Protein 4DHE (pdb70)

Structure (mmCIF, N/CA/C/O backbone):
data_4DHE
#
_entry.id   4DHE
#
_cell.length_a   48.940
_cell.length_b   76.960
_cell.length_c   134.410
_cell.angle_alpha   90.000
_cell.angle_beta   90.000
_cell.angle_gamma   90.000
#
_symmetry.space_group_name_H-M   'P 21 21 21'
#
loop_
_entity.id
_entity.type
_entity.pdbx_description
1 polymer 'Probable GTP-binding protein EngB'
2 non-polymer 'CHLORIDE ION'
3 water water
#
loop_
_atom_site.group_PDB
_atom_site.id
_atom_site.type_symbol
_atom_site.label_atom_id
_atom_site.label_alt_id
_atom_site.label_comp_id
_atom_site.label_asym_id
_atom_site.label_entity_id
_atom_site.label_seq_id
_atom_site.pdbx_PDB_ins_code
_atom_site.Cartn_x
_atom_site.Cartn_y
_atom_site.Cartn_z
_atom_site.occupancy
_atom_site.B_iso_or_equiv
_atom_site.auth_seq_id
_atom_site.auth_comp_id
_atom_site.auth_asym_id
_atom_site.auth_atom_id
_atom_site.pdbx_PDB_model_num
ATOM 1 N N . GLY A 1 3 ? 5.295 -9.892 -5.690 1.00 34.18 -1 GLY A N 1
ATOM 2 C CA . GLY A 1 3 ? 4.243 -10.275 -6.670 1.00 34.42 -1 GLY A CA 1
ATOM 3 C C . GLY A 1 3 ? 3.609 -9.181 -7.541 1.00 33.70 -1 GLY A C 1
ATOM 4 O O . GLY A 1 3 ? 4.298 -8.346 -8.154 1.00 33.74 -1 GLY A O 1
ATOM 5 N N . SER A 1 4 ? 2.276 -9.224 -7.603 1.00 33.41 0 SER A N 1
ATOM 6 C CA . SER A 1 4 ? 1.467 -8.436 -8.512 1.00 32.47 0 SER A CA 1
ATOM 7 C C . SER A 1 4 ? 1.395 -6.980 -8.085 1.00 31.84 0 SER A C 1
ATOM 8 O O . SER A 1 4 ? 1.814 -6.622 -6.979 1.00 31.26 0 SER A O 1
ATOM 11 N N . MET A 1 5 ? 0.813 -6.170 -8.954 1.00 32.03 1 MET A N 1
ATOM 12 C CA . MET A 1 5 ? 0.733 -4.692 -8.700 1.00 32.28 1 MET A CA 1
ATOM 13 C C . MET A 1 5 ? -0.290 -4.559 -7.560 1.00 34.32 1 MET A C 1
ATOM 14 O O . MET A 1 5 ? -0.080 -3.808 -6.627 1.00 33.48 1 MET A O 1
ATOM 19 N N . ALA A 1 6 ? -1.326 -5.414 -7.611 1.00 37.18 2 ALA A N 1
ATOM 20 C CA . ALA A 1 6 ? -2.355 -5.547 -6.555 1.00 38.33 2 ALA A CA 1
ATOM 21 C C . ALA A 1 6 ? -1.765 -5.725 -5.156 1.00 39.17 2 ALA A C 1
ATOM 22 O O . ALA A 1 6 ? -2.185 -5.062 -4.199 1.00 39.35 2 ALA A O 1
ATOM 24 N N . PHE A 1 7 ? -0.823 -6.665 -5.053 1.00 38.41 3 PHE A N 1
ATOM 25 C CA . PHE A 1 7 ? -0.144 -6.980 -3.792 1.00 38.35 3 PHE A CA 1
ATOM 26 C C . PHE A 1 7 ? 0.637 -5.737 -3.327 1.00 36.99 3 PHE A C 1
ATOM 27 O O . PHE A 1 7 ? 0.514 -5.296 -2.194 1.00 36.54 3 PHE A O 1
ATOM 35 N N . LEU A 1 8 ? 1.413 -5.168 -4.228 1.00 35.03 4 LEU A N 1
ATOM 36 C CA . LEU A 1 8 ? 2.242 -4.030 -3.898 1.00 33.79 4 LEU A CA 1
ATOM 37 C C . LEU A 1 8 ? 1.402 -2.850 -3.436 1.00 31.52 4 LEU A C 1
ATOM 38 O O . LEU A 1 8 ? 1.735 -2.192 -2.458 1.00 29.89 4 LEU A O 1
ATOM 43 N N . LEU A 1 9 ? 0.276 -2.653 -4.104 1.00 30.77 5 LEU A N 1
ATOM 44 C CA . LEU A 1 9 ? -0.649 -1.601 -3.743 1.00 30.62 5 LEU A CA 1
ATOM 45 C C . LEU A 1 9 ? -1.243 -1.804 -2.364 1.00 29.80 5 LEU A C 1
ATOM 46 O O . LEU A 1 9 ? -1.350 -0.860 -1.562 1.00 28.31 5 LEU A O 1
ATOM 51 N N . HIS A 1 10 ? -1.599 -3.045 -2.094 1.00 29.31 6 HIS A N 1
ATOM 52 C CA . HIS A 1 10 ? -2.182 -3.416 -0.828 1.00 29.65 6 HIS A CA 1
ATOM 53 C C . HIS A 1 10 ? -1.274 -3.262 0.363 1.00 29.38 6 HIS A C 1
ATOM 54 O O . HIS A 1 10 ? -1.769 -3.151 1.502 1.00 29.54 6 HIS A O 1
ATOM 61 N N . GLN A 1 11 ? 0.046 -3.316 0.139 1.00 29.23 7 GLN A N 1
ATOM 62 C CA . GLN A 1 11 ? 1.040 -2.994 1.196 1.00 29.31 7 GLN A CA 1
ATOM 63 C C . GLN A 1 11 ? 1.141 -1.492 1.473 1.00 28.06 7 GLN A C 1
ATOM 64 O O . GLN A 1 11 ? 1.956 -1.056 2.296 1.00 29.23 7 GLN A O 1
ATOM 70 N N . ALA A 1 12 ? 0.328 -0.689 0.820 1.00 26.85 8 ALA A N 1
ATOM 71 C CA . ALA A 1 12 ? 0.480 0.790 0.922 1.00 25.91 8 ALA A CA 1
ATOM 72 C C . ALA A 1 12 ? 0.344 1.249 2.374 1.00 25.82 8 ALA A C 1
ATOM 73 O O . ALA A 1 12 ? -0.245 0.523 3.205 1.00 25.93 8 ALA A O 1
ATOM 75 N N . ARG A 1 13 ? 0.956 2.411 2.688 1.00 25.03 9 ARG A N 1
ATOM 76 C CA . ARG A 1 13 ? 0.898 3.028 3.998 1.00 24.87 9 ARG A CA 1
ATOM 77 C C . ARG A 1 13 ? 1.062 4.554 3.743 1.00 24.34 9 ARG A C 1
ATOM 78 O O . ARG A 1 13 ? 1.670 4.940 2.765 1.00 23.71 9 ARG A O 1
ATOM 86 N N . PHE A 1 14 ? 0.552 5.373 4.643 1.00 24.05 10 PHE A N 1
ATOM 87 C CA . PHE A 1 14 ? 0.741 6.812 4.581 1.00 24.02 10 PHE A CA 1
ATOM 88 C C . PHE A 1 14 ? 2.214 7.147 4.857 1.00 24.50 10 PHE A C 1
ATOM 89 O O . PHE A 1 14 ? 2.837 6.545 5.734 1.00 25.00 10 PHE A O 1
ATOM 97 N N . PHE A 1 15 ? 2.774 8.064 4.073 1.00 24.66 11 PHE A N 1
ATOM 98 C CA . PHE A 1 15 ? 4.162 8.457 4.244 1.00 25.17 11 PHE A CA 1
ATOM 99 C C . PHE A 1 15 ? 4.283 9.834 4.882 1.00 25.09 11 PHE A C 1
ATOM 100 O O . PHE A 1 15 ? 4.792 9.948 6.008 1.00 25.45 11 PHE A O 1
ATOM 108 N N . THR A 1 16 ? 3.875 10.858 4.152 1.00 24.59 12 THR A N 1
ATOM 109 C CA . THR A 1 16 ? 3.953 12.235 4.670 1.00 25.01 12 THR A CA 1
ATOM 110 C C . THR A 1 16 ? 2.964 13.135 3.938 1.00 24.62 12 THR A C 1
ATOM 111 O O . THR A 1 16 ? 2.436 12.763 2.867 1.00 25.01 12 THR A O 1
ATOM 115 N N . THR A 1 17 ? 2.679 14.284 4.532 1.00 24.16 13 THR A N 1
ATOM 116 C CA . THR A 1 17 ? 1.923 15.296 3.879 1.00 23.76 13 THR A CA 1
ATOM 117 C C . THR A 1 17 ? 2.911 16.338 3.453 1.00 23.38 13 THR A C 1
ATOM 118 O O . THR A 1 17 ? 4.060 16.317 3.881 1.00 23.54 13 THR A O 1
ATOM 122 N N . VAL A 1 18 ? 2.460 17.242 2.592 1.00 22.90 14 VAL A N 1
ATOM 123 C CA . VAL A 1 18 ? 3.330 18.227 1.968 1.00 22.79 14 VAL A CA 1
ATOM 124 C C . VAL A 1 18 ? 2.464 19.415 1.509 1.00 22.67 14 VAL A C 1
ATOM 125 O O . VAL A 1 18 ? 1.372 19.205 0.984 1.00 22.35 14 VAL A O 1
ATOM 129 N N . ASN A 1 19 ? 2.921 20.639 1.675 1.00 22.77 15 ASN A N 1
ATOM 130 C CA . ASN A 1 19 ? 2.136 21.818 1.207 1.00 22.91 15 ASN A CA 1
ATOM 131 C C . ASN A 1 19 ? 2.918 23.020 0.609 1.00 23.07 15 ASN A C 1
ATOM 132 O O . ASN A 1 19 ? 2.377 24.189 0.427 1.00 23.04 15 ASN A O 1
ATOM 137 N N . HIS A 1 20 ? 4.215 22.805 0.375 1.00 22.91 16 HIS A N 1
ATOM 138 C CA . HIS A 1 20 ? 5.055 23.775 -0.367 1.00 23.08 16 HIS A CA 1
ATOM 139 C C . HIS A 1 20 ? 5.902 23.015 -1.310 1.00 23.19 16 HIS A C 1
ATOM 140 O O . HIS A 1 20 ? 6.289 21.854 -1.022 1.00 22.81 16 HIS A O 1
ATOM 147 N N . LEU A 1 21 ? 6.201 23.636 -2.447 1.00 23.52 17 LEU A N 1
ATOM 148 C CA . LEU A 1 21 ? 6.971 22.956 -3.518 1.00 23.93 17 LEU A CA 1
ATOM 149 C C . LEU A 1 21 ? 8.322 22.435 -3.034 1.00 24.17 17 LEU A C 1
ATOM 150 O O . LEU A 1 21 ? 8.683 21.238 -3.262 1.00 24.72 17 LEU A O 1
ATOM 155 N N . ARG A 1 22 ? 9.039 23.282 -2.301 1.00 24.54 18 ARG A N 1
ATOM 156 C CA . ARG A 1 22 ? 10.385 22.919 -1.868 1.00 25.01 18 ARG A CA 1
ATOM 157 C C . ARG A 1 22 ? 10.432 21.734 -0.864 1.00 24.26 18 ARG A C 1
ATOM 158 O O . ARG A 1 22 ? 11.518 21.241 -0.607 1.00 24.63 18 ARG A O 1
ATOM 166 N N . ASP A 1 23 ? 9.297 21.315 -0.288 1.00 23.12 19 ASP A N 1
ATOM 167 C CA . ASP A 1 23 ? 9.302 20.330 0.776 1.00 23.06 19 ASP A CA 1
ATOM 168 C C . ASP A 1 23 ? 8.860 18.937 0.271 1.00 22.57 19 ASP A C 1
ATOM 169 O O . ASP A 1 23 ? 8.618 18.056 1.058 1.00 22.23 19 ASP A O 1
ATOM 174 N N . LEU A 1 24 ? 8.731 18.754 -1.052 1.00 22.42 20 LEU A N 1
ATOM 175 C CA . LEU A 1 24 ? 8.463 17.391 -1.587 1.00 22.13 20 LEU A CA 1
ATOM 176 C C . LEU A 1 24 ? 9.548 16.375 -1.197 1.00 22.07 20 LEU A C 1
ATOM 177 O O . LEU A 1 24 ? 10.732 16.670 -1.212 1.00 22.29 20 LEU A O 1
ATOM 182 N N . PRO A 1 25 ? 9.146 15.150 -0.862 1.00 21.84 21 PRO A N 1
ATOM 183 C CA . PRO A 1 25 ? 10.217 14.283 -0.388 1.00 22.04 21 PRO A CA 1
ATOM 184 C C . PRO A 1 25 ? 11.233 13.990 -1.492 1.00 22.31 21 PRO A C 1
ATOM 185 O O . PRO A 1 25 ? 10.842 13.743 -2.633 1.00 22.29 21 PRO A O 1
ATOM 189 N N . PRO A 1 26 ? 12.542 13.960 -1.141 1.00 22.79 22 PRO A N 1
ATOM 190 C CA . PRO A 1 26 ? 13.564 13.554 -2.062 1.00 23.15 22 PRO A CA 1
ATOM 191 C C . PRO A 1 26 ? 13.559 12.029 -2.234 1.00 23.46 22 PRO A C 1
ATOM 192 O O . PRO A 1 26 ? 14.495 11.387 -1.829 1.00 23.69 22 PRO A O 1
ATOM 196 N N . THR A 1 27 ? 12.544 11.491 -2.882 1.00 23.52 23 THR A N 1
ATOM 197 C CA . THR A 1 27 ? 12.413 10.019 -3.047 1.00 24.08 23 THR A CA 1
ATOM 198 C C . THR A 1 27 ? 13.011 9.514 -4.363 1.00 24.50 23 THR A C 1
ATOM 199 O O . THR A 1 27 ? 12.990 10.167 -5.370 1.00 24.44 23 THR A O 1
ATOM 203 N N . VAL A 1 28 ? 13.547 8.310 -4.348 1.00 25.54 24 VAL A N 1
ATOM 204 C CA . VAL A 1 28 ? 14.214 7.780 -5.529 1.00 25.90 24 VAL A CA 1
ATOM 205 C C . VAL A 1 28 ? 13.170 7.232 -6.518 1.00 25.86 24 VAL A C 1
ATOM 206 O O . VAL A 1 28 ? 13.322 7.328 -7.742 1.00 26.26 24 VAL A O 1
ATOM 210 N N . GLN A 1 29 ? 12.072 6.735 -5.994 1.00 25.60 25 GLN A N 1
ATOM 211 C CA . GLN A 1 29 ? 11.212 5.851 -6.779 1.00 25.18 25 GLN A CA 1
ATOM 212 C C . GLN A 1 29 ? 10.256 6.655 -7.681 1.00 24.61 25 GLN A C 1
ATOM 213 O O . GLN A 1 29 ? 10.043 7.818 -7.454 1.00 24.61 25 GLN A O 1
ATOM 219 N N . PRO A 1 30 ? 9.716 6.027 -8.744 1.00 24.51 26 PRO A N 1
ATOM 220 C CA . PRO A 1 30 ? 8.656 6.714 -9.474 1.00 24.06 26 PRO A CA 1
ATOM 221 C C . PRO A 1 30 ? 7.354 6.886 -8.683 1.00 23.59 26 PRO A C 1
ATOM 222 O O . PRO A 1 30 ? 6.975 6.028 -7.853 1.00 23.34 26 PRO A O 1
ATOM 226 N N . GLU A 1 31 ? 6.659 7.986 -8.956 1.00 23.16 27 GLU A N 1
ATOM 227 C CA . GLU A 1 31 ? 5.386 8.209 -8.335 1.00 22.85 27 GLU A CA 1
ATOM 228 C C . GLU A 1 31 ? 4.296 8.532 -9.354 1.00 22.83 27 GLU A C 1
ATOM 229 O O . GLU A 1 31 ? 4.510 9.246 -10.359 1.00 22.66 27 GLU A O 1
ATOM 235 N N . ILE A 1 32 ? 3.093 8.046 -9.054 1.00 22.73 28 ILE A N 1
ATOM 236 C CA . ILE A 1 32 ? 1.891 8.447 -9.798 1.00 22.42 28 ILE A CA 1
ATOM 237 C C . ILE A 1 32 ? 1.062 9.501 -9.043 1.00 22.06 28 ILE A C 1
ATOM 238 O O . ILE A 1 32 ? 0.834 9.410 -7.859 1.00 22.07 28 ILE A O 1
ATOM 243 N N . ALA A 1 33 ? 0.555 10.460 -9.771 1.00 22.25 29 ALA A N 1
ATOM 244 C CA . ALA A 1 33 ? -0.251 11.535 -9.192 1.00 22.02 29 ALA A CA 1
ATOM 245 C C . ALA A 1 33 ? -1.759 11.264 -9.469 1.00 22.14 29 ALA A C 1
ATOM 246 O O . ALA A 1 33 ? -2.133 10.913 -10.587 1.00 22.16 29 ALA A O 1
ATOM 248 N N . PHE A 1 34 ? -2.589 11.400 -8.430 1.00 21.89 30 PHE A N 1
ATOM 249 C CA . PHE A 1 34 ? -4.025 11.295 -8.535 1.00 21.95 30 PHE A CA 1
ATOM 250 C C . PHE A 1 34 ? -4.511 12.723 -8.483 1.00 22.10 30 PHE A C 1
ATOM 251 O O . PHE A 1 34 ? -4.126 13.494 -7.572 1.00 21.63 30 PHE A O 1
ATOM 259 N N . ALA A 1 35 ? -5.313 13.097 -9.473 1.00 22.59 31 ALA A N 1
ATOM 260 C CA . ALA A 1 35 ? -5.812 14.494 -9.575 1.00 23.22 31 ALA A CA 1
ATOM 261 C C . ALA A 1 35 ? -7.330 14.524 -9.849 1.00 23.99 31 ALA A C 1
ATOM 262 O O . ALA A 1 35 ? -7.914 13.546 -10.377 1.00 24.13 31 ALA A O 1
ATOM 264 N N . GLY A 1 36 ? -7.988 15.602 -9.458 1.00 24.60 32 GLY A N 1
ATOM 265 C CA . GLY A 1 36 ? -9.440 15.625 -9.559 1.00 25.50 32 GLY A CA 1
ATOM 266 C C . GLY A 1 36 ? -10.100 16.705 -8.760 1.00 26.29 32 GLY A C 1
ATOM 267 O O . GLY A 1 36 ? -9.452 17.391 -7.952 1.00 26.94 32 GLY A O 1
ATOM 268 N N . ARG A 1 37 ? -11.380 16.928 -9.050 1.00 27.18 33 ARG A N 1
ATOM 269 C CA . ARG A 1 37 ? -12.169 17.988 -8.365 1.00 26.84 33 ARG A CA 1
ATOM 270 C C . ARG A 1 37 ? -12.517 17.449 -6.986 1.00 26.65 33 ARG A C 1
ATOM 271 O O . ARG A 1 37 ? -12.715 18.240 -6.068 1.00 26.27 33 ARG A O 1
ATOM 279 N N . SER A 1 38 ? -12.599 16.106 -6.840 1.00 25.89 34 SER A N 1
ATOM 280 C CA . SER A 1 38 ? -13.146 15.539 -5.615 1.00 26.17 34 SER A CA 1
ATOM 281 C C . SER A 1 38 ? -12.148 14.780 -4.738 1.00 25.72 34 SER A C 1
ATOM 282 O O . SER A 1 38 ? -11.773 13.630 -5.063 1.00 25.23 34 SER A O 1
ATOM 285 N N . ASN A 1 39 ? -11.800 15.370 -3.581 1.00 25.14 35 ASN A N 1
ATOM 286 C CA . ASN A 1 39 ? -11.058 14.623 -2.564 1.00 24.80 35 ASN A CA 1
ATOM 287 C C . ASN A 1 39 ? -11.761 13.338 -2.133 1.00 24.93 35 ASN A C 1
ATOM 288 O O . ASN A 1 39 ? -11.096 12.357 -1.827 1.00 25.11 35 ASN A O 1
ATOM 293 N N . ALA A 1 40 ? -13.101 13.375 -2.079 1.00 25.25 36 ALA A N 1
ATOM 294 C CA . ALA A 1 40 ? -13.927 12.231 -1.716 1.00 25.78 36 ALA A CA 1
ATOM 295 C C . ALA A 1 40 ? -13.657 11.072 -2.652 1.00 25.51 36 ALA A C 1
ATOM 296 O O . ALA A 1 40 ? -13.404 9.988 -2.194 1.00 25.84 36 ALA A O 1
ATOM 298 N N . GLY A 1 41 ? -13.734 11.334 -3.955 1.00 25.45 37 GLY A N 1
ATOM 299 C CA . GLY A 1 41 ? -13.544 10.324 -4.980 1.00 25.73 37 GLY A CA 1
ATOM 300 C C . GLY A 1 41 ? -12.114 9.842 -5.057 1.00 25.51 37 GLY A C 1
ATOM 301 O O . GLY A 1 41 ? -11.865 8.652 -5.256 1.00 24.68 37 GLY A O 1
ATOM 302 N N . LYS A 1 42 ? -11.168 10.766 -4.845 1.00 25.35 38 LYS A N 1
ATOM 303 C CA . LYS A 1 42 ? -9.737 10.405 -4.828 1.00 25.51 38 LYS A CA 1
ATOM 304 C C . LYS A 1 42 ? -9.447 9.422 -3.695 1.00 26.10 38 LYS A C 1
ATOM 305 O O . LYS A 1 42 ? -8.992 8.300 -3.936 1.00 26.78 38 LYS A O 1
ATOM 311 N N . SER A 1 43 ? -9.769 9.824 -2.473 1.00 26.37 39 SER A N 1
ATOM 312 C CA . SER A 1 43 ? -9.551 8.987 -1.302 1.00 26.54 39 SER A CA 1
ATOM 313 C C . SER A 1 43 ? -10.168 7.610 -1.454 1.00 27.30 39 SER A C 1
ATOM 314 O O . SER A 1 43 ? -9.582 6.615 -1.036 1.00 27.72 39 SER A O 1
ATOM 317 N N . THR A 1 44 ? -11.379 7.581 -2.003 1.00 28.10 40 THR A N 1
ATOM 318 C CA . THR A 1 44 ? -12.120 6.331 -2.180 1.00 28.70 40 THR A CA 1
ATOM 319 C C . THR A 1 44 ? -11.480 5.450 -3.221 1.00 28.40 40 THR A C 1
ATOM 320 O O . THR A 1 44 ? -11.425 4.226 -3.042 1.00 28.78 40 THR A O 1
ATOM 324 N N . ALA A 1 45 ? -10.965 6.067 -4.286 1.00 27.70 41 ALA A N 1
ATOM 325 C CA . ALA A 1 45 ? -10.248 5.347 -5.356 1.00 27.68 41 ALA A CA 1
ATOM 326 C C . ALA A 1 45 ? -8.939 4.700 -4.862 1.00 27.57 41 ALA A C 1
ATOM 327 O O . ALA A 1 45 ? -8.665 3.523 -5.135 1.00 27.41 41 ALA A O 1
ATOM 329 N N . ILE A 1 46 ? -8.169 5.456 -4.077 1.00 27.18 42 ILE A N 1
ATOM 330 C CA . ILE A 1 46 ? -6.916 4.950 -3.516 1.00 27.14 42 ILE A CA 1
ATOM 331 C C . ILE A 1 46 ? -7.126 3.723 -2.579 1.00 28.26 42 ILE A C 1
ATOM 332 O O . ILE A 1 46 ? -6.405 2.728 -2.690 1.00 28.44 42 ILE A O 1
ATOM 337 N N . ASN A 1 47 ? -8.148 3.779 -1.714 1.00 28.75 43 ASN A N 1
ATOM 338 C CA . ASN A 1 47 ? -8.442 2.701 -0.773 1.00 28.69 43 ASN A CA 1
ATOM 339 C C . ASN A 1 47 ? -8.840 1.467 -1.506 1.00 30.09 43 ASN A C 1
ATOM 340 O O . ASN A 1 47 ? -8.464 0.352 -1.110 1.00 30.15 43 ASN A O 1
ATOM 345 N N . VAL A 1 48 ? -9.612 1.629 -2.574 1.00 30.62 44 VAL A N 1
ATOM 346 C CA . VAL A 1 48 ? -10.100 0.451 -3.321 1.00 31.39 44 VAL A CA 1
ATOM 347 C C . VAL A 1 48 ? -8.983 -0.176 -4.142 1.00 31.27 44 VAL A C 1
ATOM 348 O O . VAL A 1 48 ? -8.826 -1.392 -4.176 1.00 31.20 44 VAL A O 1
ATOM 352 N N . LEU A 1 49 ? -8.168 0.659 -4.776 1.00 30.90 45 LEU A N 1
ATOM 353 C CA . LEU A 1 49 ? -6.992 0.166 -5.502 1.00 30.91 45 LEU A CA 1
ATOM 354 C C . LEU A 1 49 ? -5.973 -0.535 -4.606 1.00 31.61 45 LEU A C 1
ATOM 355 O O . LEU A 1 49 ? -5.308 -1.464 -5.052 1.00 32.76 45 LEU A O 1
ATOM 360 N N . CYS A 1 50 ? -5.878 -0.113 -3.345 1.00 31.67 46 CYS A N 1
ATOM 361 C CA . CYS A 1 50 ? -5.001 -0.771 -2.361 1.00 31.31 46 CYS A CA 1
ATOM 362 C C . CYS A 1 50 ? -5.743 -1.799 -1.477 1.00 32.18 46 CYS A C 1
ATOM 363 O O . CYS A 1 50 ? -5.157 -2.380 -0.546 1.00 32.01 46 CYS A O 1
ATOM 366 N N . ASN A 1 51 ? -7.029 -2.009 -1.758 1.00 32.24 47 ASN A N 1
ATOM 367 C CA . ASN A 1 51 ? -7.889 -2.829 -0.919 1.00 33.46 47 ASN A CA 1
ATOM 368 C C . ASN A 1 51 ? -7.704 -2.559 0.584 1.00 33.18 47 ASN A C 1
ATOM 369 O O . ASN A 1 51 ? -7.480 -3.484 1.357 1.00 33.90 47 ASN A O 1
ATOM 374 N N . GLN A 1 52 ? -7.759 -1.298 0.986 1.00 35.54 48 GLN A N 1
ATOM 375 C CA . GLN A 1 52 ? -7.718 -0.954 2.406 1.00 36.43 48 GLN A CA 1
ATOM 376 C C . GLN A 1 52 ? -8.975 -0.160 2.780 1.00 36.42 48 GLN A C 1
ATOM 377 O O . GLN A 1 52 ? -9.644 0.386 1.909 1.00 35.59 48 GLN A O 1
ATOM 383 N N . LYS A 1 53 ? -9.320 -0.144 4.065 1.00 37.60 49 LYS A N 1
ATOM 384 C CA . LYS A 1 53 ? -10.484 0.609 4.534 1.00 37.96 49 LYS A CA 1
ATOM 385 C C . LYS A 1 53 ? -10.109 2.031 5.000 1.00 38.46 49 LYS A C 1
ATOM 386 O O . LYS A 1 53 ? -10.916 2.949 4.939 1.00 37.00 49 LYS A O 1
ATOM 388 N N . ARG A 1 54 ? -8.865 2.207 5.432 1.00 40.06 50 ARG A N 1
ATOM 389 C CA . ARG A 1 54 ? -8.521 3.335 6.301 1.00 40.58 50 ARG A CA 1
ATOM 390 C C . ARG A 1 54 ? -7.105 3.848 5.974 1.00 41.01 50 ARG A C 1
ATOM 391 O O . ARG A 1 54 ? -6.279 4.082 6.881 1.00 42.56 50 ARG A O 1
ATOM 393 N N . LEU A 1 55 ? -6.837 4.004 4.674 1.00 39.07 51 LEU A N 1
ATOM 394 C CA . LEU A 1 55 ? -5.537 4.472 4.180 1.00 37.66 51 LEU A CA 1
ATOM 395 C C . LEU A 1 55 ? -5.579 5.936 3.829 1.00 36.24 51 LEU A C 1
ATOM 396 O O . LEU A 1 55 ? -4.763 6.698 4.319 1.00 35.80 51 LEU A O 1
ATOM 401 N N . ALA A 1 56 ? -6.540 6.319 2.990 1.00 35.08 52 ALA A N 1
ATOM 402 C CA . ALA A 1 56 ? -6.443 7.574 2.256 1.00 34.72 52 ALA A CA 1
ATOM 403 C C . ALA A 1 56 ? -7.168 8.757 2.867 1.00 34.94 52 ALA A C 1
ATOM 404 O O . ALA A 1 56 ? -7.400 9.722 2.160 1.00 33.65 52 ALA A O 1
ATOM 406 N N . PHE A 1 57 ? -7.481 8.698 4.167 1.00 36.63 53 PHE A N 1
ATOM 407 C CA . PHE A 1 57 ? -8.102 9.818 4.918 1.00 38.04 53 PHE A CA 1
ATOM 408 C C . PHE A 1 57 ? -9.514 10.103 4.465 1.00 38.81 53 PHE A C 1
ATOM 409 O O . PHE A 1 57 ? -9.952 11.276 4.410 1.00 38.76 53 PHE A O 1
ATOM 417 N N . ALA A 1 58 ? -10.225 9.006 4.197 1.00 39.76 54 ALA A N 1
ATOM 418 C CA . ALA A 1 58 ? -11.595 9.046 3.674 1.00 39.82 54 ALA A CA 1
ATOM 419 C C . ALA A 1 58 ? -12.591 9.837 4.556 1.00 39.63 54 ALA A C 1
ATOM 420 O O . ALA A 1 58 ? -13.505 10.468 4.012 1.00 40.23 54 ALA A O 1
ATOM 422 N N . SER A 1 59 ? -12.414 9.847 5.878 1.00 39.30 55 SER A N 1
ATOM 423 C CA . SER A 1 59 ? -13.402 10.502 6.762 1.00 39.62 55 SER A CA 1
ATOM 424 C C . SER A 1 59 ? -12.908 11.775 7.462 1.00 39.30 55 SER A C 1
ATOM 425 O O . SER A 1 59 ? -13.369 12.097 8.560 1.00 39.29 55 SER A O 1
ATOM 428 N N . LYS A 1 60 ? -11.983 12.491 6.820 1.00 39.25 56 LYS A N 1
ATOM 429 C CA . LYS A 1 60 ? -11.341 13.675 7.392 1.00 39.10 56 LYS A CA 1
ATOM 430 C C . LYS A 1 60 ? -12.046 14.949 6.896 1.00 36.68 56 LYS A C 1
ATOM 431 O O . LYS A 1 60 ? -12.248 15.120 5.707 1.00 35.70 56 LYS A O 1
ATOM 437 N N . THR A 1 61 ? -12.370 15.858 7.807 1.00 35.06 57 THR A N 1
ATOM 438 C CA . THR A 1 61 ? -13.167 17.030 7.484 1.00 33.36 57 THR A CA 1
ATOM 439 C C . THR A 1 61 ? -12.272 18.172 7.018 1.00 32.04 57 THR A C 1
ATOM 440 O O . THR A 1 61 ? -11.516 18.702 7.805 1.00 32.09 57 THR A O 1
ATOM 444 N N . PRO A 1 62 ? -12.376 18.570 5.733 1.00 30.60 58 PRO A N 1
ATOM 445 C CA . PRO A 1 62 ? -11.638 19.740 5.262 1.00 29.80 58 PRO A CA 1
ATOM 446 C C . PRO A 1 62 ? -11.639 20.922 6.250 1.00 28.86 58 PRO A C 1
ATOM 447 O O . PRO A 1 62 ? -12.684 21.288 6.747 1.00 28.23 58 PRO A O 1
ATOM 451 N N . GLY A 1 63 ? -10.458 21.454 6.529 1.00 28.36 59 GLY A N 1
ATOM 452 C CA . GLY A 1 63 ? -10.306 22.685 7.289 1.00 29.12 59 GLY A CA 1
ATOM 453 C C . GLY A 1 63 ? -10.002 23.860 6.376 1.00 28.75 59 GLY A C 1
ATOM 454 O O . GLY A 1 63 ? -10.468 23.910 5.248 1.00 27.46 59 GLY A O 1
ATOM 455 N N . ARG A 1 64 ? -9.216 24.804 6.892 1.00 29.82 60 ARG A N 1
ATOM 456 C CA . ARG A 1 64 ? -8.791 25.999 6.164 1.00 30.12 60 ARG A CA 1
ATOM 457 C C . ARG A 1 64 ? -7.625 25.772 5.191 1.00 30.32 60 ARG A C 1
ATOM 458 O O . ARG A 1 64 ? -7.277 26.686 4.422 1.00 30.83 60 ARG A O 1
ATOM 466 N N . THR A 1 65 ? -6.983 24.608 5.228 1.00 29.79 61 THR A N 1
ATOM 467 C CA . THR A 1 65 ? -5.811 24.416 4.379 1.00 30.16 61 THR A CA 1
ATOM 468 C C . THR A 1 65 ? -5.867 23.076 3.648 1.00 29.93 61 THR A C 1
ATOM 469 O O . THR A 1 65 ? -6.592 22.166 4.047 1.00 30.75 61 THR A O 1
ATOM 473 N N . GLN A 1 66 ? -5.136 22.953 2.550 1.00 29.79 62 GLN A N 1
ATOM 474 C CA . GLN A 1 66 ? -5.078 21.657 1.845 1.00 29.24 62 GLN A CA 1
ATOM 475 C C . GLN A 1 66 ? -3.650 21.125 1.764 1.00 28.54 62 GLN A C 1
ATOM 476 O O . GLN A 1 66 ? -2.704 21.800 2.140 1.00 28.26 62 GLN A O 1
ATOM 482 N N . HIS A 1 67 ? -3.531 19.859 1.403 1.00 27.56 63 HIS A N 1
ATOM 483 C CA . HIS A 1 67 ? -2.272 19.168 1.481 1.00 27.53 63 HIS A CA 1
ATOM 484 C C . HIS A 1 67 ? -2.199 18.095 0.431 1.00 26.64 63 HIS A C 1
ATOM 485 O O . HIS A 1 67 ? -3.225 17.531 0.048 1.00 26.17 63 HIS A O 1
ATOM 492 N N . ILE A 1 68 ? -0.969 17.824 -0.023 1.00 26.13 64 ILE A N 1
ATOM 493 C CA . ILE A 1 68 ? -0.642 16.695 -0.879 1.00 25.55 64 ILE A CA 1
ATOM 494 C C . ILE A 1 68 ? -0.376 15.603 0.128 1.00 25.90 64 ILE A C 1
ATOM 495 O O . ILE A 1 68 ? 0.083 15.903 1.224 1.00 26.15 64 ILE A O 1
ATOM 500 N N . ASN A 1 69 ? -0.703 14.353 -0.207 1.00 25.83 65 ASN A N 1
ATOM 501 C CA . ASN A 1 69 ? -0.327 13.214 0.607 1.00 26.31 65 ASN A CA 1
ATOM 502 C C . ASN A 1 69 ? 0.388 12.088 -0.181 1.00 26.32 65 ASN A C 1
ATOM 503 O O . ASN A 1 69 ? -0.076 11.663 -1.280 1.00 25.76 65 ASN A O 1
ATOM 508 N N . TYR A 1 70 ? 1.500 11.618 0.395 1.00 20.78 66 TYR A N 1
ATOM 509 C CA . TYR A 1 70 ? 2.328 10.607 -0.193 1.00 20.91 66 TYR A CA 1
ATOM 510 C C . TYR A 1 70 ? 2.048 9.280 0.486 1.00 21.32 66 TYR A C 1
ATOM 511 O O . TYR A 1 70 ? 1.923 9.238 1.698 1.00 21.23 66 TYR A O 1
ATOM 520 N N . PHE A 1 71 ? 2.013 8.207 -0.315 1.00 21.71 67 PHE A N 1
ATOM 521 C CA . PHE A 1 71 ? 1.772 6.832 0.177 1.00 22.40 67 PHE A CA 1
ATOM 522 C C . PHE A 1 71 ? 2.802 5.853 -0.417 1.00 22.68 67 PHE A C 1
ATOM 523 O O . PHE A 1 71 ? 2.875 5.696 -1.609 1.00 22.94 67 PHE A O 1
ATOM 531 N N . SER A 1 72 ? 3.605 5.214 0.395 1.00 23.02 68 SER A N 1
ATOM 532 C CA . SER A 1 72 ? 4.467 4.155 -0.106 1.00 23.55 68 SER A CA 1
ATOM 533 C C . SER A 1 72 ? 3.632 3.121 -0.868 1.00 23.79 68 SER A C 1
ATOM 534 O O . SER A 1 72 ? 2.484 2.923 -0.553 1.00 23.50 68 SER A O 1
ATOM 537 N N . VAL A 1 73 ? 4.204 2.559 -1.925 1.00 24.52 69 VAL A N 1
ATOM 538 C CA . VAL A 1 73 ? 3.700 1.318 -2.595 1.00 25.51 69 VAL A CA 1
ATOM 539 C C . VAL A 1 73 ? 4.765 0.275 -2.374 1.00 26.75 69 VAL A C 1
ATOM 540 O O . VAL A 1 73 ? 5.928 0.618 -2.274 1.00 27.25 69 VAL A O 1
ATOM 544 N N . GLY A 1 74 ? 4.412 -1.002 -2.293 1.00 28.30 70 GLY A N 1
ATOM 545 C CA . GLY A 1 74 ? 5.342 -1.965 -1.740 1.00 29.23 70 GLY A CA 1
ATOM 546 C C . GLY A 1 74 ? 5.556 -1.773 -0.242 1.00 29.78 70 GLY A C 1
ATOM 547 O O . GLY A 1 74 ? 4.826 -1.035 0.402 1.00 29.64 70 GLY A O 1
ATOM 548 N N . PRO A 1 75 ? 6.573 -2.444 0.346 1.00 31.16 71 PRO A N 1
ATOM 549 C CA . PRO A 1 75 ? 6.828 -2.323 1.788 1.00 31.15 71 PRO A CA 1
ATOM 550 C C . PRO A 1 75 ? 7.260 -0.929 2.135 1.00 30.26 71 PRO A C 1
ATOM 551 O O . PRO A 1 75 ? 7.993 -0.333 1.341 1.00 29.68 71 PRO A O 1
ATOM 555 N N . ALA A 1 76 ? 6.808 -0.394 3.278 1.00 30.06 72 ALA A N 1
ATOM 556 C CA . ALA A 1 76 ? 7.140 1.030 3.658 1.00 29.12 72 ALA A CA 1
ATOM 557 C C . ALA A 1 76 ? 8.634 1.208 3.906 1.00 29.96 72 ALA A C 1
ATOM 558 O O . ALA A 1 76 ? 9.201 2.271 3.658 1.00 29.23 72 ALA A O 1
ATOM 560 N N . ALA A 1 77 ? 9.276 0.155 4.422 1.00 31.48 73 ALA A N 1
ATOM 561 C CA . ALA A 1 77 ? 10.720 0.171 4.656 1.00 32.47 73 ALA A CA 1
ATOM 562 C C . ALA A 1 77 ? 11.520 0.249 3.332 1.00 32.92 73 ALA A C 1
ATOM 563 O O . ALA A 1 77 ? 12.659 0.707 3.317 1.00 34.22 73 ALA A O 1
ATOM 565 N N . GLU A 1 78 ? 10.933 -0.240 2.240 1.00 33.10 74 GLU A N 1
ATOM 566 C CA . GLU A 1 78 ? 11.651 -0.501 0.990 1.00 33.10 74 GLU A CA 1
ATOM 567 C C . GLU A 1 78 ? 10.721 -0.239 -0.209 1.00 31.48 74 GLU A C 1
ATOM 568 O O . GLU A 1 78 ? 10.461 -1.117 -1.043 1.00 31.51 74 GLU A O 1
ATOM 574 N N . PRO A 1 79 ? 10.192 0.978 -0.285 1.00 29.46 75 PRO A N 1
ATOM 575 C CA . PRO A 1 79 ? 9.117 1.185 -1.264 1.00 28.50 75 PRO A CA 1
ATOM 576 C C . PRO A 1 79 ? 9.563 1.020 -2.708 1.00 27.85 75 PRO A C 1
ATOM 577 O O . PRO A 1 79 ? 10.724 1.275 -3.014 1.00 27.66 75 PRO A O 1
ATOM 581 N N . VAL A 1 80 ? 8.629 0.591 -3.569 1.00 27.17 76 VAL A N 1
ATOM 582 C CA . VAL A 1 80 ? 8.873 0.480 -4.993 1.00 26.77 76 VAL A CA 1
ATOM 583 C C . VAL A 1 80 ? 8.265 1.630 -5.814 1.00 25.62 76 VAL A C 1
ATOM 584 O O . VAL A 1 80 ? 8.626 1.802 -6.989 1.00 25.26 76 VAL A O 1
ATOM 588 N N . ALA A 1 81 ? 7.348 2.390 -5.212 1.00 25.02 77 ALA A N 1
ATOM 589 C CA . ALA A 1 81 ? 6.824 3.655 -5.805 1.00 24.09 77 ALA A CA 1
ATOM 590 C C . ALA A 1 81 ? 6.161 4.529 -4.736 1.00 23.59 77 ALA A C 1
ATOM 591 O O . ALA A 1 81 ? 6.072 4.096 -3.596 1.00 23.96 77 ALA A O 1
ATOM 593 N N . HIS A 1 82 ? 5.706 5.737 -5.102 1.00 22.84 78 HIS A N 1
ATOM 594 C CA . HIS A 1 82 ? 4.699 6.417 -4.302 1.00 22.64 78 HIS A CA 1
ATOM 595 C C . HIS A 1 82 ? 3.416 6.759 -5.050 1.00 22.06 78 HIS A C 1
ATOM 596 O O . HIS A 1 82 ? 3.397 6.749 -6.278 1.00 22.22 78 HIS A O 1
ATOM 603 N N . LEU A 1 83 ? 2.331 6.981 -4.292 1.00 21.47 79 LEU A N 1
ATOM 604 C CA . LEU A 1 83 ? 1.049 7.494 -4.821 1.00 20.99 79 LEU A CA 1
ATOM 605 C C . LEU A 1 83 ? 0.918 8.914 -4.255 1.00 20.53 79 LEU A C 1
ATOM 606 O O . LEU A 1 83 ? 1.048 9.110 -3.058 1.00 20.32 79 LEU A O 1
ATOM 611 N N . VAL A 1 84 ? 0.655 9.871 -5.120 1.00 20.55 80 VAL A N 1
ATOM 612 C CA . VAL A 1 84 ? 0.645 11.260 -4.717 1.00 20.54 80 VAL A CA 1
ATOM 613 C C . VAL A 1 84 ? -0.787 11.750 -4.876 1.00 20.98 80 VAL A C 1
ATOM 614 O O . VAL A 1 84 ? -1.278 11.842 -6.008 1.00 21.51 80 VAL A O 1
ATOM 618 N N . ASP A 1 85 ? -1.486 11.978 -3.758 1.00 21.29 81 ASP A N 1
ATOM 619 C CA . ASP A 1 85 ? -2.863 12.482 -3.804 1.00 21.61 81 ASP A CA 1
ATOM 620 C C . ASP A 1 85 ? -2.789 13.959 -3.843 1.00 21.35 81 ASP A C 1
ATOM 621 O O . ASP A 1 85 ? -2.544 14.571 -2.819 1.00 21.67 81 ASP A O 1
ATOM 626 N N . LEU A 1 86 ? -2.974 14.539 -5.016 1.00 21.62 82 LEU A N 1
ATOM 627 C CA . LEU A 1 86 ? -3.082 16.018 -5.148 1.00 21.57 82 LEU A CA 1
ATOM 628 C C . LEU A 1 86 ? -4.467 16.492 -4.710 1.00 22.03 82 LEU A C 1
ATOM 629 O O . LEU A 1 86 ? -5.467 15.795 -4.946 1.00 22.73 82 LEU A O 1
ATOM 634 N N . PRO A 1 87 ? -4.548 17.642 -4.029 1.00 21.95 83 PRO A N 1
ATOM 635 C CA . PRO A 1 87 ? -5.803 18.216 -3.518 1.00 22.31 83 PRO A CA 1
ATOM 636 C C . PRO A 1 87 ? -6.898 18.596 -4.525 1.00 22.58 83 PRO A C 1
ATOM 637 O O . PRO A 1 87 ? -6.632 19.253 -5.562 1.00 23.14 83 PRO A O 1
ATOM 641 N N . GLY A 1 88 ? -8.134 18.269 -4.132 1.00 22.74 84 GLY A N 1
ATOM 642 C CA . GLY A 1 88 ? -9.308 18.439 -4.963 1.00 23.14 84 GLY A CA 1
ATOM 643 C C . GLY A 1 88 ? -9.465 19.909 -5.182 1.00 23.91 84 GLY A C 1
ATOM 644 O O . GLY A 1 88 ? -9.445 20.678 -4.204 1.00 23.53 84 GLY A O 1
ATOM 645 N N . TYR A 1 89 ? -9.603 20.304 -6.440 1.00 24.32 85 TYR A N 1
ATOM 646 C CA . TYR A 1 89 ? -9.837 21.712 -6.751 1.00 25.47 85 TYR A CA 1
ATOM 647 C C . TYR A 1 89 ? -11.334 21.976 -6.713 1.00 26.37 85 TYR A C 1
ATOM 648 O O . TYR A 1 89 ? -11.760 23.130 -6.866 1.00 26.89 85 TYR A O 1
ATOM 657 N N . GLY A 1 90 ? -12.133 20.922 -6.509 1.00 26.59 86 GLY A N 1
ATOM 658 C CA . GLY A 1 90 ? -13.594 21.079 -6.510 1.00 27.72 86 GLY A CA 1
ATOM 659 C C . GLY A 1 90 ? -14.114 21.626 -7.843 1.00 28.94 86 GLY A C 1
ATOM 660 O O . GLY A 1 90 ? -13.542 21.316 -8.891 1.00 29.48 86 GLY A O 1
ATOM 661 N N . TYR A 1 91 ? -15.180 22.441 -7.787 1.00 29.76 87 TYR A N 1
ATOM 662 C CA . TYR A 1 91 ? -15.858 22.990 -8.951 1.00 30.77 87 TYR A CA 1
ATOM 663 C C . TYR A 1 91 ? -15.692 24.504 -9.096 1.00 31.43 87 TYR A C 1
ATOM 664 O O . TYR A 1 91 ? -15.990 25.035 -10.134 1.00 32.31 87 TYR A O 1
ATOM 673 N N . ALA A 1 92 ? -15.315 25.209 -8.051 1.00 31.94 88 ALA A N 1
ATOM 674 C CA . ALA A 1 92 ? -15.026 26.650 -8.190 1.00 33.72 88 ALA A CA 1
ATOM 675 C C . ALA A 1 92 ? -13.751 26.904 -7.441 1.00 34.01 88 ALA A C 1
ATOM 676 O O . ALA A 1 92 ? -13.398 26.162 -6.540 1.00 32.95 88 ALA A O 1
ATOM 678 N N . GLU A 1 93 ? -13.034 27.937 -7.820 1.00 35.93 89 GLU A N 1
ATOM 679 C CA . GLU A 1 93 ? -11.791 28.174 -7.139 1.00 37.33 89 GLU A CA 1
ATOM 680 C C . GLU A 1 93 ? -12.022 29.176 -6.024 1.00 37.17 89 GLU A C 1
ATOM 681 O O . GLU A 1 93 ? -12.765 30.140 -6.166 1.00 38.15 89 GLU A O 1
ATOM 687 N N . VAL A 1 94 ? -11.377 28.910 -4.902 1.00 36.27 90 VAL A N 1
ATOM 688 C CA . VAL A 1 94 ? -11.568 29.694 -3.712 1.00 35.94 90 VAL A CA 1
ATOM 689 C C . VAL A 1 94 ? -10.724 30.959 -3.838 1.00 35.63 90 VAL A C 1
ATOM 690 O O . VAL A 1 94 ? -9.508 30.886 -3.869 1.00 35.31 90 VAL A O 1
ATOM 694 N N . PRO A 1 95 ? -11.367 32.123 -3.941 1.00 36.30 91 PRO A N 1
ATOM 695 C CA . PRO A 1 95 ? -10.559 33.357 -3.951 1.00 37.13 91 PRO A CA 1
ATOM 696 C C . PRO A 1 95 ? -9.707 33.493 -2.683 1.00 36.68 91 PRO A C 1
ATOM 697 O O . PRO A 1 95 ? -10.051 32.931 -1.655 1.00 35.93 91 PRO A O 1
ATOM 701 N N . GLY A 1 96 ? -8.606 34.228 -2.761 1.00 37.00 92 GLY A N 1
ATOM 702 C CA . GLY A 1 96 ? -7.685 34.326 -1.623 1.00 36.77 92 GLY A CA 1
ATOM 703 C C . GLY A 1 96 ? -6.252 33.896 -1.896 1.00 36.36 92 GLY A C 1
ATOM 704 O O . GLY A 1 96 ? -5.973 33.109 -2.825 1.00 35.53 92 GLY A O 1
ATOM 705 N N . ALA A 1 97 ? -5.348 34.388 -1.047 1.00 35.98 93 ALA A N 1
ATOM 706 C CA . ALA A 1 97 ? -3.905 34.232 -1.252 1.00 35.73 93 ALA A CA 1
ATOM 707 C C . ALA A 1 97 ? -3.463 32.785 -1.570 1.00 34.66 93 ALA A C 1
ATOM 708 O O . ALA A 1 97 ? -2.476 32.604 -2.272 1.00 35.14 93 ALA A O 1
ATOM 710 N N . ALA A 1 98 ? -4.207 31.775 -1.118 1.00 33.77 94 ALA A N 1
ATOM 711 C CA . ALA A 1 98 ? -3.864 30.363 -1.400 1.00 32.36 94 ALA A CA 1
ATOM 712 C C . ALA A 1 98 ? -4.138 29.875 -2.843 1.00 32.07 94 ALA A C 1
ATOM 713 O O . ALA A 1 98 ? -3.703 28.782 -3.251 1.00 31.11 94 ALA A O 1
ATOM 715 N N . LYS A 1 99 ? -4.869 30.666 -3.617 1.00 32.90 95 LYS A N 1
ATOM 716 C CA . LYS A 1 99 ? -5.186 30.335 -4.996 1.00 32.69 95 LYS A CA 1
ATOM 717 C C . LYS A 1 99 ? -3.908 30.379 -5.820 1.00 31.47 95 LYS A C 1
ATOM 718 O O . LYS A 1 99 ? -3.561 29.405 -6.503 1.00 30.24 95 LYS A O 1
ATOM 724 N N . ALA A 1 100 ? -3.211 31.514 -5.760 1.00 30.46 96 ALA A N 1
ATOM 725 C CA . ALA A 1 100 ? -1.893 31.625 -6.430 1.00 29.67 96 ALA A CA 1
ATOM 726 C C . ALA A 1 100 ? -0.926 30.514 -5.993 1.00 27.99 96 ALA A C 1
ATOM 727 O O . ALA A 1 100 ? -0.209 29.968 -6.830 1.00 26.68 96 ALA A O 1
ATOM 729 N N . HIS A 1 101 ? -0.860 30.274 -4.679 1.00 26.91 97 HIS A N 1
ATOM 730 C CA . HIS A 1 101 ? 0.101 29.351 -4.132 1.00 26.19 97 HIS A CA 1
ATOM 731 C C . HIS A 1 101 ? -0.129 28.052 -4.804 1.00 25.57 97 HIS A C 1
ATOM 732 O O . HIS A 1 101 ? 0.822 27.415 -5.258 1.00 25.77 97 HIS A O 1
ATOM 739 N N . TRP A 1 102 ? -1.378 27.626 -4.880 1.00 25.51 98 TRP A N 1
ATOM 740 C CA . TRP A 1 102 ? -1.611 26.254 -5.365 1.00 25.44 98 TRP A CA 1
ATOM 741 C C . TRP A 1 102 ? -1.452 26.119 -6.857 1.00 25.38 98 TRP A C 1
ATOM 742 O O . TRP A 1 102 ? -1.003 25.064 -7.311 1.00 23.83 98 TRP A O 1
ATOM 753 N N . GLU A 1 103 ? -1.770 27.202 -7.598 1.00 25.36 99 GLU A N 1
ATOM 754 C CA . GLU A 1 103 ? -1.489 27.320 -9.033 1.00 25.98 99 GLU A CA 1
ATOM 755 C C . GLU A 1 103 ? -0.002 27.119 -9.338 1.00 25.47 99 GLU A C 1
ATOM 756 O O . GLU A 1 103 ? 0.396 26.124 -10.029 1.00 25.21 99 GLU A O 1
ATOM 762 N N . GLN A 1 104 ? 0.837 27.981 -8.772 1.00 24.94 100 GLN A N 1
ATOM 763 C CA . GLN A 1 104 ? 2.302 27.807 -8.908 1.00 24.47 100 GLN A CA 1
ATOM 764 C C . GLN A 1 104 ? 2.766 26.374 -8.500 1.00 23.39 100 GLN A C 1
ATOM 765 O O . GLN A 1 104 ? 3.507 25.715 -9.252 1.00 23.24 100 GLN A O 1
ATOM 767 N N . LEU A 1 105 ? 2.303 25.876 -7.356 1.00 22.50 101 LEU A N 1
ATOM 768 C CA . LEU A 1 105 ? 2.840 24.620 -6.847 1.00 21.78 101 LEU A CA 1
ATOM 769 C C . LEU A 1 105 ? 2.575 23.524 -7.829 1.00 21.55 101 LEU A C 1
ATOM 770 O O . LEU A 1 105 ? 3.501 22.921 -8.295 1.00 21.71 101 LEU A O 1
ATOM 775 N N . LEU A 1 106 ? 1.304 23.301 -8.139 1.00 21.63 102 LEU A N 1
ATOM 776 C CA . LEU A 1 106 ? 0.811 22.186 -8.958 1.00 21.62 102 LEU A CA 1
ATOM 777 C C . LEU A 1 106 ? 1.383 22.192 -10.388 1.00 21.86 102 LEU A C 1
ATOM 778 O O . LEU A 1 106 ? 1.787 21.123 -10.878 1.00 21.38 102 LEU A O 1
ATOM 783 N N . SER A 1 107 ? 1.452 23.370 -11.027 1.00 21.76 103 SER A N 1
ATOM 784 C CA . SER A 1 107 ? 2.037 23.490 -12.365 1.00 22.32 103 SER A CA 1
ATOM 785 C C . SER A 1 107 ? 3.532 23.174 -12.373 1.00 22.30 103 SER A C 1
ATOM 786 O O . SER A 1 107 ? 3.991 22.335 -13.206 1.00 22.75 103 SER A O 1
ATOM 789 N N . SER A 1 108 ? 4.276 23.742 -11.418 1.00 22.02 104 SER A N 1
ATOM 790 C CA . SER A 1 108 ? 5.686 23.390 -11.259 1.00 22.05 104 SER A CA 1
ATOM 791 C C . SER A 1 108 ? 5.841 21.858 -10.908 1.00 21.84 104 SER A C 1
ATOM 792 O O . SER A 1 108 ? 6.781 21.241 -11.396 1.00 21.94 104 SER A O 1
ATOM 795 N N . TYR A 1 109 ? 4.978 21.309 -10.055 1.00 21.52 105 TYR A N 1
ATOM 796 C CA . TYR A 1 109 ? 5.096 19.894 -9.676 1.00 21.83 105 TYR A CA 1
ATOM 797 C C . TYR A 1 109 ? 4.891 19.085 -10.948 1.00 22.32 105 TYR A C 1
ATOM 798 O O . TYR A 1 109 ? 5.822 18.492 -11.415 1.00 22.61 105 TYR A O 1
ATOM 807 N N . LEU A 1 110 ? 3.709 19.212 -11.562 1.00 22.96 106 LEU A N 1
ATOM 808 C CA . LEU A 1 110 ? 3.350 18.535 -12.807 1.00 23.62 106 LEU A CA 1
ATOM 809 C C . LEU A 1 110 ? 4.418 18.606 -13.908 1.00 24.46 106 LEU A C 1
ATOM 810 O O . LEU A 1 110 ? 4.780 17.576 -14.510 1.00 24.58 106 LEU A O 1
ATOM 815 N N . GLN A 1 111 ? 4.947 19.802 -14.127 1.00 24.80 107 GLN A N 1
ATOM 816 C CA . GLN A 1 111 ? 5.885 20.010 -15.206 1.00 25.46 107 GLN A CA 1
ATOM 817 C C . GLN A 1 111 ? 7.300 19.522 -14.906 1.00 25.34 107 GLN A C 1
ATOM 818 O O . GLN A 1 111 ? 7.988 19.103 -15.834 1.00 26.09 107 GLN A O 1
ATOM 824 N N . THR A 1 112 ? 7.748 19.537 -13.652 1.00 24.61 108 THR A N 1
ATOM 825 C CA . THR A 1 112 ? 9.204 19.315 -13.400 1.00 24.51 108 THR A CA 1
ATOM 826 C C . THR A 1 112 ? 9.570 18.305 -12.306 1.00 23.85 108 THR A C 1
ATOM 827 O O . THR A 1 112 ? 10.733 18.010 -12.116 1.00 24.05 108 THR A O 1
ATOM 831 N N . ARG A 1 113 ? 8.618 17.841 -11.528 1.00 23.70 109 ARG A N 1
ATOM 832 C CA . ARG A 1 113 ? 8.928 16.790 -10.559 1.00 23.74 109 ARG A CA 1
ATOM 833 C C . ARG A 1 113 ? 9.560 15.673 -11.379 1.00 24.11 109 ARG A C 1
ATOM 834 O O . ARG A 1 113 ? 8.875 15.066 -12.172 1.00 24.41 109 ARG A O 1
ATOM 842 N N . PRO A 1 114 ? 10.867 15.421 -11.205 1.00 24.82 110 PRO A N 1
ATOM 843 C CA . PRO A 1 114 ? 11.515 14.323 -11.941 1.00 25.87 110 PRO A CA 1
ATOM 844 C C . PRO A 1 114 ? 10.863 12.975 -11.775 1.00 26.04 110 PRO A C 1
ATOM 845 O O . PRO A 1 114 ? 10.727 12.246 -12.759 1.00 28.11 110 PRO A O 1
ATOM 849 N N . GLN A 1 115 ? 10.473 12.608 -10.562 1.00 25.79 111 GLN A N 1
ATOM 850 C CA . GLN A 1 115 ? 10.028 11.191 -10.289 1.00 25.60 111 GLN A CA 1
ATOM 851 C C . GLN A 1 115 ? 8.628 10.815 -10.825 1.00 25.93 111 GLN A C 1
ATOM 852 O O . GLN A 1 115 ? 8.258 9.621 -10.951 1.00 25.62 111 GLN A O 1
ATOM 858 N N . LEU A 1 116 ? 7.827 11.840 -11.063 1.00 26.15 112 LEU A N 1
ATOM 859 C CA . LEU A 1 116 ? 6.461 11.698 -11.552 1.00 26.47 112 LEU A CA 1
ATOM 860 C C . LEU A 1 116 ? 6.401 11.073 -12.925 1.00 27.68 112 LEU A C 1
ATOM 861 O O . LEU A 1 116 ? 6.848 11.686 -13.895 1.00 28.24 112 LEU A O 1
ATOM 866 N N . CYS A 1 117 ? 5.860 9.856 -13.029 1.00 28.29 113 CYS A N 1
ATOM 867 C CA . CYS A 1 117 ? 5.743 9.200 -14.320 1.00 29.78 113 CYS A CA 1
ATOM 868 C C . CYS A 1 117 ? 4.355 9.297 -14.979 1.00 30.21 113 CYS A C 1
ATOM 869 O O . CYS A 1 117 ? 4.168 8.809 -16.091 1.00 31.45 113 CYS A O 1
ATOM 872 N N . GLY A 1 118 ? 3.374 9.889 -14.316 1.00 29.47 114 GLY A N 1
ATOM 873 C CA . GLY A 1 118 ? 2.062 9.994 -14.931 1.00 29.50 114 GLY A CA 1
ATOM 874 C C . GLY A 1 118 ? 0.961 10.428 -14.001 1.00 28.78 114 GLY A C 1
ATOM 875 O O . GLY A 1 118 ? 1.131 10.422 -12.789 1.00 29.22 114 GLY A O 1
ATOM 876 N N . MET A 1 119 ? -0.182 10.768 -14.587 1.00 28.09 115 MET A N 1
ATOM 877 C CA . MET A 1 119 ? -1.279 11.313 -13.839 1.00 27.47 115 MET A CA 1
ATOM 878 C C . MET A 1 119 ? -2.576 10.556 -14.119 1.00 27.65 115 MET A C 1
ATOM 879 O O . MET A 1 119 ? -2.945 10.337 -15.287 1.00 27.92 115 MET A O 1
ATOM 884 N N . ILE A 1 120 ? -3.245 10.169 -13.030 1.00 26.59 116 ILE A N 1
ATOM 885 C CA . ILE A 1 120 ? -4.561 9.603 -13.083 1.00 26.39 116 ILE A CA 1
ATOM 886 C C . ILE A 1 120 ? -5.547 10.698 -12.738 1.00 25.95 116 ILE A C 1
ATOM 887 O O . ILE A 1 120 ? -5.491 11.248 -11.628 1.00 25.46 116 ILE A O 1
ATOM 892 N N . LEU A 1 121 ? -6.444 11.005 -13.676 1.00 25.93 117 LEU A N 1
ATOM 893 C CA . LEU A 1 121 ? -7.349 12.152 -13.556 1.00 26.00 117 LEU A CA 1
ATOM 894 C C . LEU A 1 121 ? -8.750 11.590 -13.344 1.00 26.22 117 LEU A C 1
ATOM 895 O O . LEU A 1 121 ? -9.286 10.900 -14.212 1.00 26.58 117 LEU A O 1
ATOM 900 N N . MET A 1 122 ? -9.334 11.917 -12.195 1.00 26.20 118 MET A N 1
ATOM 901 C CA . MET A 1 122 ? -10.630 11.389 -11.795 1.00 26.41 118 MET A CA 1
ATOM 902 C C . MET A 1 122 ? -11.757 12.360 -12.054 1.00 26.12 118 MET A C 1
ATOM 903 O O . MET A 1 122 ? -11.756 13.497 -11.528 1.00 26.14 118 MET A O 1
ATOM 908 N N . MET A 1 123 ? -12.672 11.949 -12.923 1.00 25.91 119 MET A N 1
ATOM 909 C CA . MET A 1 123 ? -13.790 12.815 -13.311 1.00 26.28 119 MET A CA 1
ATOM 910 C C . MET A 1 123 ? -15.089 12.003 -13.313 1.00 26.41 119 MET A C 1
ATOM 911 O O . MET A 1 123 ? -15.202 10.985 -14.028 1.00 26.56 119 MET A O 1
ATOM 916 N N . ASP A 1 124 ? -16.057 12.496 -12.544 1.00 26.18 120 ASP A N 1
ATOM 917 C CA . ASP A 1 124 ? -17.478 12.090 -12.615 1.00 26.88 120 ASP A CA 1
ATOM 918 C C . ASP A 1 124 ? -17.968 11.853 -14.060 1.00 27.40 120 ASP A C 1
ATOM 919 O O . ASP A 1 124 ? -18.004 12.779 -14.883 1.00 27.34 120 ASP A O 1
ATOM 924 N N . ALA A 1 125 ? -18.355 10.613 -14.353 1.00 27.86 121 ALA A N 1
ATOM 925 C CA . ALA A 1 125 ? -18.853 10.243 -15.692 1.00 28.85 121 ALA A CA 1
ATOM 926 C C . ALA A 1 125 ? -20.033 11.115 -16.179 1.00 29.77 121 ALA A C 1
ATOM 927 O O . ALA A 1 125 ? -20.148 11.371 -17.368 1.00 30.20 121 ALA A O 1
ATOM 929 N N . ARG A 1 126 ? -20.876 11.567 -15.246 1.00 30.11 122 ARG A N 1
ATOM 930 C CA . ARG A 1 126 ? -22.019 12.424 -15.549 1.00 31.27 122 ARG A CA 1
ATOM 931 C C . ARG A 1 126 ? -21.582 13.818 -16.003 1.00 31.29 122 ARG A C 1
ATOM 932 O O . ARG A 1 126 ? -22.356 14.548 -16.630 1.00 32.85 122 ARG A O 1
ATOM 940 N N . ARG A 1 127 ? -20.353 14.191 -15.695 1.00 30.42 123 ARG A N 1
ATOM 941 C CA . ARG A 1 127 ? -19.920 15.563 -15.921 1.00 30.52 123 ARG A CA 1
ATOM 942 C C . ARG A 1 127 ? -18.406 15.612 -16.168 1.00 30.29 123 ARG A C 1
ATOM 943 O O . ARG A 1 127 ? -17.662 16.171 -15.389 1.00 30.23 123 ARG A O 1
ATOM 951 N N . PRO A 1 128 ? -17.946 15.010 -17.261 1.00 31.08 124 PRO A N 1
ATOM 952 C CA . PRO A 1 128 ? -16.513 14.992 -17.492 1.00 30.85 124 PRO A CA 1
ATOM 953 C C . PRO A 1 128 ? -15.915 16.344 -17.881 1.00 31.25 124 PRO A C 1
ATOM 954 O O . PRO A 1 128 ? -16.590 17.173 -18.460 1.00 31.40 124 PRO A O 1
ATOM 958 N N . LEU A 1 129 ? -14.628 16.505 -17.575 1.00 30.84 125 LEU A N 1
ATOM 959 C CA . LEU A 1 129 ? -13.771 17.503 -18.172 1.00 31.51 125 LEU A CA 1
ATOM 960 C C . LEU A 1 129 ? -14.177 18.933 -17.890 1.00 32.22 125 LEU A C 1
ATOM 961 O O . LEU A 1 129 ? -14.460 19.678 -18.809 1.00 32.60 125 LEU A O 1
ATOM 966 N N . THR A 1 130 ? -14.150 19.324 -16.626 1.00 32.15 126 THR A N 1
ATOM 967 C CA . THR A 1 130 ? -14.471 20.711 -16.311 1.00 33.58 126 THR A CA 1
ATOM 968 C C . THR A 1 130 ? -13.325 21.620 -16.746 1.00 34.21 126 THR A C 1
ATOM 969 O O . THR A 1 130 ? -12.286 21.169 -17.238 1.00 34.95 126 THR A O 1
ATOM 973 N N . GLU A 1 131 ? -13.511 22.903 -16.537 1.00 35.47 127 GLU A N 1
ATOM 974 C CA . GLU A 1 131 ? -12.483 23.858 -16.854 1.00 35.82 127 GLU A CA 1
ATOM 975 C C . GLU A 1 131 ? -11.224 23.604 -16.026 1.00 34.19 127 GLU A C 1
ATOM 976 O O . GLU A 1 131 ? -10.121 23.709 -16.525 1.00 34.34 127 GLU A O 1
ATOM 982 N N . LEU A 1 132 ? -11.388 23.210 -14.777 1.00 33.33 128 LEU A N 1
ATOM 983 C CA . LEU A 1 132 ? -10.237 22.913 -13.917 1.00 32.11 128 LEU A CA 1
ATOM 984 C C . LEU A 1 132 ? -9.583 21.577 -14.275 1.00 31.70 128 LEU A C 1
ATOM 985 O O . LEU A 1 132 ? -8.362 21.474 -14.246 1.00 31.73 128 LEU A O 1
ATOM 990 N N . ASP A 1 133 ? -10.360 20.574 -14.674 1.00 31.81 129 ASP A N 1
ATOM 991 C CA . ASP A 1 133 ? -9.763 19.374 -15.286 1.00 32.14 129 ASP A CA 1
ATOM 992 C C . ASP A 1 133 ? -8.865 19.771 -16.465 1.00 32.37 129 ASP A C 1
ATOM 993 O O . ASP A 1 133 ? -7.697 19.402 -16.522 1.00 31.44 129 ASP A O 1
ATOM 998 N N . ARG A 1 134 ? -9.417 20.564 -17.378 1.00 33.71 130 ARG A N 1
ATOM 999 C CA . ARG A 1 134 ? -8.675 21.017 -18.550 1.00 34.65 130 ARG A CA 1
ATOM 1000 C C . ARG A 1 134 ? -7.348 21.672 -18.221 1.00 33.74 130 ARG A C 1
ATOM 1001 O O . ARG A 1 134 ? -6.358 21.438 -18.908 1.00 33.62 130 ARG A O 1
ATOM 1009 N N . ARG A 1 135 ? -7.316 22.446 -17.149 1.00 33.12 131 ARG A N 1
ATOM 1010 C CA . ARG A 1 135 ? -6.101 23.118 -16.738 1.00 33.02 131 ARG A CA 1
ATOM 1011 C C . ARG A 1 135 ? -4.999 22.142 -16.292 1.00 31.96 131 ARG A C 1
ATOM 1012 O O . ARG A 1 135 ? -3.840 22.367 -16.569 1.00 31.65 131 ARG A O 1
ATOM 1020 N N . MET A 1 136 ? -5.364 21.057 -15.611 1.00 31.21 132 MET A N 1
ATOM 1021 C CA . MET A 1 136 ? -4.397 20.060 -15.226 1.00 30.17 132 MET A CA 1
ATOM 1022 C C . MET A 1 136 ? -3.810 19.395 -16.467 1.00 30.85 132 MET A C 1
ATOM 1023 O O . MET A 1 136 ? -2.603 19.122 -16.513 1.00 30.71 132 MET A O 1
ATOM 1028 N N . ILE A 1 137 ? -4.655 19.148 -17.473 1.00 31.21 133 ILE A N 1
ATOM 1029 C CA . ILE A 1 137 ? -4.202 18.587 -18.757 1.00 31.96 133 ILE A CA 1
ATOM 1030 C C . ILE A 1 137 ? -3.175 19.501 -19.440 1.00 32.72 133 ILE A C 1
ATOM 1031 O O . ILE A 1 137 ? -2.089 19.057 -19.846 1.00 32.06 133 ILE A O 1
ATOM 1036 N N . GLU A 1 138 ? -3.510 20.789 -19.517 1.00 33.35 134 GLU A N 1
ATOM 1037 C CA . GLU A 1 138 ? -2.653 21.740 -20.202 1.00 34.72 134 GLU A CA 1
ATOM 1038 C C . GLU A 1 138 ? -1.337 21.968 -19.433 1.00 33.54 134 GLU A C 1
ATOM 1039 O O . GLU A 1 138 ? -0.283 22.189 -20.027 1.00 34.08 134 GLU A O 1
ATOM 1045 N N . TRP A 1 139 ? -1.406 21.936 -18.111 1.00 32.20 135 TRP A N 1
ATOM 1046 C CA . TRP A 1 139 ? -0.209 22.111 -17.301 1.00 31.57 135 TRP A CA 1
ATOM 1047 C C . TRP A 1 139 ? 0.735 20.954 -17.546 1.00 31.44 135 TRP A C 1
ATOM 1048 O O . TRP A 1 139 ? 1.942 21.151 -17.540 1.00 31.80 135 TRP A O 1
ATOM 1059 N N . PHE A 1 140 ? 0.206 19.761 -17.795 1.00 30.82 136 PHE A N 1
ATOM 1060 C CA . PHE A 1 140 ? 1.056 18.581 -17.987 1.00 31.06 136 PHE A CA 1
ATOM 1061 C C . PHE A 1 140 ? 1.657 18.539 -19.401 1.00 31.91 136 PHE A C 1
ATOM 1062 O O . PHE A 1 140 ? 2.663 17.859 -19.622 1.00 32.12 136 PHE A O 1
ATOM 1070 N N . ALA A 1 141 ? 1.078 19.325 -20.323 1.00 32.54 137 ALA A N 1
ATOM 1071 C CA . ALA A 1 141 ? 1.381 19.279 -21.764 1.00 33.29 137 ALA A CA 1
ATOM 1072 C C . ALA A 1 141 ? 2.851 19.190 -22.167 1.00 33.37 137 ALA A C 1
ATOM 1073 O O . ALA A 1 141 ? 3.244 18.321 -22.950 1.00 33.31 137 ALA A O 1
ATOM 1075 N N . PRO A 1 142 ? 3.668 20.095 -21.642 1.00 33.36 138 PRO A N 1
ATOM 1076 C CA . PRO A 1 142 ? 5.060 20.079 -22.068 1.00 33.47 138 PRO A CA 1
ATOM 1077 C C . PRO A 1 142 ? 5.865 18.842 -21.709 1.00 32.89 138 PRO A C 1
ATOM 1078 O O . PRO A 1 142 ? 6.940 18.671 -22.261 1.00 33.80 138 PRO A O 1
ATOM 1082 N N . THR A 1 143 ? 5.382 18.006 -20.789 1.00 32.00 139 THR A N 1
ATOM 1083 C CA . THR A 1 143 ? 6.185 16.907 -20.260 1.00 31.51 139 THR A CA 1
ATOM 1084 C C . THR A 1 143 ? 6.244 15.697 -21.180 1.00 31.78 139 THR A C 1
ATOM 1085 O O . THR A 1 143 ? 7.154 14.866 -21.072 1.00 32.30 139 THR A O 1
ATOM 1089 N N . GLY A 1 144 ? 5.243 15.534 -22.031 1.00 32.14 140 GLY A N 1
ATOM 1090 C CA . GLY A 1 144 ? 5.136 14.305 -22.813 1.00 32.33 140 GLY A CA 1
ATOM 1091 C C . GLY A 1 144 ? 4.776 13.084 -21.986 1.00 31.79 140 GLY A C 1
ATOM 1092 O O . GLY A 1 144 ? 4.867 11.945 -22.471 1.00 32.48 140 GLY A O 1
ATOM 1093 N N . LYS A 1 145 ? 4.336 13.296 -20.751 1.00 30.71 141 LYS A N 1
ATOM 1094 C CA . LYS A 1 145 ? 3.976 12.184 -19.858 1.00 30.31 141 LYS A CA 1
ATOM 1095 C C . LYS A 1 145 ? 2.488 11.894 -19.998 1.00 30.17 141 LYS A C 1
ATOM 1096 O O . LYS A 1 145 ? 1.701 12.800 -20.357 1.00 30.08 141 LYS A O 1
ATOM 1102 N N . PRO A 1 146 ? 2.086 10.646 -19.702 1.00 29.63 142 PRO A N 1
ATOM 1103 C CA . PRO A 1 146 ? 0.714 10.219 -19.920 1.00 29.69 142 PRO A CA 1
ATOM 1104 C C . PRO A 1 146 ? -0.324 10.683 -18.890 1.00 29.27 142 PRO A C 1
ATOM 1105 O O . PRO A 1 146 ? -0.013 10.869 -17.717 1.00 28.45 142 PRO A O 1
ATOM 1109 N N . ILE A 1 147 ? -1.572 10.801 -19.350 1.00 29.78 143 ILE A N 1
ATOM 1110 C CA . ILE A 1 147 ? -2.717 10.976 -18.476 1.00 29.52 143 ILE A CA 1
ATOM 1111 C C . ILE A 1 147 ? -3.766 9.922 -18.781 1.00 29.87 143 ILE A C 1
ATOM 1112 O O . ILE A 1 147 ? -4.248 9.846 -19.902 1.00 30.36 143 ILE A O 1
ATOM 1117 N N . HIS A 1 148 ? -4.121 9.143 -17.759 1.00 29.68 144 HIS A N 1
ATOM 1118 C CA . HIS A 1 148 ? -5.206 8.170 -17.833 1.00 29.49 144 HIS A CA 1
ATOM 1119 C C . HIS A 1 148 ? -6.377 8.777 -17.104 1.00 29.25 144 HIS A C 1
ATOM 1120 O O . HIS A 1 148 ? -6.276 9.117 -15.916 1.00 28.30 144 HIS A O 1
ATOM 1127 N N . SER A 1 149 ? -7.492 8.944 -17.812 1.00 29.14 145 SER A N 1
ATOM 1128 C CA . SER A 1 149 ? -8.724 9.456 -17.223 1.00 28.50 145 SER A CA 1
ATOM 1129 C C . SER A 1 149 ? -9.629 8.327 -16.729 1.00 28.26 145 SER A C 1
ATOM 1130 O O . SER A 1 149 ? -9.923 7.384 -17.462 1.00 28.35 145 SER A O 1
ATOM 1133 N N . LEU A 1 150 ? -10.025 8.404 -15.456 1.00 27.51 146 LEU A N 1
ATOM 1134 C CA . LEU A 1 150 ? -11.083 7.540 -14.907 1.00 27.19 146 LEU A CA 1
ATOM 1135 C C . LEU A 1 150 ? -12.391 8.327 -14.887 1.00 27.12 146 LEU A C 1
ATOM 1136 O O . LEU A 1 150 ? -12.481 9.374 -14.222 1.00 25.97 146 LEU A O 1
ATOM 1141 N N . LEU A 1 151 ? -13.376 7.847 -15.643 1.00 27.59 147 LEU A N 1
ATOM 1142 C CA . LEU A 1 151 ? -14.765 8.350 -15.526 1.00 27.83 147 LEU A CA 1
ATOM 1143 C C . LEU A 1 151 ? -15.469 7.617 -14.369 1.00 28.00 147 LEU A C 1
ATOM 1144 O O . LEU A 1 151 ? -15.883 6.447 -14.494 1.00 27.79 147 LEU A O 1
ATOM 1149 N N . THR A 1 152 ? -15.536 8.318 -13.231 1.00 27.86 148 THR A N 1
ATOM 1150 C CA . THR A 1 152 ? -15.924 7.735 -11.944 1.00 28.12 148 THR A CA 1
ATOM 1151 C C . THR A 1 152 ? -17.456 7.641 -11.753 1.00 29.14 148 THR A C 1
ATOM 1152 O O . THR A 1 152 ? -18.215 8.372 -12.399 1.00 29.59 148 THR A O 1
ATOM 1156 N N . LYS A 1 153 ? -17.877 6.803 -10.797 1.00 29.80 149 LYS A N 1
ATOM 1157 C CA . LYS A 1 153 ? -19.269 6.670 -10.385 1.00 30.39 149 LYS A CA 1
ATOM 1158 C C . LYS A 1 153 ? -20.088 6.180 -11.559 1.00 31.38 149 LYS A C 1
ATOM 1159 O O . LYS A 1 153 ? -21.224 6.606 -11.769 1.00 31.81 149 LYS A O 1
ATOM 1165 N N . CYS A 1 154 ? -19.491 5.291 -12.336 1.00 31.60 150 CYS A N 1
ATOM 1166 C CA . CYS A 1 154 ? -20.038 4.953 -13.603 1.00 32.50 150 CYS A CA 1
ATOM 1167 C C . CYS A 1 154 ? -21.292 4.085 -13.421 1.00 34.06 150 CYS A C 1
ATOM 1168 O O . CYS A 1 154 ? -22.052 3.883 -14.359 1.00 34.65 150 CYS A O 1
ATOM 1171 N N . ASP A 1 155 ? -21.498 3.589 -12.202 1.00 35.01 151 ASP A N 1
ATOM 1172 C CA . ASP A 1 155 ? -22.674 2.781 -11.878 1.00 36.54 151 ASP A CA 1
ATOM 1173 C C . ASP A 1 155 ? -23.958 3.628 -11.898 1.00 37.26 151 ASP A C 1
ATOM 1174 O O . ASP A 1 155 ? -25.054 3.081 -11.977 1.00 37.70 151 ASP A O 1
ATOM 1179 N N . LYS A 1 156 ? -23.813 4.954 -11.826 1.00 36.97 152 LYS A N 1
ATOM 1180 C CA . LYS A 1 156 ? -24.946 5.865 -11.872 1.00 37.92 152 LYS A CA 1
ATOM 1181 C C . LYS A 1 156 ? -25.477 6.085 -13.292 1.00 38.24 152 LYS A C 1
ATOM 1182 O O . LYS A 1 156 ? -26.500 6.736 -13.464 1.00 38.84 152 LYS A O 1
ATOM 1188 N N . LEU A 1 157 ? -24.793 5.557 -14.300 1.00 38.17 153 LEU A N 1
ATOM 1189 C CA . LEU A 1 157 ? -25.215 5.734 -15.684 1.00 38.75 153 LEU A CA 1
ATOM 1190 C C . LEU A 1 157 ? -25.744 4.425 -16.226 1.00 38.71 153 LEU A C 1
ATOM 1191 O O . LEU A 1 157 ? -25.361 3.360 -15.753 1.00 38.18 153 LEU A O 1
ATOM 1196 N N . THR A 1 158 ? -26.627 4.514 -17.217 1.00 39.07 154 THR A N 1
ATOM 1197 C CA . THR A 1 158 ? -27.008 3.330 -18.000 1.00 39.86 154 THR A CA 1
ATOM 1198 C C . THR A 1 158 ? -25.861 2.898 -18.898 1.00 39.50 154 THR A C 1
ATOM 1199 O O . THR A 1 158 ? -24.911 3.656 -19.114 1.00 38.64 154 THR A O 1
ATOM 1203 N N . ARG A 1 159 ? -25.969 1.694 -19.452 1.00 40.13 155 ARG A N 1
ATOM 1204 C CA . ARG A 1 159 ? -24.941 1.153 -20.338 1.00 40.14 155 ARG A CA 1
ATOM 1205 C C . ARG A 1 159 ? -24.693 2.100 -21.489 1.00 40.45 155 ARG A C 1
ATOM 1206 O O . ARG A 1 159 ? -23.553 2.455 -21.764 1.00 40.00 155 ARG A O 1
ATOM 1208 N N . GLN A 1 160 ? -25.765 2.530 -22.143 1.00 41.51 156 GLN A N 1
ATOM 1209 C CA . GLN A 1 160 ? -25.653 3.438 -23.278 1.00 42.29 156 GLN A CA 1
ATOM 1210 C C . GLN A 1 160 ? -25.038 4.768 -22.897 1.00 41.17 156 GLN A C 1
ATOM 1211 O O . GLN A 1 160 ? -24.195 5.293 -23.622 1.00 40.78 156 GLN A O 1
ATOM 1217 N N . GLU A 1 161 ? -25.474 5.320 -21.769 1.00 40.91 157 GLU A N 1
ATOM 1218 C CA . GLU A 1 161 ? -24.955 6.604 -21.280 1.00 39.83 157 GLU A CA 1
ATOM 1219 C C . GLU A 1 161 ? -23.450 6.529 -21.000 1.00 38.80 157 GLU A C 1
ATOM 1220 O O . GLU A 1 161 ? -22.697 7.432 -21.348 1.00 37.57 157 GLU A O 1
ATOM 1226 N N . SER A 1 162 ? -23.014 5.421 -20.410 1.00 38.13 158 SER A N 1
ATOM 1227 C CA . SER A 1 162 ? -21.609 5.243 -20.112 1.00 37.32 158 SER A CA 1
ATOM 1228 C C . SER A 1 162 ? -20.787 5.201 -21.420 1.00 37.51 158 SER A C 1
ATOM 1229 O O . SER A 1 162 ? -19.781 5.900 -21.538 1.00 36.98 158 SER A O 1
ATOM 1232 N N . ILE A 1 163 ? -21.246 4.422 -22.412 1.00 38.20 159 ILE A N 1
ATOM 1233 C CA . ILE A 1 163 ? -20.636 4.406 -23.739 1.00 38.08 159 ILE A CA 1
ATOM 1234 C C . ILE A 1 163 ? -20.586 5.814 -24.325 1.00 37.98 159 ILE A C 1
ATOM 1235 O O . ILE A 1 163 ? -19.539 6.275 -24.791 1.00 37.48 159 ILE A O 1
ATOM 1240 N N . ASN A 1 164 ? -21.711 6.507 -24.282 1.00 38.19 160 ASN A N 1
ATOM 1241 C CA . ASN A 1 164 ? -21.757 7.871 -24.788 1.00 38.47 160 ASN A CA 1
ATOM 1242 C C . ASN A 1 164 ? -20.725 8.773 -24.112 1.00 37.55 160 ASN A C 1
ATOM 1243 O O . ASN A 1 164 ? -20.156 9.649 -24.744 1.00 37.70 160 ASN A O 1
ATOM 1248 N N . ALA A 1 165 ? -20.500 8.559 -22.825 1.00 37.00 161 ALA A N 1
ATOM 1249 C CA . ALA A 1 165 ? -19.551 9.360 -22.057 1.00 36.42 161 ALA A CA 1
ATOM 1250 C C . ALA A 1 165 ? -18.107 9.012 -22.440 1.00 36.61 161 ALA A C 1
ATOM 1251 O O . ALA A 1 165 ? -17.267 9.903 -22.581 1.00 36.38 161 ALA A O 1
ATOM 1253 N N . LEU A 1 166 ? -17.829 7.721 -22.615 1.00 36.83 162 LEU A N 1
ATOM 1254 C CA . LEU A 1 166 ? -16.532 7.294 -23.128 1.00 36.87 162 LEU A CA 1
ATOM 1255 C C . LEU A 1 166 ? -16.217 7.989 -24.450 1.00 37.78 162 LEU A C 1
ATOM 1256 O O . LEU A 1 166 ? -15.166 8.613 -24.600 1.00 37.91 162 LEU A O 1
ATOM 1261 N N . ARG A 1 167 ? -17.145 7.909 -25.392 1.00 38.72 163 ARG A N 1
ATOM 1262 C CA . ARG A 1 167 ? -16.944 8.496 -26.713 1.00 39.39 163 ARG A CA 1
ATOM 1263 C C . ARG A 1 167 ? -16.835 10.005 -26.687 1.00 38.95 163 ARG A C 1
ATOM 1264 O O . ARG A 1 167 ? -16.015 10.566 -27.396 1.00 39.69 163 ARG A O 1
ATOM 1272 N N . ALA A 1 168 ? -17.636 10.662 -25.866 1.00 38.57 164 ALA A N 1
ATOM 1273 C CA . ALA A 1 168 ? -17.538 12.126 -25.718 1.00 38.71 164 ALA A CA 1
ATOM 1274 C C . ALA A 1 168 ? -16.166 12.589 -25.183 1.00 38.35 164 ALA A C 1
ATOM 1275 O O . ALA A 1 168 ? -15.590 13.563 -25.682 1.00 37.84 164 ALA A O 1
ATOM 1277 N N . THR A 1 169 ? -15.647 11.867 -24.186 1.00 38.62 165 THR A N 1
ATOM 1278 C CA . THR A 1 169 ? -14.349 12.183 -23.571 1.00 38.52 165 THR A CA 1
ATOM 1279 C C . THR A 1 169 ? -13.217 11.867 -24.548 1.00 39.53 165 THR A C 1
ATOM 1280 O O . THR A 1 169 ? -12.312 12.677 -24.741 1.00 38.95 165 THR A O 1
ATOM 1284 N N . GLN A 1 170 ? -13.307 10.702 -25.191 1.00 40.77 166 GLN A N 1
ATOM 1285 C CA . GLN A 1 170 ? -12.410 10.345 -26.279 1.00 41.50 166 GLN A CA 1
ATOM 1286 C C . GLN A 1 170 ? -12.279 11.465 -27.282 1.00 41.50 166 GLN A C 1
ATOM 1287 O O . GLN A 1 170 ? -11.179 11.872 -27.638 1.00 41.13 166 GLN A O 1
ATOM 1293 N N . LYS A 1 171 ? -13.410 11.958 -27.750 1.00 41.80 167 LYS A N 1
ATOM 1294 C CA . LYS A 1 171 ? -13.401 13.001 -28.754 1.00 42.66 167 LYS A CA 1
ATOM 1295 C C . LYS A 1 171 ? -12.722 14.239 -28.215 1.00 41.37 167 LYS A C 1
ATOM 1296 O O . LYS A 1 171 ? -11.983 14.889 -28.929 1.00 41.92 167 LYS A O 1
ATOM 1302 N N . SER A 1 172 ? -12.974 14.579 -26.955 1.00 40.38 168 SER A N 1
ATOM 1303 C CA . SER A 1 172 ? -12.332 15.766 -26.351 1.00 39.79 168 SER A CA 1
ATOM 1304 C C . SER A 1 172 ? -10.828 15.589 -26.181 1.00 38.97 168 SER A C 1
ATOM 1305 O O . SER A 1 172 ? -10.071 16.530 -26.358 1.00 39.04 168 SER A O 1
ATOM 1308 N N . LEU A 1 173 ? -10.412 14.379 -25.824 1.00 38.97 169 LEU A N 1
ATOM 1309 C CA . LEU A 1 173 ? -8.990 14.038 -25.709 1.00 38.89 169 LEU A CA 1
ATOM 1310 C C . LEU A 1 173 ? -8.254 14.073 -27.049 1.00 39.81 169 LEU A C 1
ATOM 1311 O O . LEU A 1 173 ? -7.097 14.496 -27.113 1.00 39.82 169 LEU A O 1
ATOM 1316 N N . ASP A 1 174 ? -8.913 13.621 -28.117 1.00 41.41 170 ASP A N 1
ATOM 1317 C CA . ASP A 1 174 ? -8.328 13.695 -29.464 1.00 42.41 170 ASP A CA 1
ATOM 1318 C C . ASP A 1 174 ? -8.016 15.128 -29.876 1.00 42.47 170 ASP A C 1
ATOM 1319 O O . ASP A 1 174 ? -6.997 15.364 -30.493 1.00 42.90 170 ASP A O 1
ATOM 1324 N N . ALA A 1 175 ? -8.896 16.069 -29.555 1.00 42.53 171 ALA A N 1
ATOM 1325 C CA . ALA A 1 175 ? -8.641 17.483 -29.844 1.00 43.49 171 ALA A CA 1
ATOM 1326 C C . ALA A 1 175 ? -7.285 17.919 -29.313 1.00 43.28 171 ALA A C 1
ATOM 1327 O O . ALA A 1 175 ? -6.577 18.666 -29.970 1.00 44.34 171 ALA A O 1
ATOM 1329 N N . TYR A 1 176 ? -6.923 17.430 -28.129 1.00 43.01 172 TYR A N 1
ATOM 1330 C CA . TYR A 1 176 ? -5.625 17.736 -27.532 1.00 42.62 172 TYR A CA 1
ATOM 1331 C C . TYR A 1 176 ? -4.477 17.158 -28.362 1.00 43.48 172 TYR A C 1
ATOM 1332 O O . TYR A 1 176 ? -3.519 17.879 -28.667 1.00 44.23 172 TYR A O 1
ATOM 1341 N N . ARG A 1 177 ? -4.588 15.879 -28.733 1.00 43.74 173 ARG A N 1
ATOM 1342 C CA . ARG A 1 177 ? -3.613 15.224 -29.620 1.00 44.77 173 ARG A CA 1
ATOM 1343 C C . ARG A 1 177 ? -3.502 15.982 -30.933 1.00 46.69 173 ARG A C 1
ATOM 1344 O O . ARG A 1 177 ? -2.403 16.277 -31.404 1.00 47.87 173 ARG A O 1
ATOM 1346 N N . ASP A 1 178 ? -4.643 16.317 -31.518 1.00 48.25 174 ASP A N 1
ATOM 1347 C CA . ASP A 1 178 ? -4.662 17.075 -32.764 1.00 50.14 174 ASP A CA 1
ATOM 1348 C C . ASP A 1 178 ? -3.997 18.433 -32.596 1.00 51.08 174 ASP A C 1
ATOM 1349 O O . ASP A 1 178 ? -3.402 18.931 -33.536 1.00 54.20 174 ASP A O 1
ATOM 1354 N N . ALA A 1 179 ? -4.099 19.043 -31.421 1.00 50.44 175 ALA A N 1
ATOM 1355 C CA . ALA A 1 179 ? -3.392 20.308 -31.183 1.00 51.46 175 ALA A CA 1
ATOM 1356 C C . ALA A 1 179 ? -1.861 20.150 -31.027 1.00 51.92 175 ALA A C 1
ATOM 1357 O O . ALA A 1 179 ? -1.135 21.155 -31.046 1.00 52.40 175 ALA A O 1
ATOM 1359 N N . GLY A 1 180 ? -1.385 18.905 -30.885 1.00 50.44 176 GLY A N 1
ATOM 1360 C CA . GLY A 1 180 ? 0.038 18.606 -30.650 1.00 48.81 176 GLY A CA 1
ATOM 1361 C C . GLY A 1 180 ? 0.413 18.019 -29.293 1.00 46.86 176 GLY A C 1
ATOM 1362 O O . GLY A 1 180 ? 1.594 17.852 -29.009 1.00 47.02 176 GLY A O 1
ATOM 1363 N N . TYR A 1 181 ? -0.563 17.705 -28.444 1.00 44.48 177 TYR A N 1
ATOM 1364 C CA . TYR A 1 181 ? -0.273 17.141 -27.108 1.00 41.75 177 TYR A CA 1
ATOM 1365 C C . TYR A 1 181 ? 0.590 15.887 -27.222 1.00 40.74 177 TYR A C 1
ATOM 1366 O O . TYR A 1 181 ? 0.206 14.910 -27.868 1.00 40.96 177 TYR A O 1
ATOM 1375 N N . ALA A 1 182 ? 1.759 15.936 -26.594 1.00 38.89 178 ALA A N 1
ATOM 1376 C CA . ALA A 1 182 ? 2.766 14.917 -26.749 1.00 38.38 178 ALA A CA 1
ATOM 1377 C C . ALA A 1 182 ? 2.440 13.636 -25.998 1.00 37.24 178 ALA A C 1
ATOM 1378 O O . ALA A 1 182 ? 2.619 12.543 -26.537 1.00 38.28 178 ALA A O 1
ATOM 1380 N N . GLY A 1 183 ? 1.959 13.755 -24.767 1.00 35.77 179 GLY A N 1
ATOM 1381 C CA . GLY A 1 183 ? 1.767 12.588 -23.907 1.00 34.98 179 GLY A CA 1
ATOM 1382 C C . GLY A 1 183 ? 0.562 11.721 -24.248 1.00 34.94 179 GLY A C 1
ATOM 1383 O O . GLY A 1 183 ? -0.415 12.186 -24.806 1.00 34.69 179 GLY A O 1
ATOM 1384 N N . LYS A 1 184 ? 0.631 10.452 -23.861 1.00 34.74 180 LYS A N 1
ATOM 1385 C CA . LYS A 1 184 ? -0.457 9.510 -24.125 1.00 34.85 180 LYS A CA 1
ATOM 1386 C C . LYS A 1 184 ? -1.734 9.750 -23.279 1.00 33.79 180 LYS A C 1
ATOM 1387 O O . LYS A 1 184 ? -1.698 9.655 -22.052 1.00 32.93 180 LYS A O 1
ATOM 1393 N N . LEU A 1 185 ? -2.854 10.015 -23.958 1.00 33.49 181 LEU A N 1
ATOM 1394 C CA . LEU A 1 185 ? -4.156 10.223 -23.322 1.00 32.66 181 LEU A CA 1
ATOM 1395 C C . LEU A 1 185 ? -5.100 9.036 -23.499 1.00 33.27 181 LEU A C 1
ATOM 1396 O O . LEU A 1 185 ? -5.531 8.732 -24.619 1.00 34.22 181 LEU A O 1
ATOM 1401 N N . THR A 1 186 ? -5.422 8.384 -22.382 1.00 32.67 182 THR A N 1
ATOM 1402 C CA . THR A 1 186 ? -6.307 7.224 -22.364 1.00 33.02 182 THR A CA 1
ATOM 1403 C C . THR A 1 186 ? -7.528 7.472 -21.447 1.00 32.25 182 THR A C 1
ATOM 1404 O O . THR A 1 186 ? -7.573 8.486 -20.739 1.00 31.75 182 THR A O 1
ATOM 1408 N N . VAL A 1 187 ? -8.484 6.540 -21.438 1.00 31.75 183 VAL A N 1
ATOM 1409 C CA . VAL A 1 187 ? -9.695 6.687 -20.619 1.00 31.11 183 VAL A CA 1
ATOM 1410 C C . VAL A 1 187 ? -10.403 5.364 -20.365 1.00 31.18 183 VAL A C 1
ATOM 1411 O O . VAL A 1 187 ? -10.356 4.464 -21.214 1.00 32.25 183 VAL A O 1
ATOM 1415 N N . GLN A 1 188 ? -11.060 5.242 -19.215 1.00 30.28 184 GLN A N 1
ATOM 1416 C CA . GLN A 1 188 ? -11.873 4.052 -18.900 1.00 30.63 184 GLN A CA 1
ATOM 1417 C C . GLN A 1 188 ? -13.031 4.410 -17.975 1.00 30.47 184 GLN A C 1
ATOM 1418 O O . GLN A 1 188 ? -13.005 5.449 -17.279 1.00 29.29 184 GLN A O 1
ATOM 1424 N N . LEU A 1 189 ? -14.028 3.537 -17.910 1.00 30.91 185 LEU A N 1
ATOM 1425 C CA . LEU A 1 189 ? -15.064 3.698 -16.878 1.00 31.16 185 LEU A CA 1
ATOM 1426 C C . LEU A 1 189 ? -14.544 3.145 -15.546 1.00 31.10 185 LEU A C 1
ATOM 1427 O O . LEU A 1 189 ? -13.752 2.186 -15.522 1.00 31.29 185 LEU A O 1
ATOM 1432 N N . PHE A 1 190 ? -14.969 3.767 -14.440 1.00 31.24 186 PHE A N 1
ATOM 1433 C CA . PHE A 1 190 ? -14.562 3.345 -13.101 1.00 31.10 186 PHE A CA 1
ATOM 1434 C C . PHE A 1 190 ? -15.676 3.529 -12.038 1.00 31.82 186 PHE A C 1
ATOM 1435 O O . PHE A 1 190 ? -16.335 4.589 -11.958 1.00 30.98 186 PHE A O 1
ATOM 1443 N N . SER A 1 191 ? -15.850 2.493 -11.207 1.00 32.78 187 SER A N 1
ATOM 1444 C CA . SER A 1 191 ? -16.787 2.509 -10.093 1.00 33.70 187 SER A CA 1
ATOM 1445 C C . SER A 1 191 ? -16.177 1.923 -8.825 1.00 34.27 187 SER A C 1
ATOM 1446 O O . SER A 1 191 ? -16.033 0.692 -8.717 1.00 34.34 187 SER A O 1
ATOM 1449 N N . ALA A 1 192 ? -15.855 2.808 -7.865 1.00 34.30 188 ALA A N 1
ATOM 1450 C CA . ALA A 1 192 ? -15.400 2.411 -6.530 1.00 35.22 188 ALA A CA 1
ATOM 1451 C C . ALA A 1 192 ? -16.415 1.466 -5.867 1.00 37.45 188 ALA A C 1
ATOM 1452 O O . ALA A 1 192 ? -16.077 0.332 -5.532 1.00 36.62 188 ALA A O 1
ATOM 1454 N N . LEU A 1 193 ? -17.664 1.931 -5.730 1.00 39.18 189 LEU A N 1
ATOM 1455 C CA . LEU A 1 193 ? -18.775 1.131 -5.166 1.00 39.84 189 LEU A CA 1
ATOM 1456 C C . LEU A 1 193 ? -18.953 -0.263 -5.775 1.00 41.67 189 LEU A C 1
ATOM 1457 O O . LEU A 1 193 ? -19.049 -1.253 -5.040 1.00 42.87 189 LEU A O 1
ATOM 1462 N N . LYS A 1 194 ? -19.039 -0.354 -7.098 1.00 42.73 190 LYS A N 1
ATOM 1463 C CA . LYS A 1 194 ? -19.252 -1.656 -7.769 1.00 44.00 190 LYS A CA 1
ATOM 1464 C C . LYS A 1 194 ? -17.951 -2.365 -8.151 1.00 44.01 190 LYS A C 1
ATOM 1465 O O . LYS A 1 194 ? -17.992 -3.415 -8.796 1.00 44.79 190 LYS A O 1
ATOM 1471 N N . ARG A 1 195 ? -16.808 -1.777 -7.793 1.00 43.50 191 ARG A N 1
ATOM 1472 C CA . ARG A 1 195 ? -15.494 -2.337 -8.127 1.00 44.51 191 ARG A CA 1
ATOM 1473 C C . ARG A 1 195 ? -15.362 -2.636 -9.642 1.00 45.33 191 ARG A C 1
ATOM 1474 O O . ARG A 1 195 ? -14.922 -3.721 -10.056 1.00 46.31 191 ARG A O 1
ATOM 1476 N N . THR A 1 196 ? -15.764 -1.660 -10.458 1.00 44.51 192 THR A N 1
ATOM 1477 C CA . THR A 1 196 ? -15.724 -1.772 -11.919 1.00 43.51 192 THR A CA 1
ATOM 1478 C C . THR A 1 196 ? -14.518 -1.024 -12.439 1.00 42.32 192 THR A C 1
ATOM 1479 O O . THR A 1 196 ? -14.263 0.106 -12.014 1.00 40.55 192 THR A O 1
ATOM 1483 N N . GLY A 1 197 ? -13.788 -1.635 -13.374 1.00 41.28 193 GLY A N 1
ATOM 1484 C CA . GLY A 1 197 ? -12.637 -0.981 -14.012 1.00 40.36 193 GLY A CA 1
ATOM 1485 C C . GLY A 1 197 ? -11.372 -1.128 -13.194 1.00 39.95 193 GLY A C 1
ATOM 1486 O O . GLY A 1 197 ? -10.359 -0.483 -13.474 1.00 37.67 193 GLY A O 1
ATOM 1487 N N . LEU A 1 198 ? -11.418 -2.027 -12.212 1.00 40.33 194 LEU A N 1
ATOM 1488 C CA . LEU A 1 198 ? -10.360 -2.134 -11.212 1.00 40.11 194 LEU A CA 1
ATOM 1489 C C . LEU A 1 198 ? -9.142 -2.847 -11.778 1.00 40.21 194 LEU A C 1
ATOM 1490 O O . LEU A 1 198 ? -8.007 -2.349 -11.609 1.00 38.59 194 LEU A O 1
ATOM 1495 N N . ASP A 1 199 ? -9.384 -3.986 -12.467 1.00 40.85 195 ASP A N 1
ATOM 1496 C CA . ASP A 1 199 ? -8.324 -4.767 -13.118 1.00 40.93 195 ASP A CA 1
ATOM 1497 C C . ASP A 1 199 ? -7.630 -3.919 -14.195 1.00 40.25 195 ASP A C 1
ATOM 1498 O O . ASP A 1 199 ? -6.402 -3.910 -14.303 1.00 40.29 195 ASP A O 1
ATOM 1503 N N . ASP A 1 200 ? -8.415 -3.220 -15.005 1.00 39.34 196 ASP A N 1
ATOM 1504 C CA . ASP A 1 200 ? -7.849 -2.281 -15.956 1.00 38.88 196 ASP A CA 1
ATOM 1505 C C . ASP A 1 200 ? -7.024 -1.204 -15.235 1.00 36.58 196 ASP A C 1
ATOM 1506 O O . ASP A 1 200 ? -5.941 -0.851 -15.683 1.00 35.85 196 ASP A O 1
ATOM 1511 N N . ALA A 1 201 ? -7.519 -0.693 -14.117 1.00 35.41 197 ALA A N 1
ATOM 1512 C CA . ALA A 1 201 ? -6.785 0.362 -13.371 1.00 34.24 197 ALA A CA 1
ATOM 1513 C C . ALA A 1 201 ? -5.435 -0.190 -12.852 1.00 34.07 197 ALA A C 1
ATOM 1514 O O . ALA A 1 201 ? -4.400 0.465 -12.990 1.00 32.70 197 ALA A O 1
ATOM 1516 N N . HIS A 1 202 ? -5.459 -1.409 -12.304 1.00 34.15 198 HIS A N 1
ATOM 1517 C CA . HIS A 1 202 ? -4.223 -2.065 -11.856 1.00 34.53 198 HIS A CA 1
ATOM 1518 C C . HIS A 1 202 ? -3.251 -2.293 -12.986 1.00 35.14 198 HIS A C 1
ATOM 1519 O O . HIS A 1 202 ? -2.051 -2.045 -12.834 1.00 35.11 198 HIS A O 1
ATOM 1526 N N . ALA A 1 203 ? -3.747 -2.776 -14.125 1.00 35.97 199 ALA A N 1
ATOM 1527 C CA . ALA A 1 203 ? -2.878 -3.079 -15.268 1.00 36.93 199 ALA A CA 1
ATOM 1528 C C . ALA A 1 203 ? -2.220 -1.803 -15.784 1.00 36.59 199 ALA A C 1
ATOM 1529 O O . ALA A 1 203 ? -1.012 -1.788 -16.079 1.00 36.72 199 ALA A O 1
ATOM 1531 N N . LEU A 1 204 ? -2.972 -0.706 -15.837 1.00 35.94 200 LEU A N 1
ATOM 1532 C CA . LEU A 1 204 ? -2.374 0.516 -16.316 1.00 35.70 200 LEU A CA 1
ATOM 1533 C C . LEU A 1 204 ? -1.268 0.933 -15.360 1.00 36.03 200 LEU A C 1
ATOM 1534 O O . LEU A 1 204 ? -0.205 1.356 -15.792 1.00 36.76 200 LEU A O 1
ATOM 1539 N N . ILE A 1 205 ? -1.536 0.871 -14.058 1.00 36.74 201 ILE A N 1
ATOM 1540 C CA . ILE A 1 205 ? -0.556 1.314 -13.071 1.00 36.13 201 ILE A CA 1
ATOM 1541 C C . ILE A 1 205 ? 0.716 0.473 -13.193 1.00 36.18 201 ILE A C 1
ATOM 1542 O O . ILE A 1 205 ? 1.818 1.019 -13.203 1.00 35.94 201 ILE A O 1
ATOM 1547 N N . GLU A 1 206 ? 0.549 -0.843 -13.303 1.00 36.79 202 GLU A N 1
ATOM 1548 C CA . GLU A 1 206 ? 1.670 -1.736 -13.512 1.00 37.59 202 GLU A CA 1
ATOM 1549 C C . GLU A 1 206 ? 2.474 -1.319 -14.752 1.00 37.51 202 GLU A C 1
ATOM 1550 O O . GLU A 1 206 ? 3.710 -1.301 -14.713 1.00 38.32 202 GLU A O 1
ATOM 1556 N N . SER A 1 207 ? 1.786 -0.984 -15.841 1.00 36.77 203 SER A N 1
ATOM 1557 C CA . SER A 1 207 ? 2.461 -0.587 -17.080 1.00 36.82 203 SER A CA 1
ATOM 1558 C C . SER A 1 207 ? 3.340 0.645 -16.873 1.00 36.44 203 SER A C 1
ATOM 1559 O O . SER A 1 207 ? 4.452 0.703 -17.397 1.00 36.82 203 SER A O 1
ATOM 1562 N N . TRP A 1 208 ? 2.855 1.614 -16.097 1.00 35.29 204 TRP A N 1
ATOM 1563 C CA . TRP A 1 208 ? 3.628 2.817 -15.805 1.00 34.90 204 TRP A CA 1
ATOM 1564 C C . TRP A 1 208 ? 4.790 2.598 -14.879 1.00 35.23 204 TRP A C 1
ATOM 1565 O O . TRP A 1 208 ? 5.852 3.156 -15.084 1.00 34.42 204 TRP A O 1
ATOM 1576 N N . LEU A 1 209 ? 4.597 1.810 -13.827 1.00 37.09 205 LEU A N 1
ATOM 1577 C CA . LEU A 1 209 ? 5.611 1.711 -12.776 1.00 37.91 205 LEU A CA 1
ATOM 1578 C C . LEU A 1 209 ? 6.669 0.636 -13.061 1.00 41.32 205 LEU A C 1
ATOM 1579 O O . LEU A 1 209 ? 7.743 0.659 -12.460 1.00 44.13 205 LEU A O 1
ATOM 1584 N N . ARG A 1 210 ? 6.371 -0.290 -13.967 1.00 43.23 206 ARG A N 1
ATOM 1585 C CA . ARG A 1 210 ? 7.204 -1.480 -14.183 1.00 45.16 206 ARG A CA 1
ATOM 1586 C C . ARG A 1 210 ? 7.047 -1.979 -15.618 1.00 45.19 206 ARG A C 1
ATOM 1587 O O . ARG A 1 210 ? 7.304 -1.230 -16.562 1.00 44.57 206 ARG A O 1
ATOM 1595 N N . GLY B 1 3 ? 0.553 43.799 -23.369 1.00 58.46 -1 GLY B N 1
ATOM 1596 C CA . GLY B 1 3 ? -0.362 42.630 -23.225 1.00 58.71 -1 GLY B CA 1
ATOM 1597 C C . GLY B 1 3 ? 0.412 41.363 -22.888 1.00 57.32 -1 GLY B C 1
ATOM 1598 O O . GLY B 1 3 ? 1.204 41.330 -21.934 1.00 56.07 -1 GLY B O 1
ATOM 1599 N N . SER B 1 4 ? 0.194 40.334 -23.704 1.00 56.33 0 SER B N 1
ATOM 1600 C CA . SER B 1 4 ? 0.786 39.021 -23.500 1.00 55.85 0 SER B CA 1
ATOM 1601 C C . SER B 1 4 ? 2.265 39.057 -23.837 1.00 54.24 0 SER B C 1
ATOM 1602 O O . SER B 1 4 ? 2.770 40.019 -24.437 1.00 52.66 0 SER B O 1
ATOM 1605 N N . MET B 1 5 ? 2.944 37.981 -23.484 1.00 53.49 1 MET B N 1
ATOM 1606 C CA . MET B 1 5 ? 4.372 37.883 -23.740 1.00 53.95 1 MET B CA 1
ATOM 1607 C C . MET B 1 5 ? 4.539 37.780 -25.259 1.00 52.95 1 MET B C 1
ATOM 1608 O O . MET B 1 5 ? 5.434 38.415 -25.826 1.00 52.73 1 MET B O 1
ATOM 1613 N N . ALA B 1 6 ? 3.634 37.028 -25.897 1.00 52.13 2 ALA B N 1
ATOM 1614 C CA . ALA B 1 6 ? 3.567 36.886 -27.360 1.00 52.59 2 ALA B CA 1
ATOM 1615 C C . ALA B 1 6 ? 3.574 38.235 -28.086 1.00 52.17 2 ALA B C 1
ATOM 1616 O O . ALA B 1 6 ? 4.314 38.438 -29.052 1.00 53.26 2 ALA B O 1
ATOM 1618 N N . PHE B 1 7 ? 2.750 39.153 -27.600 1.00 53.65 3 PHE B N 1
ATOM 1619 C CA . PHE B 1 7 ? 2.642 40.497 -28.155 1.00 52.77 3 PHE B CA 1
ATOM 1620 C C . PHE B 1 7 ? 3.968 41.245 -27.981 1.00 51.27 3 PHE B C 1
ATOM 1621 O O . PHE B 1 7 ? 4.516 41.825 -28.915 1.00 50.56 3 PHE B O 1
ATOM 1629 N N . LEU B 1 8 ? 4.497 41.210 -26.767 1.00 50.64 4 LEU B N 1
ATOM 1630 C CA . LEU B 1 8 ? 5.735 41.909 -26.457 1.00 48.89 4 LEU B CA 1
ATOM 1631 C C . LEU B 1 8 ? 6.900 41.382 -27.307 1.00 47.36 4 LEU B C 1
ATOM 1632 O O . LEU B 1 8 ? 7.714 42.155 -27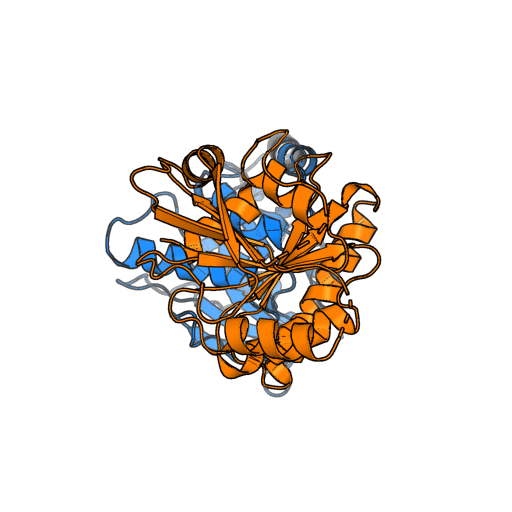.814 1.00 45.76 4 LEU B O 1
ATOM 1637 N N . LEU B 1 9 ? 6.946 40.068 -27.491 1.00 46.20 5 LEU B N 1
ATOM 1638 C CA . LEU B 1 9 ? 7.982 39.446 -28.309 1.00 44.83 5 LEU B CA 1
ATOM 1639 C C . LEU B 1 9 ? 7.863 39.891 -29.749 1.00 46.03 5 LEU B C 1
ATOM 1640 O O . LEU B 1 9 ? 8.870 40.163 -30.411 1.00 47.40 5 LEU B O 1
ATOM 1645 N N . HIS B 1 10 ? 6.623 39.980 -30.224 1.00 46.94 6 HIS B N 1
ATOM 1646 C CA . HIS B 1 10 ? 6.340 40.361 -31.591 1.00 46.72 6 HIS B CA 1
ATOM 1647 C C . HIS B 1 10 ? 6.710 41.778 -31.929 1.00 47.08 6 HIS B C 1
ATOM 1648 O O . HIS B 1 10 ? 6.909 42.087 -33.108 1.00 46.19 6 HIS B O 1
ATOM 1655 N N . GLN B 1 11 ? 6.793 42.651 -30.924 1.00 47.07 7 GLN B N 1
ATOM 1656 C CA . GLN B 1 11 ? 7.318 44.013 -31.119 1.00 47.52 7 GLN B CA 1
ATOM 1657 C C . GLN B 1 11 ? 8.856 44.072 -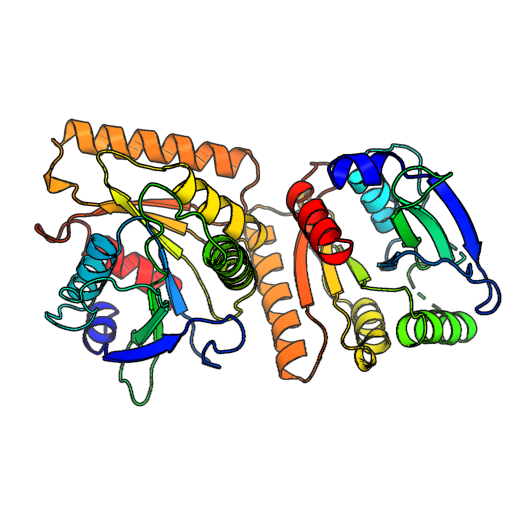31.234 1.00 47.29 7 GLN B C 1
ATOM 1658 O O . GLN B 1 11 ? 9.425 45.157 -31.326 1.00 48.36 7 GLN B O 1
ATOM 1664 N N . ALA B 1 12 ? 9.532 42.924 -31.200 1.00 46.60 8 ALA B N 1
ATOM 1665 C CA . ALA B 1 12 ? 11.008 42.908 -31.132 1.00 46.36 8 ALA B CA 1
ATOM 1666 C C . ALA B 1 12 ? 11.649 43.625 -32.315 1.00 45.66 8 ALA B C 1
ATOM 1667 O O . ALA B 1 12 ? 11.067 43.677 -33.388 1.00 45.79 8 ALA B O 1
ATOM 1669 N N . ARG B 1 13 ? 12.851 44.162 -32.094 1.00 45.45 9 ARG B N 1
ATOM 1670 C CA . ARG B 1 13 ? 13.637 44.847 -33.118 1.00 45.12 9 ARG B CA 1
ATOM 1671 C C . ARG B 1 13 ? 15.095 44.641 -32.781 1.00 45.27 9 ARG B C 1
ATOM 1672 O O . ARG B 1 13 ? 15.421 44.424 -31.617 1.00 46.44 9 ARG B O 1
ATOM 1680 N N . PHE B 1 14 ? 15.977 44.719 -33.780 1.00 45.42 10 PHE B N 1
ATOM 1681 C CA . PHE B 1 14 ? 17.416 44.635 -33.537 1.00 45.33 10 PHE B CA 1
ATOM 1682 C C . PHE B 1 14 ? 17.850 45.901 -32.790 1.00 45.77 10 PHE B C 1
ATOM 1683 O O . PHE B 1 14 ? 17.411 46.997 -33.118 1.00 46.69 10 PHE B O 1
ATOM 1691 N N . PHE B 1 15 ? 18.697 45.748 -31.777 1.00 46.49 11 PHE B N 1
ATOM 1692 C CA . PHE B 1 15 ? 19.190 46.896 -31.026 1.00 46.98 11 PHE B CA 1
ATOM 1693 C C . PHE B 1 15 ? 20.645 47.228 -31.384 1.00 47.42 11 PHE B C 1
ATOM 1694 O O . PHE B 1 15 ? 20.925 48.290 -31.935 1.00 46.96 11 PHE B O 1
ATOM 1702 N N . THR B 1 16 ? 21.564 46.331 -31.047 1.00 47.78 12 THR B N 1
ATOM 1703 C CA . THR B 1 16 ? 22.989 46.559 -31.291 1.00 48.46 12 THR B CA 1
ATOM 1704 C C . THR B 1 16 ? 23.754 45.245 -31.317 1.00 49.35 12 THR B C 1
ATOM 1705 O O . THR B 1 16 ? 23.271 44.215 -30.820 1.00 48.43 12 THR B O 1
ATOM 1709 N N . THR B 1 17 ? 24.949 45.289 -31.891 1.00 50.07 13 THR B N 1
ATOM 1710 C CA . THR B 1 17 ? 25.868 44.183 -31.782 1.00 51.22 13 THR B CA 1
ATOM 1711 C C . THR B 1 17 ? 26.914 44.591 -30.773 1.00 52.10 13 THR B C 1
ATOM 1712 O O . THR B 1 17 ? 27.059 45.775 -30.462 1.00 52.03 13 THR B O 1
ATOM 1716 N N . VAL B 1 18 ? 27.618 43.589 -30.256 1.00 53.02 14 VAL B N 1
ATOM 1717 C CA . VAL B 1 18 ? 28.573 43.737 -29.162 1.00 53.61 14 VAL B CA 1
ATOM 1718 C C . VAL B 1 18 ? 29.671 42.737 -29.439 1.00 54.46 14 VAL B C 1
ATOM 1719 O O . VAL B 1 18 ? 29.386 41.537 -29.476 1.00 54.86 14 VAL B O 1
ATOM 1723 N N . ASN B 1 19 ? 30.902 43.217 -29.633 1.00 56.73 15 ASN B N 1
ATOM 1724 C CA . ASN B 1 19 ? 32.061 42.355 -29.919 1.00 58.25 15 ASN B CA 1
ATOM 1725 C C . ASN B 1 19 ? 33.060 42.317 -28.769 1.00 58.90 15 ASN B C 1
ATOM 1726 O O . ASN B 1 19 ? 34.027 41.533 -28.793 1.00 59.45 15 ASN B O 1
ATOM 1731 N N . HIS B 1 20 ? 32.843 43.188 -27.784 1.00 58.27 16 HIS B N 1
ATOM 1732 C CA . HIS B 1 20 ? 33.717 43.294 -26.628 1.00 58.98 16 HIS B CA 1
ATOM 1733 C C . HIS B 1 20 ? 32.886 43.385 -25.385 1.00 59.06 16 HIS B C 1
ATOM 1734 O O . HIS B 1 20 ? 31.802 43.969 -25.385 1.00 60.65 16 HIS B O 1
ATOM 1741 N N . LEU B 1 21 ? 33.410 42.823 -24.308 1.00 59.19 17 LEU B N 1
ATOM 1742 C CA . LEU B 1 21 ? 32.730 42.808 -23.014 1.00 58.70 17 LEU B CA 1
ATOM 1743 C C . LEU B 1 21 ? 32.401 44.243 -22.543 1.00 58.32 17 LEU B C 1
ATOM 1744 O O . LEU B 1 21 ? 31.292 44.530 -22.119 1.00 57.38 17 LEU B O 1
ATOM 1749 N N . ARG B 1 22 ? 33.356 45.152 -22.670 1.00 58.92 18 ARG B N 1
ATOM 1750 C CA . ARG B 1 22 ? 33.164 46.543 -22.260 1.00 59.51 18 ARG B CA 1
ATOM 1751 C C . ARG B 1 22 ? 32.043 47.305 -22.988 1.00 58.14 18 ARG B C 1
ATOM 1752 O O . ARG B 1 22 ? 31.657 48.373 -22.533 1.00 59.44 18 ARG B O 1
ATOM 1760 N N . ASP B 1 23 ? 31.537 46.795 -24.110 1.00 56.50 19 ASP B N 1
ATOM 1761 C CA . ASP B 1 23 ? 30.507 47.511 -24.882 1.00 55.60 19 ASP B CA 1
ATOM 1762 C C . ASP B 1 23 ? 29.102 46.963 -24.674 1.00 53.79 19 ASP B C 1
ATOM 1763 O O . ASP B 1 23 ? 28.195 47.338 -25.409 1.00 53.59 19 ASP B O 1
ATOM 1768 N N . LEU B 1 24 ? 28.908 46.075 -23.706 1.00 53.51 20 LEU B N 1
ATOM 1769 C CA . LEU B 1 24 ? 27.565 45.590 -23.398 1.00 52.99 20 LEU B CA 1
ATOM 1770 C C . LEU B 1 24 ? 26.681 46.766 -22.968 1.00 54.28 20 LEU B C 1
ATOM 1771 O O . LEU B 1 24 ? 27.112 47.632 -22.209 1.00 56.35 20 LEU B O 1
ATOM 1776 N N . PRO B 1 25 ? 25.439 46.818 -23.463 1.00 54.28 21 PRO B N 1
ATOM 1777 C CA . PRO B 1 25 ? 24.672 48.013 -23.114 1.00 55.32 21 PRO B CA 1
ATOM 1778 C C . PRO B 1 25 ? 24.379 48.078 -21.609 1.00 57.47 21 PRO B C 1
ATOM 1779 O O . PRO B 1 25 ? 24.074 47.043 -21.005 1.00 55.14 21 PRO B O 1
ATOM 1783 N N . PRO B 1 26 ? 24.511 49.275 -21.000 1.00 59.29 22 PRO B N 1
ATOM 1784 C CA . PRO B 1 26 ? 24.191 49.457 -19.590 1.00 60.08 22 PRO B CA 1
ATOM 1785 C C . PRO B 1 26 ? 22.679 49.533 -19.403 1.00 61.00 22 PRO B C 1
ATOM 1786 O O . PRO B 1 26 ? 22.157 50.577 -19.037 1.00 63.34 22 PRO B O 1
ATOM 1790 N N . THR B 1 27 ? 21.987 48.438 -19.683 1.00 60.46 23 THR B N 1
ATOM 1791 C CA . THR B 1 27 ? 20.529 48.428 -19.721 1.00 59.83 23 THR B CA 1
ATOM 1792 C C . THR B 1 27 ? 19.941 48.005 -18.371 1.00 59.47 23 THR B C 1
ATOM 1793 O O . THR B 1 27 ? 20.509 47.198 -17.661 1.00 59.36 23 THR B O 1
ATOM 1797 N N . VAL B 1 28 ? 18.791 48.554 -18.015 1.00 58.77 24 VAL B N 1
ATOM 1798 C CA . VAL B 1 28 ? 18.200 48.246 -16.723 1.00 57.78 24 VAL B CA 1
ATOM 1799 C C . VAL B 1 28 ? 17.476 46.901 -16.777 1.00 55.73 24 VAL B C 1
ATOM 1800 O O . VAL B 1 28 ? 17.430 46.171 -15.792 1.00 55.02 24 VAL B O 1
ATOM 1804 N N . GLN B 1 29 ? 16.953 46.550 -17.947 1.00 54.16 25 GLN B N 1
ATOM 1805 C CA . GLN B 1 29 ? 15.939 45.504 -18.034 1.00 51.83 25 GLN B CA 1
ATOM 1806 C C . GLN B 1 29 ? 16.557 44.108 -17.992 1.00 50.28 25 GLN B C 1
ATOM 1807 O O . GLN B 1 29 ? 17.747 43.952 -18.225 1.00 50.77 25 GLN B O 1
ATOM 1813 N N . PRO B 1 30 ? 15.757 43.084 -17.668 1.00 48.34 26 PRO B N 1
ATOM 1814 C CA . PRO B 1 30 ? 16.310 41.729 -17.715 1.00 46.30 26 PRO B CA 1
ATOM 1815 C C . PRO B 1 30 ? 16.466 41.231 -19.150 1.00 44.37 26 PRO B C 1
ATOM 1816 O O . PRO B 1 30 ? 15.695 41.609 -20.035 1.00 44.95 26 PRO B O 1
ATOM 1820 N N . GLU B 1 31 ? 17.469 40.398 -19.374 1.00 42.50 27 GLU B N 1
ATOM 1821 C CA . GLU B 1 31 ? 17.682 39.818 -20.675 1.00 41.15 27 GLU B CA 1
ATOM 1822 C C . GLU B 1 31 ? 17.865 38.312 -20.632 1.00 39.71 27 GLU B C 1
ATOM 1823 O O . GLU B 1 31 ? 18.384 37.769 -19.667 1.00 40.08 27 GLU B O 1
ATOM 1829 N N . ILE B 1 32 ? 17.393 37.647 -21.680 1.00 39.29 28 ILE B N 1
ATOM 1830 C CA . ILE B 1 32 ? 17.587 36.213 -21.867 1.00 38.37 28 ILE B CA 1
ATOM 1831 C C . ILE B 1 32 ? 18.621 35.917 -22.969 1.00 38.78 28 ILE B C 1
ATOM 1832 O O . ILE B 1 32 ? 18.651 36.562 -24.011 1.00 39.23 28 ILE B O 1
ATOM 1837 N N . ALA B 1 33 ? 19.494 34.958 -22.721 1.00 38.84 29 ALA B N 1
ATOM 1838 C CA . ALA B 1 33 ? 20.525 34.560 -23.685 1.00 38.75 29 ALA B CA 1
ATOM 1839 C C . ALA B 1 33 ? 20.044 33.351 -24.479 1.00 38.70 29 ALA B C 1
ATOM 1840 O O . ALA B 1 33 ? 19.405 32.475 -23.932 1.00 38.66 29 ALA B O 1
ATOM 1842 N N . PHE B 1 34 ? 20.333 33.335 -25.775 1.00 39.90 30 PHE B N 1
ATOM 1843 C CA . PHE B 1 34 ? 20.070 32.189 -26.671 1.00 40.59 30 PHE B CA 1
ATOM 1844 C C . PHE B 1 34 ? 21.366 31.582 -27.176 1.00 41.91 30 PHE B C 1
ATOM 1845 O O . PHE B 1 34 ? 22.250 32.302 -27.646 1.00 43.10 30 PHE B O 1
ATOM 1853 N N . ALA B 1 35 ? 21.486 30.263 -27.050 1.00 43.35 31 ALA B N 1
ATOM 1854 C CA . ALA B 1 35 ? 22.696 29.533 -27.433 1.00 44.28 31 ALA B CA 1
ATOM 1855 C C . ALA B 1 35 ? 22.370 28.281 -28.263 1.00 45.91 31 ALA B C 1
ATOM 1856 O O . ALA B 1 35 ? 21.257 27.770 -28.224 1.00 46.45 31 ALA B O 1
ATOM 1858 N N . GLY B 1 36 ? 23.356 27.772 -28.996 1.00 49.06 32 GLY B N 1
ATOM 1859 C CA . GLY B 1 36 ? 23.172 26.542 -29.784 1.00 50.32 32 GLY B CA 1
ATOM 1860 C C . GLY B 1 36 ? 24.260 26.279 -30.810 1.00 51.38 32 GLY B C 1
ATOM 1861 O O . GLY B 1 36 ? 25.089 27.146 -31.063 1.00 52.79 32 GLY B O 1
ATOM 1862 N N . ARG B 1 37 ? 24.246 25.082 -31.397 1.00 52.63 33 ARG B N 1
ATOM 1863 C CA . ARG B 1 37 ? 25.231 24.682 -32.414 1.00 55.14 33 ARG B CA 1
ATOM 1864 C C . ARG B 1 37 ? 24.955 25.397 -33.727 1.00 58.91 33 ARG B C 1
ATOM 1865 O O . ARG B 1 37 ? 25.877 25.768 -34.457 1.00 61.75 33 ARG B O 1
ATOM 1867 N N . SER B 1 38 ? 23.679 25.614 -34.025 1.00 60.65 34 SER B N 1
ATOM 1868 C CA . SER B 1 38 ? 23.292 26.064 -35.359 1.00 63.58 34 SER B CA 1
ATOM 1869 C C . SER B 1 38 ? 22.750 27.474 -35.317 1.00 64.64 34 SER B C 1
ATOM 1870 O O . SER B 1 38 ? 21.670 27.709 -34.763 1.00 65.43 34 SER B O 1
ATOM 1873 N N . ASN B 1 39 ? 23.481 28.412 -35.919 1.00 66.68 35 ASN B N 1
ATOM 1874 C CA . ASN B 1 39 ? 22.942 29.761 -36.126 1.00 66.42 35 ASN B CA 1
ATOM 1875 C C . ASN B 1 39 ? 21.624 29.729 -36.897 1.00 63.99 35 ASN B C 1
ATOM 1876 O O . ASN B 1 39 ? 20.744 30.533 -36.627 1.00 62.58 35 ASN B O 1
ATOM 1881 N N . ALA B 1 40 ? 21.505 28.797 -37.842 1.00 63.23 36 ALA B N 1
ATOM 1882 C CA . ALA B 1 40 ? 20.290 28.634 -38.638 1.00 62.83 36 ALA B CA 1
ATOM 1883 C C . ALA B 1 40 ? 19.101 28.336 -37.752 1.00 60.05 36 ALA B C 1
ATOM 1884 O O . ALA B 1 40 ? 18.071 28.976 -37.887 1.00 58.16 36 ALA B O 1
ATOM 1886 N N . GLY B 1 41 ? 19.256 27.375 -36.841 1.00 63.36 37 GLY B N 1
ATOM 1887 C CA . GLY B 1 41 ? 18.183 26.976 -35.912 1.00 60.11 37 GLY B CA 1
ATOM 1888 C C . GLY B 1 41 ? 17.864 28.032 -34.863 1.00 57.90 37 GLY B C 1
ATOM 1889 O O . GLY B 1 41 ? 16.706 28.242 -34.527 1.00 56.49 37 GLY B O 1
ATOM 1890 N N . LYS B 1 42 ? 18.896 28.702 -34.351 1.00 56.79 38 LYS B N 1
ATOM 1891 C CA . LYS B 1 42 ? 18.716 29.814 -33.405 1.00 53.95 38 LYS B CA 1
ATOM 1892 C C . LYS B 1 42 ? 17.870 30.911 -34.048 1.00 52.47 38 LYS B C 1
ATOM 1893 O O . LYS B 1 42 ? 16.814 31.270 -33.533 1.00 49.42 38 LYS B O 1
ATOM 1899 N N . SER B 1 43 ? 18.356 31.429 -35.178 1.00 51.98 39 SER B N 1
ATOM 1900 C CA . SER B 1 43 ? 17.723 32.529 -35.889 1.00 51.15 39 SER B CA 1
ATOM 1901 C C . SER B 1 43 ? 16.273 32.194 -36.219 1.00 50.27 39 SER B C 1
ATOM 1902 O O . SER B 1 43 ? 15.402 33.032 -36.084 1.00 48.30 39 SER B O 1
ATOM 1905 N N . THR B 1 44 ? 16.018 30.950 -36.612 1.00 50.98 40 THR B N 1
ATOM 1906 C CA . THR B 1 44 ? 14.665 30.491 -36.915 1.00 51.12 40 THR B CA 1
ATOM 1907 C C . THR B 1 44 ? 13.773 30.438 -35.679 1.00 49.69 40 THR B C 1
ATOM 1908 O O . THR B 1 44 ? 12.594 30.748 -35.759 1.00 50.08 40 THR B O 1
ATOM 1912 N N . ALA B 1 45 ? 14.334 30.017 -34.553 1.00 49.08 41 ALA B N 1
ATOM 1913 C CA . ALA B 1 45 ? 13.579 29.942 -33.293 1.00 47.78 41 ALA B CA 1
ATOM 1914 C C . ALA B 1 45 ? 13.188 31.338 -32.805 1.00 47.36 41 ALA B C 1
ATOM 1915 O O . ALA B 1 45 ? 12.060 31.559 -32.371 1.00 47.43 41 ALA B O 1
ATOM 1917 N N . ILE B 1 46 ? 14.117 32.281 -32.889 1.00 47.13 42 ILE B N 1
ATOM 1918 C CA . ILE B 1 46 ? 13.855 33.661 -32.487 1.00 46.95 42 ILE B CA 1
ATOM 1919 C C . ILE B 1 46 ? 12.717 34.289 -33.310 1.00 47.29 42 ILE B C 1
ATOM 1920 O O . ILE B 1 46 ? 11.818 34.958 -32.756 1.00 47.96 42 ILE B O 1
ATOM 1925 N N . ASN B 1 47 ? 12.753 34.076 -34.622 1.00 47.64 43 ASN B N 1
ATOM 1926 C CA . ASN B 1 47 ? 11.755 34.646 -35.531 1.00 48.44 43 ASN B CA 1
ATOM 1927 C C . ASN B 1 47 ? 10.363 34.082 -35.234 1.00 48.03 43 ASN B C 1
ATOM 1928 O O . ASN B 1 47 ? 9.376 34.808 -35.275 1.00 47.97 43 ASN B O 1
ATOM 1933 N N . VAL B 1 48 ? 10.292 32.796 -34.924 1.00 47.78 44 VAL B N 1
ATOM 1934 C CA . VAL B 1 48 ? 9.002 32.174 -34.615 1.00 48.31 44 VAL B CA 1
ATOM 1935 C C . VAL B 1 48 ? 8.477 32.625 -33.261 1.00 46.78 44 VAL B C 1
ATOM 1936 O O . VAL B 1 48 ? 7.301 32.920 -33.117 1.00 47.79 44 VAL B O 1
ATOM 1940 N N . LEU B 1 49 ? 9.350 32.688 -32.277 1.00 44.73 45 LEU B N 1
ATOM 1941 C CA . LEU B 1 49 ? 8.962 33.172 -30.956 1.00 43.91 45 LEU B CA 1
ATOM 1942 C C . LEU B 1 49 ? 8.472 34.627 -30.983 1.00 43.82 45 LEU B C 1
ATOM 1943 O O . LEU B 1 49 ? 7.633 34.999 -30.169 1.00 43.43 45 LEU B O 1
ATOM 1948 N N . CYS B 1 50 ? 8.992 35.434 -31.914 1.00 43.96 46 CYS B N 1
ATOM 1949 C CA . CYS B 1 50 ? 8.535 36.825 -32.122 1.00 44.33 46 CYS B CA 1
ATOM 1950 C C . CYS B 1 50 ? 7.535 36.979 -33.286 1.00 46.46 46 CYS B C 1
ATOM 1951 O O . CYS B 1 50 ? 7.128 38.099 -33.651 1.00 46.93 46 CYS B O 1
ATOM 1954 N N . ASN B 1 51 ? 7.139 35.855 -33.873 1.00 46.90 47 ASN B N 1
ATOM 1955 C CA . ASN B 1 51 ? 6.316 35.852 -35.067 1.00 48.02 47 ASN B CA 1
ATOM 1956 C C . ASN B 1 51 ? 6.751 36.886 -36.108 1.00 48.49 47 ASN B C 1
ATOM 1957 O O . ASN B 1 51 ? 5.936 37.666 -36.601 1.00 49.56 47 ASN B O 1
ATOM 1962 N N . GLN B 1 52 ? 8.035 36.895 -36.445 1.00 47.93 48 GLN B N 1
ATOM 1963 C CA . GLN B 1 52 ? 8.529 37.745 -37.532 1.00 47.99 48 GLN B CA 1
ATOM 1964 C C . GLN B 1 52 ? 9.187 36.882 -38.605 1.00 47.94 48 GLN B C 1
ATOM 1965 O O . GLN B 1 52 ? 9.546 35.741 -38.344 1.00 47.78 48 GLN B O 1
ATOM 1971 N N . LYS B 1 53 ? 9.312 37.407 -39.820 1.00 48.16 49 LYS B N 1
ATOM 1972 C CA . LYS B 1 53 ? 9.999 36.681 -40.897 1.00 48.45 49 LYS B CA 1
ATOM 1973 C C . LYS B 1 53 ? 11.515 37.013 -40.951 1.00 47.94 49 LYS B C 1
ATOM 1974 O O . LYS B 1 53 ? 12.319 36.208 -41.411 1.00 47.96 49 LYS B O 1
ATOM 1976 N N . ARG B 1 54 ? 11.896 38.180 -40.440 1.00 47.56 50 ARG B N 1
ATOM 1977 C CA . ARG B 1 54 ? 13.098 38.850 -40.893 1.00 47.91 50 ARG B CA 1
ATOM 1978 C C . ARG B 1 54 ? 13.788 39.642 -39.777 1.00 46.87 50 ARG B C 1
ATOM 1979 O O . ARG B 1 54 ? 14.288 40.761 -39.993 1.00 47.40 50 ARG B O 1
ATOM 1987 N N . LEU B 1 55 ? 13.804 39.055 -38.586 1.00 45.19 51 LEU B N 1
ATOM 1988 C CA . LEU B 1 55 ? 14.348 39.707 -37.396 1.00 44.36 51 LEU B CA 1
ATOM 1989 C C . LEU B 1 55 ? 15.780 39.276 -37.128 1.00 43.37 51 LEU B C 1
ATOM 1990 O O . LEU B 1 55 ? 16.634 40.105 -36.858 1.00 42.21 51 LEU B O 1
ATOM 1995 N N . ALA B 1 56 ? 16.009 37.968 -37.155 1.00 43.09 52 ALA B N 1
ATOM 1996 C CA . ALA B 1 56 ? 17.314 37.394 -36.889 1.00 43.28 52 ALA B CA 1
ATOM 1997 C C . ALA B 1 56 ? 17.758 36.666 -38.140 1.00 44.12 52 ALA B C 1
ATOM 1998 O O . ALA B 1 56 ? 16.925 36.196 -38.910 1.00 44.00 52 ALA B O 1
ATOM 2000 N N . PHE B 1 57 ? 19.071 36.577 -38.329 1.00 45.34 53 PHE B N 1
ATOM 2001 C CA . PHE B 1 57 ? 19.664 35.891 -39.481 1.00 46.86 53 PHE B CA 1
ATOM 2002 C C . PHE B 1 57 ? 20.846 35.071 -39.010 1.00 48.14 53 PHE B C 1
ATOM 2003 O O . PHE B 1 57 ? 21.554 35.490 -38.080 1.00 46.85 53 PHE B O 1
ATOM 2011 N N . ALA B 1 58 ? 21.076 33.944 -39.691 1.00 50.04 54 ALA B N 1
ATOM 2012 C CA . ALA B 1 58 ? 22.013 32.904 -39.241 1.00 51.98 54 ALA B CA 1
ATOM 2013 C C . ALA B 1 58 ? 23.469 33.378 -39.251 1.00 53.78 54 ALA B C 1
ATOM 2014 O O . ALA B 1 58 ? 23.962 33.840 -40.291 1.00 56.73 54 ALA B O 1
ATOM 2016 N N . HIS B 1 67 ? 30.281 38.757 -32.687 1.00 57.78 63 HIS B N 1
ATOM 2017 C CA . HIS B 1 67 ? 28.979 39.369 -32.505 1.00 55.46 63 HIS B CA 1
ATOM 2018 C C . HIS B 1 67 ? 28.164 38.620 -31.471 1.00 53.74 63 HIS B C 1
ATOM 2019 O O . HIS B 1 67 ? 27.921 37.420 -31.609 1.00 53.60 63 HIS B O 1
ATOM 2021 N N . ILE B 1 68 ? 27.808 39.315 -30.391 1.00 51.81 64 ILE B N 1
ATOM 2022 C CA . ILE B 1 68 ? 26.602 39.030 -29.621 1.00 49.87 64 ILE B CA 1
ATOM 2023 C C . ILE B 1 68 ? 25.588 40.078 -30.017 1.00 48.37 64 ILE B C 1
ATOM 2024 O O . ILE B 1 68 ? 25.914 41.260 -29.988 1.00 49.17 64 ILE B O 1
ATOM 2029 N N . ASN B 1 69 ? 24.366 39.668 -30.367 1.00 47.47 65 ASN B N 1
ATOM 2030 C CA . ASN B 1 69 ? 23.334 40.608 -30.846 1.00 47.16 65 ASN B CA 1
ATOM 2031 C C . ASN B 1 69 ? 22.194 40.776 -29.841 1.00 46.16 65 ASN B C 1
ATOM 2032 O O . ASN B 1 69 ? 21.640 39.782 -29.329 1.00 44.96 65 ASN B O 1
ATOM 2037 N N . TYR B 1 70 ? 21.839 42.046 -29.604 1.00 47.02 66 TYR B N 1
ATOM 2038 C CA . TYR B 1 70 ? 20.776 42.449 -28.679 1.00 46.46 66 TYR B CA 1
ATOM 2039 C C . TYR B 1 70 ? 19.504 42.814 -29.442 1.00 46.06 66 TYR B C 1
ATOM 2040 O O . TYR B 1 70 ? 19.583 43.504 -30.462 1.00 46.47 66 TYR B O 1
ATOM 2049 N N . PHE B 1 71 ? 18.352 42.379 -28.918 1.00 44.69 67 PHE B N 1
ATOM 2050 C CA . PHE B 1 71 ? 17.027 42.673 -29.490 1.00 44.83 67 PHE B CA 1
ATOM 2051 C C . PHE B 1 71 ? 16.079 43.197 -28.409 1.00 45.68 67 PHE B C 1
ATOM 2052 O O . PHE B 1 71 ? 15.799 42.510 -27.454 1.00 46.30 67 PHE B O 1
ATOM 2060 N N . SER B 1 72 ? 15.560 44.408 -28.550 1.00 47.67 68 SER B N 1
ATOM 2061 C CA . SER B 1 72 ? 14.504 44.878 -27.647 1.00 47.68 68 SER B CA 1
ATOM 2062 C C . SER B 1 72 ? 13.327 43.894 -27.646 1.00 47.07 68 SER B C 1
ATOM 2063 O O . SER B 1 72 ? 13.075 43.241 -28.645 1.00 46.78 68 SER B O 1
ATOM 2066 N N . VAL B 1 73 ? 12.684 43.736 -26.485 1.00 47.49 69 VAL B N 1
ATOM 2067 C CA . VAL B 1 73 ? 11.374 43.069 -26.333 1.00 46.62 69 VAL B CA 1
ATOM 2068 C C . VAL B 1 73 ? 10.433 44.155 -25.825 1.00 47.95 69 VAL B C 1
ATOM 2069 O O . VAL B 1 73 ? 10.875 45.053 -25.121 1.00 48.99 69 VAL B O 1
ATOM 2073 N N . GLY B 1 74 ? 9.153 44.114 -26.174 1.00 48.60 70 GLY B N 1
ATOM 2074 C CA . GLY B 1 74 ? 8.324 45.303 -26.006 1.00 50.41 70 GLY B CA 1
ATOM 2075 C C . GLY B 1 74 ? 8.711 46.393 -27.003 1.00 51.14 70 GLY B C 1
ATOM 2076 O O . GLY B 1 74 ? 9.455 46.138 -27.942 1.00 50.86 70 GLY B O 1
ATOM 2077 N N . PRO B 1 75 ? 8.186 47.620 -26.826 1.00 53.75 71 PRO B N 1
ATOM 2078 C CA . PRO B 1 75 ? 8.490 48.714 -27.740 1.00 54.31 71 PRO B CA 1
ATOM 2079 C C . PRO B 1 75 ? 9.962 49.078 -27.654 1.00 53.91 71 PRO B C 1
ATOM 2080 O O . PRO B 1 75 ? 10.506 49.068 -26.567 1.00 52.77 71 PRO B O 1
ATOM 2084 N N . ALA B 1 76 ? 10.582 49.407 -28.786 1.00 54.49 72 ALA B N 1
ATOM 2085 C CA . ALA B 1 76 ? 12.006 49.755 -28.834 1.00 54.66 72 ALA B CA 1
ATOM 2086 C C . ALA B 1 76 ? 12.326 51.012 -28.016 1.00 55.97 72 ALA B C 1
ATOM 2087 O O . ALA B 1 76 ? 13.408 51.136 -27.439 1.00 55.07 72 ALA B O 1
ATOM 2089 N N . ALA B 1 77 ? 11.387 51.952 -28.000 1.00 57.97 73 ALA B N 1
ATOM 2090 C CA . ALA B 1 77 ? 11.540 53.194 -27.247 1.00 59.90 73 ALA B CA 1
ATOM 2091 C C . ALA B 1 77 ? 11.491 52.952 -25.740 1.00 59.75 73 ALA B C 1
ATOM 2092 O O . ALA B 1 77 ? 12.073 53.714 -24.967 1.00 62.01 73 ALA B O 1
ATOM 2094 N N . GLU B 1 78 ? 10.849 51.861 -25.326 1.00 58.78 74 GLU B N 1
ATOM 2095 C CA . GLU B 1 78 ? 10.570 51.596 -23.913 1.00 58.59 74 GLU B CA 1
ATOM 2096 C C . GLU B 1 78 ? 10.635 50.087 -23.611 1.00 56.27 74 GLU B C 1
ATOM 2097 O O . GLU B 1 78 ? 9.654 49.466 -23.175 1.00 56.16 74 GLU B O 1
ATOM 2103 N N . PRO B 1 79 ? 11.799 49.483 -23.841 1.00 53.91 75 PRO B N 1
ATOM 2104 C CA . PRO B 1 79 ? 11.812 48.018 -23.815 1.00 51.81 75 PRO B CA 1
ATOM 2105 C C . PRO B 1 79 ? 11.543 47.432 -22.434 1.00 50.63 75 PRO B C 1
ATOM 2106 O O . PRO B 1 79 ? 11.823 48.079 -21.434 1.00 52.28 75 PRO B O 1
ATOM 2110 N N . VAL B 1 80 ? 10.979 46.231 -22.400 1.00 48.52 76 VAL B N 1
ATOM 2111 C CA . VAL B 1 80 ? 10.703 45.526 -21.160 1.00 47.69 76 VAL B CA 1
ATOM 2112 C C . VAL B 1 80 ? 11.701 44.401 -20.886 1.00 46.00 76 VAL B C 1
ATOM 2113 O O . VAL B 1 80 ? 11.779 43.902 -19.770 1.00 45.18 76 VAL B O 1
ATOM 2117 N N . ALA B 1 81 ? 12.440 43.994 -21.913 1.00 44.81 77 ALA B N 1
ATOM 2118 C CA . ALA B 1 81 ? 13.549 43.069 -21.755 1.00 43.01 77 ALA B CA 1
ATOM 2119 C C . ALA B 1 81 ? 14.440 43.117 -23.016 1.00 42.07 77 ALA B C 1
ATOM 2120 O O . ALA B 1 81 ? 14.167 43.875 -23.953 1.00 42.86 77 ALA B O 1
ATOM 2122 N N . HIS B 1 82 ? 15.542 42.372 -23.011 1.00 40.74 78 HIS B N 1
ATOM 2123 C CA . HIS B 1 82 ? 16.255 42.067 -24.251 1.00 40.51 78 HIS B CA 1
ATOM 2124 C C . HIS B 1 82 ? 16.413 40.596 -24.498 1.00 39.46 78 HIS B C 1
ATOM 2125 O O . HIS B 1 82 ? 16.299 39.795 -23.579 1.00 38.48 78 HIS B O 1
ATOM 2132 N N . LEU B 1 83 ? 16.648 40.247 -25.765 1.00 39.65 79 LEU B N 1
ATOM 2133 C CA . LEU B 1 83 ? 17.053 38.890 -26.165 1.00 39.09 79 LEU B CA 1
ATOM 2134 C C . LEU B 1 83 ? 18.505 38.977 -26.626 1.00 39.29 79 LEU B C 1
ATOM 2135 O O . LEU B 1 83 ? 18.855 39.838 -27.436 1.00 38.62 79 LEU B O 1
ATOM 2140 N N . VAL B 1 84 ? 19.353 38.088 -26.120 1.00 39.18 80 VAL B N 1
ATOM 2141 C CA . VAL B 1 84 ? 20.769 38.140 -26.445 1.00 39.90 80 VAL B CA 1
ATOM 2142 C C . VAL B 1 84 ? 21.161 36.894 -27.221 1.00 40.71 80 VAL B C 1
ATOM 2143 O O . VAL B 1 84 ? 21.122 35.793 -26.702 1.00 39.86 80 VAL B O 1
ATOM 2147 N N . ASP B 1 85 ? 21.498 37.085 -28.495 1.00 43.20 81 ASP B N 1
ATOM 2148 C CA . ASP B 1 85 ? 21.871 35.970 -29.353 1.00 44.67 81 ASP B CA 1
ATOM 2149 C C . ASP B 1 85 ? 23.365 35.758 -29.265 1.00 46.18 81 ASP B C 1
ATOM 2150 O O . ASP B 1 85 ? 24.127 36.563 -29.759 1.00 46.11 81 ASP B O 1
ATOM 2155 N N . LEU B 1 86 ? 23.766 34.680 -28.615 1.00 46.97 82 LEU B N 1
ATOM 2156 C CA . LEU B 1 86 ? 25.170 34.321 -28.558 1.00 49.52 82 LEU B CA 1
ATOM 2157 C C . LEU B 1 86 ? 25.588 33.609 -29.846 1.00 53.19 82 LEU B C 1
ATOM 2158 O O . LEU B 1 86 ? 24.812 32.820 -30.382 1.00 54.52 82 LEU B O 1
ATOM 2163 N N . PRO B 1 87 ? 26.814 33.889 -30.339 1.00 56.52 83 PRO B N 1
ATOM 2164 C CA . PRO B 1 87 ? 27.370 33.276 -31.558 1.00 59.62 83 PRO B CA 1
ATOM 2165 C C . PRO B 1 87 ? 27.533 31.738 -31.510 1.00 61.81 83 PRO B C 1
ATOM 2166 O O . PRO B 1 87 ? 28.061 31.199 -30.531 1.00 64.24 83 PRO B O 1
ATOM 2170 N N . GLY B 1 88 ? 27.117 31.053 -32.579 1.00 64.07 84 GLY B N 1
ATOM 2171 C CA . GLY B 1 88 ? 27.019 29.588 -32.578 1.00 66.58 84 GLY B CA 1
ATOM 2172 C C . GLY B 1 88 ? 28.348 28.871 -32.572 1.00 70.81 84 GLY B C 1
ATOM 2173 O O . GLY B 1 88 ? 29.411 29.490 -32.505 1.00 73.43 84 GLY B O 1
ATOM 2174 N N . TYR B 1 89 ? 28.271 27.548 -32.635 1.00 73.02 85 TYR B N 1
ATOM 2175 C CA . TYR B 1 89 ? 29.456 26.695 -32.544 1.00 75.80 85 TYR B CA 1
ATOM 2176 C C . TYR B 1 89 ? 29.253 25.387 -33.299 1.00 78.09 85 TYR B C 1
ATOM 2177 O O . TYR B 1 89 ? 29.566 25.297 -34.488 1.00 82.16 85 TYR B O 1
ATOM 2186 N N . LYS B 1 99 ? 39.343 30.717 -31.112 1.00 73.64 95 LYS B N 1
ATOM 2187 C CA . LYS B 1 99 ? 38.543 30.032 -30.100 1.00 71.38 95 LYS B CA 1
ATOM 2188 C C . LYS B 1 99 ? 38.734 30.648 -28.716 1.00 71.18 95 LYS B C 1
ATOM 2189 O O . LYS B 1 99 ? 37.763 30.841 -28.011 1.00 72.60 95 LYS B O 1
ATOM 2191 N N . ALA B 1 100 ? 39.969 30.958 -28.321 1.00 71.81 96 ALA B N 1
ATOM 2192 C CA . ALA B 1 100 ? 40.235 31.498 -26.969 1.00 70.58 96 ALA B CA 1
ATOM 2193 C C . ALA B 1 100 ? 39.473 32.800 -26.672 1.00 69.24 96 ALA B C 1
ATOM 2194 O O . ALA B 1 100 ? 38.889 32.953 -25.598 1.00 68.02 96 ALA B O 1
ATOM 2196 N N . HIS B 1 101 ? 39.470 33.730 -27.626 1.00 69.39 97 HIS B N 1
ATOM 2197 C CA . HIS B 1 101 ? 38.772 34.999 -27.445 1.00 67.09 97 HIS B CA 1
ATOM 2198 C C . HIS B 1 101 ? 37.312 34.751 -27.172 1.00 64.22 97 HIS B C 1
ATOM 2199 O O . HIS B 1 101 ? 36.765 35.332 -26.253 1.00 64.21 97 HIS B O 1
ATOM 2206 N N . TRP B 1 102 ? 36.709 33.868 -27.970 1.00 62.08 98 TRP B N 1
ATOM 2207 C CA . TRP B 1 102 ? 35.294 33.478 -27.923 1.00 60.64 98 TRP B CA 1
ATOM 2208 C C . TRP B 1 102 ? 34.915 32.869 -26.602 1.00 58.64 98 TRP B C 1
ATOM 2209 O O . TRP B 1 102 ? 33.861 33.187 -26.016 1.00 58.09 98 TRP B O 1
ATOM 2220 N N . GLU B 1 103 ? 35.778 31.962 -26.156 1.00 57.26 99 GLU B N 1
ATOM 2221 C CA . GLU B 1 103 ? 35.646 31.291 -24.877 1.00 55.58 99 GLU B CA 1
ATOM 2222 C C . GLU B 1 103 ? 35.622 32.302 -23.734 1.00 52.96 99 GLU B C 1
ATOM 2223 O O . GLU B 1 103 ? 34.654 32.371 -22.977 1.00 50.39 99 GLU B O 1
ATOM 2229 N N . GLN B 1 104 ? 36.684 33.086 -23.611 1.00 52.35 100 GLN B N 1
ATOM 2230 C CA . GLN B 1 104 ? 36.740 34.139 -22.590 1.00 51.53 100 GLN B CA 1
ATOM 2231 C C . GLN B 1 104 ? 35.495 35.041 -22.625 1.00 49.73 100 GLN B C 1
ATOM 2232 O O . GLN B 1 104 ? 34.883 35.288 -21.591 1.00 48.06 100 GLN B O 1
ATOM 2234 N N . LEU B 1 105 ? 35.092 35.497 -23.813 1.00 49.58 101 LEU B N 1
ATOM 2235 C CA . LEU B 1 105 ? 34.012 36.489 -23.929 1.00 48.69 101 LEU B CA 1
ATOM 2236 C C . LEU B 1 105 ? 32.692 35.944 -23.398 1.00 48.11 101 LEU B C 1
ATOM 2237 O O . LEU B 1 105 ? 32.110 36.519 -22.482 1.00 48.96 101 LEU B O 1
ATOM 2242 N N . LEU B 1 106 ? 32.267 34.813 -23.951 1.00 47.49 102 LEU B N 1
ATOM 2243 C CA . LEU B 1 106 ? 31.003 34.169 -23.597 1.00 47.49 102 LEU B CA 1
ATOM 2244 C C . LEU B 1 106 ? 30.905 33.714 -22.132 1.00 45.63 102 LEU B C 1
ATOM 2245 O O . LEU B 1 106 ? 29.861 33.901 -21.492 1.00 43.92 102 LEU B O 1
ATOM 2250 N N . SER B 1 107 ? 31.984 33.130 -21.612 1.00 44.48 103 SER B N 1
ATOM 2251 C CA . SER B 1 107 ? 32.010 32.671 -20.234 1.00 43.38 103 SER B CA 1
ATOM 2252 C C . SER B 1 107 ? 31.895 33.871 -19.282 1.00 42.78 103 SER B C 1
ATOM 2253 O O . SER B 1 107 ? 31.114 33.830 -18.326 1.00 41.61 103 SER B O 1
ATOM 2256 N N . SER B 1 108 ? 32.645 34.946 -19.553 1.00 42.00 104 SER B N 1
ATOM 2257 C CA . SER B 1 108 ? 32.549 36.179 -18.741 1.00 41.09 104 SER B CA 1
ATOM 2258 C C . SER B 1 108 ? 31.167 36.801 -18.825 1.00 39.71 104 SER B C 1
ATOM 2259 O O . SER B 1 108 ? 30.650 37.285 -17.826 1.00 39.09 104 SER B O 1
ATOM 2262 N N . TYR B 1 109 ? 30.564 36.787 -20.012 1.00 39.21 105 TYR B N 1
ATOM 2263 C CA . TYR B 1 109 ? 29.221 37.333 -20.159 1.00 38.20 105 TYR B CA 1
ATOM 2264 C C . TYR B 1 109 ? 28.296 36.485 -19.300 1.00 37.17 105 TYR B C 1
ATOM 2265 O O . TYR B 1 109 ? 27.708 36.976 -18.352 1.00 36.66 105 TYR B O 1
ATOM 2274 N N . LEU B 1 110 ? 28.191 35.207 -19.640 1.00 36.94 106 LEU B N 1
ATOM 2275 C CA . LEU B 1 110 ? 27.346 34.256 -18.910 1.00 36.89 106 LEU B CA 1
ATOM 2276 C C . LEU B 1 110 ? 27.498 34.341 -17.382 1.00 36.63 106 LEU B C 1
ATOM 2277 O O . LEU B 1 110 ? 26.506 34.311 -16.651 1.00 36.19 106 LEU B O 1
ATOM 2282 N N . GLN B 1 111 ? 28.736 34.460 -16.909 1.00 37.75 107 GLN B N 1
ATOM 2283 C CA . GLN B 1 111 ? 29.029 34.427 -15.468 1.00 37.64 107 GLN B CA 1
ATOM 2284 C C . GLN B 1 111 ? 29.007 35.765 -14.739 1.00 38.16 107 GLN B C 1
ATOM 2285 O O . GLN B 1 111 ? 28.989 35.769 -13.522 1.00 37.64 107 GLN B O 1
ATOM 2291 N N . THR B 1 112 ? 29.025 36.892 -15.446 1.00 39.42 108 THR B N 1
ATOM 2292 C CA . THR B 1 112 ? 29.112 38.198 -14.748 1.00 40.39 108 THR B CA 1
ATOM 2293 C C . THR B 1 112 ? 28.024 39.212 -15.058 1.00 40.26 108 THR B C 1
ATOM 2294 O O . THR B 1 112 ? 27.953 40.239 -14.393 1.00 40.57 108 THR B O 1
ATOM 2298 N N . ARG B 1 113 ? 27.220 38.964 -16.088 1.00 39.57 109 ARG B N 1
ATOM 2299 C CA . ARG B 1 113 ? 26.205 39.928 -16.517 1.00 38.79 109 ARG B CA 1
ATOM 2300 C C . ARG B 1 113 ? 25.060 39.989 -15.524 1.00 37.71 109 ARG B C 1
ATOM 2301 O O . ARG B 1 113 ? 24.326 39.027 -15.407 1.00 37.34 109 ARG B O 1
ATOM 2309 N N . PRO B 1 114 ? 24.928 41.101 -14.773 1.00 37.73 110 PRO B N 1
ATOM 2310 C CA . PRO B 1 114 ? 23.859 41.196 -13.779 1.00 37.87 110 PRO B CA 1
ATOM 2311 C C . PRO B 1 114 ? 22.442 41.020 -14.338 1.00 37.41 110 PRO B C 1
ATOM 2312 O O . PRO B 1 114 ? 21.622 40.353 -13.704 1.00 36.88 110 PRO B O 1
ATOM 2316 N N . GLN B 1 115 ? 22.163 41.599 -15.506 1.00 37.62 111 GLN B N 1
ATOM 2317 C CA . GLN B 1 115 ? 20.786 41.655 -16.042 1.00 37.62 111 GLN B CA 1
ATOM 2318 C C . GLN B 1 115 ? 20.270 40.322 -16.591 1.00 36.05 111 GLN B C 1
ATOM 2319 O O . GLN B 1 115 ? 19.058 40.123 -16.751 1.00 35.95 111 GLN B O 1
ATOM 2325 N N . LEU B 1 116 ? 21.202 39.449 -16.945 1.00 34.98 112 LEU B N 1
ATOM 2326 C CA . LEU B 1 116 ? 20.882 38.150 -17.502 1.00 33.99 112 LEU B CA 1
ATOM 2327 C C . LEU B 1 116 ? 20.140 37.286 -16.479 1.00 33.90 112 LEU B C 1
ATOM 2328 O O . LEU B 1 116 ? 20.716 36.890 -15.474 1.00 33.59 112 LEU B O 1
ATOM 2333 N N . CYS B 1 117 ? 18.876 36.968 -16.762 1.00 34.53 113 CYS B N 1
ATOM 2334 C CA . CYS B 1 117 ? 18.083 36.116 -15.893 1.00 34.02 113 CYS B CA 1
ATOM 2335 C C . CYS B 1 117 ? 18.000 34.664 -16.337 1.00 33.13 113 CYS B C 1
ATOM 2336 O O . CYS B 1 117 ? 17.441 33.851 -15.622 1.00 33.22 113 CYS B O 1
ATOM 2339 N N . GLY B 1 118 ? 18.545 34.307 -17.490 1.00 33.00 114 GLY B N 1
ATOM 2340 C CA . GLY B 1 118 ? 18.470 32.911 -17.916 1.00 32.29 114 GLY B CA 1
ATOM 2341 C C . GLY B 1 118 ? 18.899 32.623 -19.325 1.00 32.09 114 GLY B C 1
ATOM 2342 O O . GLY B 1 118 ? 19.063 33.527 -20.122 1.00 32.45 114 GLY B O 1
ATOM 2343 N N . MET B 1 119 ? 19.043 31.345 -19.649 1.00 32.05 115 MET B N 1
ATOM 2344 C CA . MET B 1 119 ? 19.522 30.937 -20.959 1.00 32.71 115 MET B CA 1
ATOM 2345 C C . MET B 1 119 ? 18.588 29.945 -21.620 1.00 33.02 115 MET B C 1
ATOM 2346 O O . MET B 1 119 ? 18.192 28.935 -21.016 1.00 32.24 115 MET B O 1
ATOM 2351 N N . ILE B 1 120 ? 18.254 30.236 -22.874 1.00 33.91 116 ILE B N 1
ATOM 2352 C CA . ILE B 1 120 ? 17.517 29.314 -23.736 1.00 34.64 116 ILE B CA 1
ATOM 2353 C C . ILE B 1 120 ? 18.489 28.653 -24.699 1.00 35.11 116 ILE B C 1
ATOM 2354 O O . ILE B 1 120 ? 19.174 29.320 -25.476 1.00 35.66 116 ILE B O 1
ATOM 2359 N N . LEU B 1 121 ? 18.517 27.334 -24.642 1.00 35.25 117 LEU B N 1
ATOM 2360 C CA . LEU B 1 121 ? 19.503 26.532 -25.342 1.00 36.25 117 LEU B CA 1
ATOM 2361 C C . LEU B 1 121 ? 18.803 25.711 -26.427 1.00 37.65 117 LEU B C 1
ATOM 2362 O O . LEU B 1 121 ? 17.865 24.961 -26.144 1.00 37.62 117 LEU B O 1
ATOM 2367 N N . MET B 1 122 ? 19.233 25.880 -27.672 1.00 40.36 118 MET B N 1
ATOM 2368 C CA . MET B 1 122 ? 18.607 25.216 -28.825 1.00 43.24 118 MET B CA 1
ATOM 2369 C C . MET B 1 122 ? 19.360 23.960 -29.189 1.00 43.85 118 MET B C 1
ATOM 2370 O O . MET B 1 122 ? 20.527 24.035 -29.556 1.00 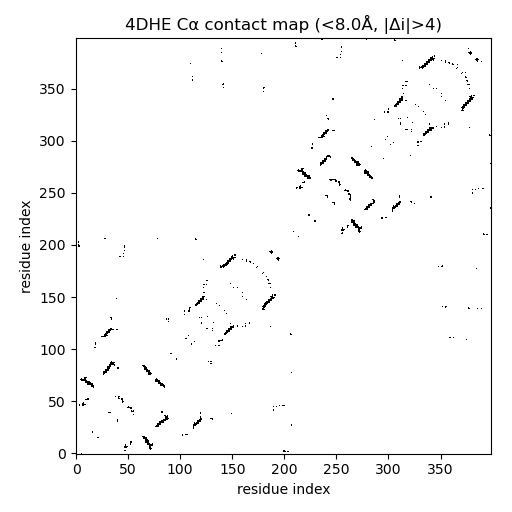44.59 118 MET B O 1
ATOM 2375 N N . MET B 1 123 ? 18.687 22.824 -29.143 1.00 44.24 119 MET B N 1
ATOM 2376 C CA . MET B 1 123 ? 19.319 21.558 -29.479 1.00 45.88 119 MET B CA 1
ATOM 2377 C C . MET B 1 123 ? 18.412 20.692 -30.339 1.00 46.40 119 MET B C 1
ATOM 2378 O O . MET B 1 123 ? 17.266 20.430 -29.975 1.00 46.57 119 MET B O 1
ATOM 2383 N N . ASP B 1 124 ? 18.930 20.273 -31.486 1.00 48.75 120 ASP B N 1
ATOM 2384 C CA . ASP B 1 124 ? 18.298 19.265 -32.353 1.00 50.44 120 ASP B CA 1
ATOM 2385 C C . ASP B 1 124 ? 17.789 18.054 -31.564 1.00 50.02 120 ASP B C 1
ATOM 2386 O O . ASP B 1 124 ? 18.559 17.363 -30.912 1.00 49.19 120 ASP B O 1
ATOM 2391 N N . ALA B 1 125 ? 16.490 17.795 -31.650 1.00 50.28 121 ALA B N 1
ATOM 2392 C CA . ALA B 1 125 ? 15.891 16.660 -30.950 1.00 50.55 121 ALA B CA 1
ATOM 2393 C C . ALA B 1 125 ? 16.548 15.312 -31.268 1.00 52.60 121 ALA B C 1
ATOM 2394 O O . ALA B 1 125 ? 16.593 14.430 -30.413 1.00 51.64 121 ALA B O 1
ATOM 2396 N N . ARG B 1 126 ? 17.040 15.149 -32.498 1.00 55.78 122 ARG B N 1
ATOM 2397 C CA . ARG B 1 126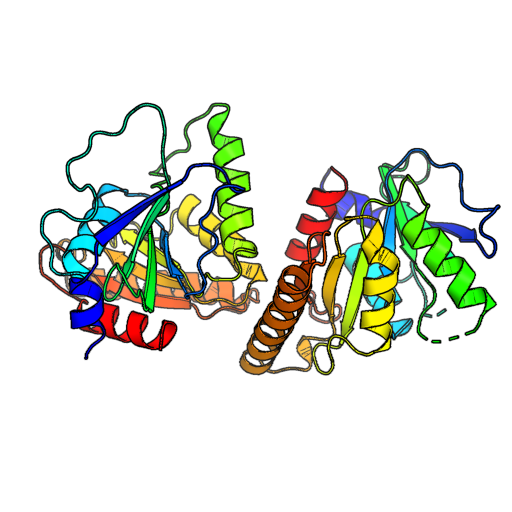 ? 17.728 13.913 -32.920 1.00 57.70 122 ARG B CA 1
ATOM 2398 C C . ARG B 1 126 ? 19.088 13.742 -32.275 1.00 57.92 122 ARG B C 1
ATOM 2399 O O . ARG B 1 126 ? 19.607 12.639 -32.235 1.00 59.61 122 ARG B O 1
ATOM 2407 N N . ARG B 1 127 ? 19.656 14.828 -31.750 1.00 57.34 123 ARG B N 1
ATOM 2408 C CA . ARG B 1 127 ? 21.007 14.802 -31.175 1.00 56.05 123 ARG B CA 1
ATOM 2409 C C . ARG B 1 127 ? 21.125 15.799 -30.015 1.00 54.82 123 ARG B C 1
ATOM 2410 O O . ARG B 1 127 ? 21.839 16.790 -30.122 1.00 55.53 123 ARG B O 1
ATOM 2412 N N . PRO B 1 128 ? 20.425 15.544 -28.898 1.00 52.58 124 PRO B N 1
ATOM 2413 C CA . PRO B 1 128 ? 20.451 16.519 -27.809 1.00 50.89 124 PRO B CA 1
ATOM 2414 C C . PRO B 1 128 ? 21.739 16.513 -27.022 1.00 49.41 124 PRO B C 1
ATOM 2415 O O . PRO B 1 128 ? 22.420 15.493 -26.955 1.00 49.96 124 PRO B O 1
ATOM 2419 N N . LEU B 1 129 ? 22.049 17.660 -26.433 1.00 47.60 125 LEU B N 1
ATOM 2420 C CA . LEU B 1 129 ? 23.076 17.786 -25.411 1.00 47.52 125 LEU B CA 1
ATOM 2421 C C . LEU B 1 129 ? 24.443 17.322 -25.875 1.00 49.40 125 LEU B C 1
ATOM 2422 O O . LEU B 1 129 ? 25.019 16.410 -25.295 1.00 49.15 125 LEU B O 1
ATOM 2427 N N . THR B 1 130 ? 24.974 17.959 -26.908 1.00 50.65 126 THR B N 1
ATOM 2428 C CA . THR B 1 130 ? 26.305 17.602 -27.389 1.00 52.50 126 THR B CA 1
ATOM 2429 C C . THR B 1 130 ? 27.365 18.109 -26.418 1.00 53.00 126 THR B C 1
ATOM 2430 O O . THR B 1 130 ? 27.045 18.744 -25.402 1.00 53.97 126 THR B O 1
ATOM 2434 N N . GLU B 1 131 ? 28.627 17.821 -26.728 1.00 51.84 127 GLU B N 1
ATOM 2435 C CA . GLU B 1 131 ? 29.725 18.271 -25.911 1.00 50.24 127 GLU B CA 1
ATOM 2436 C C . GLU B 1 131 ? 29.730 19.788 -25.809 1.00 48.33 127 GLU B C 1
ATOM 2437 O O . GLU B 1 131 ? 29.991 20.334 -24.746 1.00 47.12 127 GLU B O 1
ATOM 2439 N N . LEU B 1 132 ? 29.442 20.476 -26.904 1.00 47.30 128 LEU B N 1
ATOM 2440 C CA . LEU B 1 132 ? 29.453 21.932 -26.863 1.00 46.24 128 LEU B CA 1
ATOM 2441 C C . LEU B 1 132 ? 28.204 22.498 -26.152 1.00 44.94 128 LEU B C 1
ATOM 2442 O O . LEU B 1 132 ? 28.279 23.524 -25.482 1.00 43.24 128 LEU B O 1
ATOM 2444 N N . ASP B 1 133 ? 27.065 21.827 -26.262 1.00 44.34 129 ASP B N 1
ATOM 2445 C CA . ASP B 1 133 ? 25.918 22.180 -25.412 1.00 43.60 129 ASP B CA 1
ATOM 2446 C C . ASP B 1 133 ? 26.314 22.118 -23.936 1.00 42.66 129 ASP B C 1
ATOM 2447 O O . ASP B 1 133 ? 26.150 23.081 -23.190 1.00 40.51 129 ASP B O 1
ATOM 2452 N N . ARG B 1 134 ? 26.901 20.995 -23.546 1.00 43.12 130 ARG B N 1
ATOM 2453 C CA . ARG B 1 134 ? 27.397 20.804 -22.177 1.00 42.91 130 ARG B CA 1
ATOM 2454 C C . ARG B 1 134 ? 28.342 21.918 -21.698 1.00 42.54 130 ARG B C 1
ATOM 2455 O O . ARG B 1 134 ? 28.287 22.318 -20.542 1.00 40.11 130 ARG B O 1
ATOM 2463 N N . ARG B 1 135 ? 29.169 22.440 -22.592 1.00 41.79 131 ARG B N 1
ATOM 2464 C CA . ARG B 1 135 ? 30.076 23.516 -22.230 1.00 42.61 131 ARG B CA 1
ATOM 2465 C C . ARG B 1 135 ? 29.365 24.830 -21.892 1.00 41.03 131 ARG B C 1
ATOM 2466 O O . ARG B 1 135 ? 29.787 25.567 -20.997 1.00 41.23 131 ARG B O 1
ATOM 2474 N N . MET B 1 136 ? 28.281 25.124 -22.594 1.00 40.06 132 MET B N 1
ATOM 2475 C CA . MET B 1 136 ? 27.472 26.303 -22.270 1.00 39.27 132 MET B CA 1
ATOM 2476 C C . MET B 1 136 ? 26.828 26.143 -20.894 1.00 36.95 132 MET B C 1
ATOM 2477 O O . MET B 1 136 ? 26.762 27.092 -20.112 1.00 36.43 132 MET B O 1
ATOM 2482 N N . ILE B 1 137 ? 26.391 24.926 -20.600 1.00 35.35 133 ILE B N 1
ATOM 2483 C CA . ILE B 1 137 ? 25.847 24.589 -19.285 1.00 34.05 133 ILE B CA 1
ATOM 2484 C C . ILE B 1 137 ? 26.880 24.826 -18.186 1.00 33.43 133 ILE B C 1
ATOM 2485 O O . ILE B 1 137 ? 26.583 25.469 -17.161 1.00 32.33 133 ILE B O 1
ATOM 2490 N N . GLU B 1 138 ? 28.096 24.326 -18.398 1.00 33.34 134 GLU B N 1
ATOM 2491 C CA . GLU B 1 138 ? 29.133 24.419 -17.372 1.00 33.22 134 GLU B CA 1
ATOM 2492 C C . GLU B 1 138 ? 29.578 25.853 -17.178 1.00 33.20 134 GLU B C 1
ATOM 2493 O O . GLU B 1 138 ? 29.918 26.241 -16.064 1.00 32.53 134 GLU B O 1
ATOM 2499 N N . TRP B 1 139 ? 29.579 26.639 -18.253 1.00 33.22 135 TRP B N 1
ATOM 2500 C CA . TRP B 1 139 ? 29.934 28.034 -18.129 1.00 33.84 135 TRP B CA 1
ATOM 2501 C C . TRP B 1 139 ? 28.959 28.769 -17.284 1.00 32.75 135 TRP B C 1
ATOM 2502 O O . TRP B 1 139 ? 29.333 29.660 -16.535 1.00 32.42 135 TRP B O 1
ATOM 2513 N N . PHE B 1 140 ? 27.693 28.374 -17.354 1.00 32.74 136 PHE B N 1
ATOM 2514 C CA . PHE B 1 140 ? 26.638 29.074 -16.631 1.00 32.14 136 PHE B CA 1
ATOM 2515 C C . PHE B 1 140 ? 26.549 28.606 -15.190 1.00 31.72 136 PHE B C 1
ATOM 2516 O O . PHE B 1 140 ? 25.997 29.315 -14.332 1.00 31.47 136 PHE B O 1
ATOM 2524 N N . ALA B 1 141 ? 27.151 27.444 -14.915 1.00 31.49 137 ALA B N 1
ATOM 2525 C CA . ALA B 1 141 ? 27.015 26.716 -13.637 1.00 30.77 137 ALA B CA 1
ATOM 2526 C C . ALA B 1 141 ? 27.158 27.564 -12.358 1.00 30.80 137 ALA B C 1
ATOM 2527 O O . ALA B 1 141 ? 26.346 27.457 -11.467 1.00 30.47 137 ALA B O 1
ATOM 2529 N N . PRO B 1 142 ? 28.191 28.424 -12.265 1.00 31.14 138 PRO B N 1
ATOM 2530 C CA . PRO B 1 142 ? 28.359 29.175 -11.017 1.00 31.28 138 PRO B CA 1
ATOM 2531 C C . PRO B 1 142 ? 27.270 30.174 -10.676 1.00 31.13 138 PRO B C 1
ATOM 2532 O O . PRO B 1 142 ? 27.264 30.702 -9.580 1.00 30.99 138 PRO B O 1
ATOM 2536 N N . THR B 1 143 ? 26.370 30.454 -11.608 1.00 31.47 139 THR B N 1
ATOM 2537 C CA . THR B 1 143 ? 25.365 31.495 -11.376 1.00 31.68 139 THR B CA 1
ATOM 2538 C C . THR B 1 143 ? 24.117 30.990 -10.665 1.00 31.32 139 THR B C 1
ATOM 2539 O O . THR B 1 143 ? 23.414 31.778 -10.044 1.00 31.27 139 THR B O 1
ATOM 2543 N N . GLY B 1 144 ? 23.827 29.695 -10.771 1.00 31.01 140 GLY B N 1
ATOM 2544 C CA . GLY B 1 144 ? 22.573 29.190 -10.225 1.00 30.85 140 GLY B CA 1
ATOM 2545 C C . GLY B 1 144 ? 21.348 29.663 -11.007 1.00 30.45 140 GLY B C 1
ATOM 2546 O O . GLY B 1 144 ? 20.213 29.526 -10.519 1.00 30.25 140 GLY B O 1
ATOM 2547 N N . LYS B 1 145 ? 21.570 30.225 -12.205 1.00 30.04 141 LYS B N 1
ATOM 2548 C CA . LYS B 1 145 ? 20.500 30.738 -13.043 1.00 29.97 141 LYS B CA 1
ATOM 2549 C C . LYS B 1 145 ? 19.999 29.594 -13.955 1.00 30.28 141 LYS B C 1
ATOM 2550 O O . LYS B 1 145 ? 20.754 28.652 -14.242 1.00 29.60 141 LYS B O 1
ATOM 2556 N N . PRO B 1 146 ? 18.721 29.678 -14.405 1.00 30.43 142 PRO B N 1
ATOM 2557 C CA . PRO B 1 146 ? 18.065 28.579 -15.158 1.00 30.04 142 PRO B CA 1
ATOM 2558 C C . PRO B 1 146 ? 18.431 28.449 -16.623 1.00 30.21 142 PRO B C 1
ATOM 2559 O O . PRO B 1 146 ? 18.831 29.433 -17.273 1.00 30.18 142 PRO B O 1
ATOM 2563 N N . ILE B 1 147 ? 18.350 27.216 -17.113 1.00 30.37 143 ILE B N 1
ATOM 2564 C CA . ILE B 1 147 ? 18.519 26.914 -18.521 1.00 30.46 143 ILE B CA 1
ATOM 2565 C C . ILE B 1 147 ? 17.309 26.126 -18.997 1.00 30.50 143 ILE B C 1
ATOM 2566 O O . ILE B 1 147 ? 17.023 25.062 -18.464 1.00 30.66 143 ILE B O 1
ATOM 2571 N N . HIS B 1 148 ? 16.616 26.663 -19.995 1.00 31.07 144 HIS B N 1
ATOM 2572 C CA . HIS B 1 148 ? 15.488 26.001 -20.673 1.00 32.01 144 HIS B CA 1
ATOM 2573 C C . HIS B 1 148 ? 15.923 25.506 -22.018 1.00 31.91 144 HIS B C 1
ATOM 2574 O O . HIS B 1 148 ? 16.275 26.296 -22.893 1.00 31.68 144 HIS B O 1
ATOM 2581 N N . SER B 1 149 ? 15.887 24.190 -22.203 1.00 32.02 145 SER B N 1
ATOM 2582 C CA . SER B 1 149 ? 16.252 23.594 -23.484 1.00 32.89 145 SER B CA 1
ATOM 2583 C C . SER B 1 149 ? 15.064 23.438 -24.431 1.00 33.32 145 SER B C 1
ATOM 2584 O O . SER B 1 149 ? 14.048 22.863 -24.042 1.00 33.76 145 SER B O 1
ATOM 2587 N N . LEU B 1 150 ? 15.196 23.961 -25.663 1.00 34.20 146 LEU B N 1
ATOM 2588 C CA . LEU B 1 150 ? 14.278 23.651 -26.753 1.00 34.06 146 LEU B CA 1
ATOM 2589 C C . LEU B 1 150 ? 14.882 22.558 -27.634 1.00 35.02 146 LEU B C 1
ATOM 2590 O O . LEU B 1 150 ? 15.941 22.759 -28.235 1.00 36.20 146 LEU B O 1
ATOM 2595 N N . LEU B 1 151 ? 14.235 21.393 -27.666 1.00 35.30 147 LEU B N 1
ATOM 2596 C CA . LEU B 1 151 ? 14.587 20.313 -28.582 1.00 36.24 147 LEU B CA 1
ATOM 2597 C C . LEU B 1 151 ? 13.918 20.596 -29.925 1.00 37.51 147 LEU B C 1
ATOM 2598 O O . LEU B 1 151 ? 12.725 20.341 -30.129 1.00 36.53 147 LEU B O 1
ATOM 2603 N N . THR B 1 152 ? 14.723 21.142 -30.829 1.00 40.48 148 THR B N 1
ATOM 2604 C CA . THR B 1 152 ? 14.271 21.750 -32.082 1.00 42.37 148 THR B CA 1
ATOM 2605 C C . THR B 1 152 ? 14.072 20.756 -33.242 1.00 44.52 148 THR B C 1
ATOM 2606 O O . THR B 1 152 ? 14.596 19.622 -33.213 1.00 44.73 148 THR B O 1
ATOM 2610 N N . LYS B 1 153 ? 13.298 21.201 -34.244 1.00 46.14 149 LYS B N 1
ATOM 2611 C CA . LYS B 1 153 ? 13.065 20.434 -35.479 1.00 48.99 149 LYS B CA 1
ATOM 2612 C C . LYS B 1 153 ? 12.354 19.132 -35.136 1.00 49.42 149 LYS B C 1
ATOM 2613 O O . LYS B 1 153 ? 12.597 18.088 -35.742 1.00 52.91 149 LYS B O 1
ATOM 2615 N N . CYS B 1 154 ? 11.454 19.206 -34.163 1.00 48.85 150 CYS B N 1
ATOM 2616 C CA . CYS B 1 154 ? 10.875 18.011 -33.588 1.00 49.15 150 CYS B CA 1
ATOM 2617 C C . CYS B 1 154 ? 9.879 17.357 -34.569 1.00 50.64 150 CYS B C 1
ATOM 2618 O O . CYS B 1 154 ? 9.482 16.218 -34.381 1.00 49.51 150 CYS B O 1
ATOM 2621 N N . ASP B 1 155 ? 9.508 18.086 -35.626 1.00 52.36 151 ASP B N 1
ATOM 2622 C CA . ASP B 1 155 ? 8.638 17.564 -36.692 1.00 54.67 151 ASP B CA 1
ATOM 2623 C C . ASP B 1 155 ? 9.332 16.482 -37.543 1.00 55.86 151 ASP B C 1
ATOM 2624 O O . ASP B 1 155 ? 8.668 15.713 -38.237 1.00 57.21 151 ASP B O 1
ATOM 2629 N N . LYS B 1 156 ? 10.659 16.401 -37.449 1.00 56.23 152 LYS B N 1
ATOM 2630 C CA . LYS B 1 156 ? 11.418 15.366 -38.137 1.00 57.12 152 LYS B CA 1
ATOM 2631 C C . LYS B 1 156 ? 11.330 13.997 -37.441 1.00 57.01 152 LYS B C 1
ATOM 2632 O O . LYS B 1 156 ? 11.829 13.005 -37.965 1.00 60.85 152 LYS B O 1
ATOM 2634 N N . LEU B 1 157 ? 10.722 13.940 -36.262 1.00 54.74 153 LEU B N 1
ATOM 2635 C CA . LEU B 1 157 ? 10.592 12.692 -35.510 1.00 53.88 153 LEU B CA 1
ATOM 2636 C C . LEU B 1 157 ? 9.139 12.233 -35.514 1.00 53.34 153 LEU B C 1
ATOM 2637 O O . LEU B 1 157 ? 8.232 13.052 -35.629 1.00 53.73 153 LEU B O 1
ATOM 2642 N N . THR B 1 158 ? 8.925 10.935 -35.336 1.00 51.84 154 THR B N 1
ATOM 2643 C CA . THR B 1 158 ? 7.592 10.421 -35.052 1.00 51.65 154 THR B CA 1
ATOM 2644 C C . THR B 1 158 ? 7.156 10.816 -33.632 1.00 50.65 154 THR B C 1
ATOM 2645 O O . THR B 1 158 ? 7.976 11.239 -32.813 1.00 48.74 154 THR B O 1
ATOM 2649 N N . ARG B 1 159 ? 5.864 10.668 -33.351 1.00 50.39 155 ARG B N 1
ATOM 2650 C CA . ARG B 1 159 ? 5.318 11.051 -32.065 1.00 4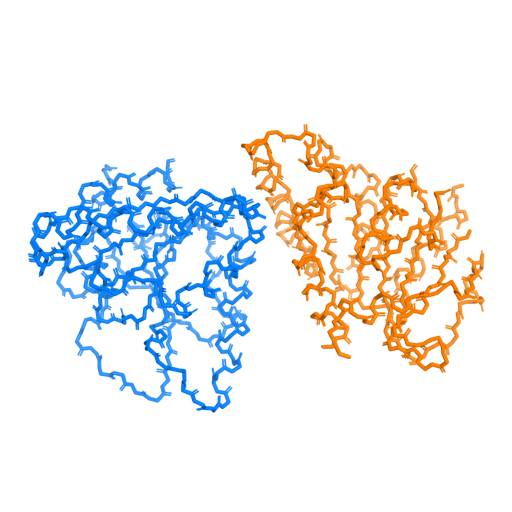9.64 155 ARG B CA 1
ATOM 2651 C C . ARG B 1 159 ? 6.052 10.304 -30.963 1.00 49.48 155 ARG B C 1
ATOM 2652 O O . ARG B 1 159 ? 6.480 10.912 -29.985 1.00 49.91 155 ARG B O 1
ATOM 2654 N N . GLN B 1 160 ? 6.214 8.995 -31.127 1.00 48.95 156 GLN B N 1
ATOM 2655 C CA . GLN B 1 160 ? 6.883 8.170 -30.117 1.00 49.13 156 GLN B CA 1
ATOM 2656 C C . GLN B 1 160 ? 8.348 8.571 -29.930 1.00 49.04 156 GLN B C 1
ATOM 2657 O O . GLN B 1 160 ? 8.836 8.642 -28.804 1.00 47.67 156 GLN B O 1
ATOM 2663 N N . GLU B 1 161 ? 9.040 8.813 -31.042 1.00 49.31 157 GLU B N 1
ATOM 2664 C CA . GLU B 1 161 ? 10.439 9.228 -31.013 1.00 49.80 157 GLU B CA 1
ATOM 2665 C C . GLU B 1 161 ? 10.595 10.540 -30.250 1.00 49.09 157 GLU B C 1
ATOM 2666 O O . GLU B 1 161 ? 11.534 10.707 -29.476 1.00 50.77 157 GLU B O 1
ATOM 2672 N N . SER B 1 162 ? 9.678 11.472 -30.477 1.00 48.26 158 SER B N 1
ATOM 2673 C CA . SER B 1 162 ? 9.731 12.769 -29.814 1.00 47.52 158 SER B CA 1
ATOM 2674 C C . SER B 1 162 ? 9.604 12.585 -28.304 1.00 45.59 158 SER B C 1
ATOM 2675 O O . SER B 1 162 ? 10.398 13.125 -27.551 1.00 44.68 158 SER B O 1
ATOM 2678 N N . ILE B 1 163 ? 8.608 11.811 -27.882 1.00 44.67 159 ILE B N 1
ATOM 2679 C CA . ILE B 1 163 ? 8.447 11.463 -26.483 1.00 43.95 159 ILE B CA 1
ATOM 2680 C C . ILE B 1 163 ? 9.735 10.831 -25.948 1.00 43.38 159 ILE B C 1
ATOM 2681 O O . ILE B 1 163 ? 10.233 11.224 -24.891 1.00 42.70 159 ILE B O 1
ATOM 2686 N N . ASN B 1 164 ? 10.275 9.856 -26.671 1.00 42.85 160 ASN B N 1
ATOM 2687 C CA . ASN B 1 164 ? 11.515 9.199 -26.234 1.00 42.38 160 ASN B CA 1
ATOM 2688 C C . ASN B 1 164 ? 12.687 10.175 -26.055 1.00 40.98 160 ASN B C 1
ATOM 2689 O O . ASN B 1 164 ? 13.461 10.034 -25.114 1.00 39.56 160 ASN B O 1
ATOM 2694 N N . ALA B 1 165 ? 12.767 11.185 -26.924 1.00 40.17 161 ALA B N 1
ATOM 2695 C CA . ALA B 1 165 ? 13.802 12.194 -26.822 1.00 39.62 161 ALA B CA 1
ATOM 2696 C C . ALA B 1 165 ? 13.537 13.127 -25.643 1.00 39.27 161 ALA B C 1
ATOM 2697 O O . ALA B 1 165 ? 14.460 13.513 -24.930 1.00 39.96 161 ALA B O 1
ATOM 2699 N N . LEU B 1 166 ? 12.278 13.501 -25.433 1.00 39.38 162 LEU B N 1
ATOM 2700 C CA . LEU B 1 166 ? 11.913 14.348 -24.305 1.00 38.73 162 LEU B CA 1
ATOM 2701 C C . LEU B 1 166 ? 12.319 13.675 -22.988 1.00 37.64 162 LEU B C 1
ATOM 2702 O O . LEU B 1 166 ? 13.039 14.264 -22.182 1.00 37.49 162 LEU B O 1
ATOM 2707 N N . ARG B 1 167 ? 11.913 12.424 -22.806 1.00 37.63 163 ARG B N 1
ATOM 2708 C CA . ARG B 1 167 ? 12.217 11.686 -21.582 1.00 36.99 163 ARG B CA 1
ATOM 2709 C C . ARG B 1 167 ? 13.722 11.481 -21.410 1.00 36.17 163 ARG B C 1
ATOM 2710 O O . ARG B 1 167 ? 14.225 11.593 -20.299 1.00 35.61 163 ARG B O 1
ATOM 2718 N N . ALA B 1 168 ? 14.447 11.155 -22.490 1.00 36.30 164 ALA B N 1
ATOM 2719 C CA . ALA B 1 168 ? 15.894 10.964 -22.402 1.00 36.19 164 ALA B CA 1
ATOM 2720 C C . ALA B 1 168 ? 16.627 12.253 -21.949 1.00 35.33 164 ALA B C 1
ATOM 2721 O O . ALA B 1 168 ? 17.539 12.190 -21.126 1.00 35.42 164 ALA B O 1
ATOM 2723 N N . THR B 1 169 ? 16.232 13.398 -22.501 1.00 34.16 165 THR B N 1
ATOM 2724 C CA . THR B 1 169 ? 16.842 14.694 -22.158 1.00 33.66 165 THR B CA 1
ATOM 2725 C C . THR B 1 169 ? 1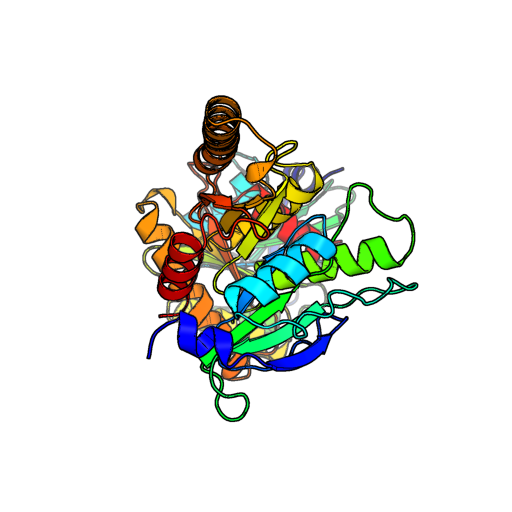6.491 15.070 -20.726 1.00 33.02 165 THR B C 1
ATOM 2726 O O . THR B 1 169 ? 17.344 15.500 -19.959 1.00 33.53 165 THR B O 1
ATOM 2730 N N . GLN B 1 170 ? 15.220 14.910 -20.387 1.00 33.02 166 GLN B N 1
ATOM 2731 C CA . GLN B 1 170 ? 14.741 15.079 -19.027 1.00 33.01 166 GLN B CA 1
ATOM 2732 C C . GLN B 1 170 ? 15.631 14.355 -18.040 1.00 33.23 166 GLN B C 1
ATOM 2733 O O . GLN B 1 170 ? 16.114 14.950 -17.065 1.00 32.68 166 GLN B O 1
ATOM 2739 N N . LYS B 1 171 ? 15.865 13.075 -18.314 1.00 33.73 167 LYS B N 1
ATOM 2740 C CA . LYS B 1 171 ? 16.664 12.252 -17.438 1.00 34.67 167 LYS B CA 1
ATOM 2741 C C . LYS B 1 171 ? 18.090 12.774 -17.364 1.00 34.52 167 LYS B C 1
ATOM 2742 O O . LYS B 1 171 ? 18.658 12.821 -16.289 1.00 34.53 167 LYS B O 1
ATOM 2748 N N . SER B 1 172 ? 18.651 13.211 -18.489 1.00 34.43 168 SER B N 1
ATOM 2749 C CA . SER B 1 172 ? 20.020 13.756 -18.485 1.00 34.48 168 SER B CA 1
ATOM 2750 C C . SER B 1 172 ? 20.111 15.052 -17.693 1.00 33.26 168 SER B C 1
ATOM 2751 O O . SER B 1 172 ? 21.083 15.263 -16.970 1.00 32.70 168 SER B O 1
ATOM 2754 N N . LEU B 1 173 ? 19.105 15.909 -17.835 1.00 32.38 169 LEU B N 1
ATOM 2755 C CA . LEU B 1 173 ? 19.074 17.166 -17.094 1.00 32.00 169 LEU B CA 1
ATOM 2756 C C . LEU B 1 173 ? 18.946 16.942 -15.575 1.00 31.94 169 LEU B C 1
ATOM 2757 O O . LEU B 1 173 ? 19.612 17.614 -14.794 1.00 31.45 169 LEU B O 1
ATOM 2762 N N . ASP B 1 174 ? 18.097 16.006 -15.160 1.00 32.19 170 ASP B N 1
ATOM 2763 C CA . ASP B 1 174 ? 17.957 15.711 -13.741 1.00 32.88 170 ASP B CA 1
ATOM 2764 C C . ASP B 1 174 ? 19.246 15.110 -13.163 1.00 33.03 170 ASP B C 1
ATOM 2765 O O . ASP B 1 174 ? 19.596 15.390 -12.012 1.00 33.23 170 ASP B O 1
ATOM 2770 N N . ALA B 1 175 ? 19.926 14.280 -13.960 1.00 32.49 171 ALA B N 1
ATOM 2771 C CA . ALA B 1 175 ? 21.261 13.747 -13.626 1.00 32.85 171 ALA B CA 1
ATOM 2772 C C . ALA B 1 175 ? 22.266 14.875 -13.356 1.00 32.26 171 ALA B C 1
ATOM 2773 O O . ALA B 1 175 ? 23.111 14.751 -12.491 1.00 32.08 171 ALA B O 1
ATOM 2775 N N . TYR B 1 176 ? 22.142 15.979 -14.084 1.00 32.27 172 TYR B N 1
ATOM 2776 C CA . TYR B 1 176 ? 22.959 17.178 -13.852 1.00 32.76 172 TYR B CA 1
ATOM 2777 C C . TYR B 1 176 ? 22.680 17.786 -12.472 1.00 31.87 172 TYR B C 1
ATOM 2778 O O . TYR B 1 176 ? 23.624 18.090 -11.743 1.00 31.86 172 TYR B O 1
ATOM 2787 N N . ARG B 1 177 ? 21.402 17.918 -12.107 1.00 31.21 173 ARG B N 1
ATOM 2788 C CA . ARG B 1 177 ? 21.012 18.369 -10.767 1.00 31.11 173 ARG B CA 1
ATOM 2789 C C . ARG B 1 177 ? 21.582 17.427 -9.699 1.00 31.56 173 ARG B C 1
ATOM 2790 O O . ARG B 1 177 ? 22.169 17.899 -8.694 1.00 31.67 173 ARG B O 1
ATOM 2792 N N . ASP B 1 178 ? 21.424 16.121 -9.912 1.00 31.27 174 ASP B N 1
ATOM 2793 C CA . ASP B 1 178 ? 21.985 15.130 -8.991 1.00 32.30 174 ASP B CA 1
ATOM 2794 C C . ASP B 1 178 ? 23.499 15.258 -8.888 1.00 32.21 174 ASP B C 1
ATOM 2795 O O . ASP B 1 178 ? 24.050 15.008 -7.824 1.00 33.42 174 ASP B O 1
ATOM 2800 N N . ALA B 1 179 ? 24.169 15.646 -9.973 1.00 31.48 175 ALA B N 1
ATOM 2801 C CA . ALA B 1 179 ? 25.626 15.874 -9.960 1.00 31.41 175 ALA B CA 1
ATOM 2802 C C . ALA B 1 179 ? 25.962 17.324 -9.546 1.00 31.12 175 ALA B C 1
ATOM 2803 O O . ALA B 1 179 ? 27.066 17.809 -9.785 1.00 30.77 175 ALA B O 1
ATOM 2805 N N . GLY B 1 180 ? 25.004 18.024 -8.941 1.00 30.86 176 GLY B N 1
ATOM 2806 C CA . GLY B 1 180 ? 25.324 19.266 -8.227 1.00 31.11 176 GLY B CA 1
ATOM 2807 C C . GLY B 1 180 ? 24.994 20.545 -8.988 1.00 30.75 176 GLY B C 1
ATOM 2808 O O . GLY B 1 180 ? 25.257 21.621 -8.480 1.00 31.40 176 GLY B O 1
ATOM 2809 N N . TYR B 1 181 ? 24.419 20.447 -10.188 1.00 30.76 177 TYR B N 1
ATOM 2810 C CA . TYR B 1 181 ? 24.024 21.651 -10.942 1.00 30.68 177 TYR B CA 1
ATOM 2811 C C . TYR B 1 181 ? 22.940 22.469 -10.191 1.00 30.49 177 TYR B C 1
ATOM 2812 O O . TYR B 1 181 ? 21.859 21.977 -9.930 1.00 30.66 177 TYR B O 1
ATOM 2821 N N . ALA B 1 182 ? 23.246 23.703 -9.821 1.00 30.72 178 ALA B N 1
ATOM 2822 C CA . ALA B 1 182 ? 22.343 24.524 -8.970 1.00 30.79 178 ALA B CA 1
ATOM 2823 C C . ALA B 1 182 ? 21.108 25.046 -9.703 1.00 30.73 178 ALA B C 1
ATOM 2824 O O . ALA B 1 182 ? 20.020 24.989 -9.175 1.00 30.70 178 ALA B O 1
ATOM 2826 N N . GLY B 1 183 ? 21.311 25.625 -10.882 1.00 31.43 179 GLY B N 1
ATOM 2827 C CA . GLY B 1 183 ? 20.257 26.323 -11.617 1.00 31.60 179 GLY B CA 1
ATOM 2828 C C . GLY B 1 183 ? 19.197 25.409 -12.221 1.00 32.02 179 GLY B C 1
ATOM 2829 O O . GLY B 1 183 ? 19.482 24.272 -12.591 1.00 31.84 179 GLY B O 1
ATOM 2830 N N . LYS B 1 184 ? 17.967 25.906 -12.326 1.00 32.00 180 LYS B N 1
ATOM 2831 C CA . LYS B 1 184 ? 16.851 25.091 -12.808 1.00 32.14 180 LYS B CA 1
ATOM 2832 C C . LYS B 1 184 ? 16.976 24.671 -14.278 1.00 31.04 180 LYS B C 1
ATO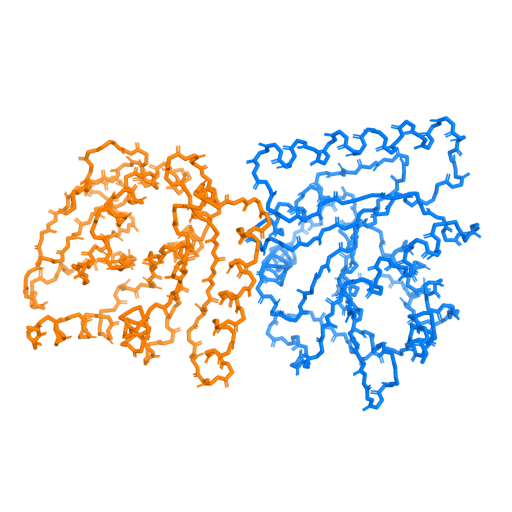M 2833 O O . LYS B 1 184 ? 17.056 25.519 -15.156 1.00 30.68 180 LYS B O 1
ATOM 2839 N N . LEU B 1 185 ? 16.995 23.359 -14.531 1.00 30.32 181 LEU B N 1
ATOM 2840 C CA . LEU B 1 185 ? 17.063 22.816 -15.892 1.00 29.97 181 LEU B CA 1
ATOM 2841 C C . LEU B 1 185 ? 15.725 22.242 -16.382 1.00 30.49 181 LEU B C 1
ATOM 2842 O O . LEU B 1 185 ? 15.246 21.198 -15.872 1.00 30.45 181 LEU B O 1
ATOM 2847 N N . THR B 1 186 ? 15.147 22.897 -17.395 1.00 30.49 182 THR B N 1
ATOM 2848 C CA . THR B 1 186 ? 13.886 22.467 -17.998 1.00 30.73 182 THR B CA 1
ATOM 2849 C C . THR B 1 186 ? 14.082 22.100 -19.475 1.00 30.92 182 THR B C 1
ATOM 2850 O O . THR B 1 186 ? 15.149 22.325 -20.042 1.00 30.61 182 THR B O 1
ATOM 2854 N N . VAL B 1 187 ? 13.052 21.527 -20.089 1.00 31.80 183 VAL B N 1
ATOM 2855 C CA . VAL B 1 187 ? 13.124 21.092 -21.491 1.00 33.26 183 VAL B CA 1
ATOM 2856 C C . VAL B 1 187 ? 11.721 20.925 -22.096 1.00 35.10 183 VAL B C 1
ATOM 2857 O O . VAL B 1 187 ? 10.765 20.570 -21.399 1.00 36.68 183 VAL B O 1
ATOM 2861 N N . GLN B 1 188 ? 11.610 21.196 -23.388 1.00 36.95 184 GLN B N 1
ATOM 2862 C CA . GLN B 1 188 ? 10.377 20.956 -24.142 1.00 37.86 184 GLN B CA 1
ATOM 2863 C C . GLN B 1 188 ? 10.698 20.633 -25.614 1.00 37.96 184 GLN B C 1
ATOM 2864 O O . GLN B 1 188 ? 11.781 20.968 -26.104 1.00 37.37 184 GLN B O 1
ATOM 2870 N N . LEU B 1 189 ? 9.740 20.033 -26.325 1.00 37.92 185 LEU B N 1
ATOM 2871 C CA . LEU B 1 189 ? 9.864 19.881 -27.780 1.00 38.89 185 LEU B CA 1
ATOM 2872 C C . LEU B 1 189 ? 9.513 21.202 -28.455 1.00 39.54 185 LEU B C 1
ATOM 2873 O O . LEU B 1 189 ? 8.685 21.963 -27.947 1.00 38.62 185 LEU B O 1
ATOM 2878 N N . PHE B 1 190 ? 10.169 21.473 -29.586 1.00 41.41 186 PHE B N 1
ATOM 2879 C CA . PHE B 1 190 ? 9.937 22.701 -30.355 1.00 42.41 186 PHE B CA 1
ATOM 2880 C C . PHE B 1 190 ? 10.090 22.513 -31.891 1.00 44.32 186 PHE B C 1
ATOM 2881 O O . PHE B 1 190 ? 11.062 21.900 -32.383 1.00 45.36 186 PHE B O 1
ATOM 2889 N N . SER B 1 191 ? 9.117 23.050 -32.630 1.00 44.45 187 SER B N 1
ATOM 2890 C CA . SER B 1 191 ? 9.131 23.045 -34.088 1.00 45.61 187 SER B CA 1
ATOM 2891 C C . SER B 1 191 ? 8.733 24.405 -34.657 1.00 45.97 187 SER B C 1
ATOM 2892 O O . SER B 1 191 ? 7.553 24.771 -34.617 1.00 45.11 187 SER B O 1
ATOM 2895 N N . ALA B 1 192 ? 9.717 25.139 -35.184 1.00 47.30 188 ALA B N 1
ATOM 2896 C CA . ALA B 1 192 ? 9.462 26.401 -35.899 1.00 48.71 188 ALA B CA 1
ATOM 2897 C C . ALA B 1 192 ? 8.463 26.202 -37.046 1.00 50.17 188 ALA B C 1
ATOM 2898 O O . ALA B 1 192 ? 7.408 26.829 -37.071 1.00 49.06 188 ALA B O 1
ATOM 2900 N N . LEU B 1 193 ? 8.801 25.295 -37.961 1.00 52.35 189 LEU B N 1
ATOM 2901 C CA . LEU B 1 193 ? 7.943 24.930 -39.101 1.00 53.94 189 LEU B CA 1
ATOM 2902 C C . LEU B 1 193 ? 6.490 24.606 -38.746 1.00 54.39 189 LEU B C 1
ATOM 2903 O O . LEU B 1 193 ? 5.573 25.156 -39.353 1.00 55.25 189 LEU B O 1
ATOM 2908 N N . LYS B 1 194 ? 6.281 23.687 -37.802 1.00 53.99 190 LYS B N 1
ATOM 2909 C CA . LYS B 1 194 ? 4.932 23.240 -37.433 1.00 53.12 190 LYS B CA 1
ATOM 2910 C C . LYS B 1 194 ? 4.342 24.026 -36.246 1.00 52.82 190 LYS B C 1
ATOM 2911 O O . LYS B 1 194 ? 3.252 23.700 -35.767 1.00 52.33 190 LYS B O 1
ATOM 2913 N N . ARG B 1 195 ? 5.057 25.062 -35.788 1.00 52.96 191 ARG B N 1
ATOM 2914 C CA . ARG B 1 195 ? 4.622 25.925 -34.686 1.00 51.54 191 ARG B CA 1
ATOM 2915 C C . ARG B 1 195 ? 4.228 25.124 -33.442 1.00 51.28 191 ARG B C 1
ATOM 2916 O O . ARG B 1 195 ? 3.202 25.383 -32.813 1.00 52.78 191 ARG B O 1
ATOM 2918 N N . THR B 1 196 ? 5.065 24.148 -33.099 1.00 50.61 192 THR B N 1
ATOM 2919 C CA . THR B 1 196 ? 4.852 23.283 -31.933 1.00 48.54 192 THR B CA 1
ATOM 2920 C C . THR B 1 196 ? 5.688 23.789 -30.776 1.00 46.89 192 THR B C 1
ATOM 2921 O O . THR B 1 196 ? 6.864 24.095 -30.948 1.00 45.96 192 THR B O 1
ATOM 2925 N N . GLY B 1 197 ? 5.091 23.816 -29.594 1.00 46.40 193 GLY B N 1
ATOM 2926 C CA . GLY B 1 197 ? 5.808 24.169 -28.376 1.00 45.39 193 GLY B CA 1
ATOM 2927 C C . GLY B 1 197 ? 5.872 25.664 -28.158 1.00 44.37 193 GLY B C 1
ATOM 2928 O O . GLY B 1 197 ? 6.604 26.136 -27.278 1.00 43.50 193 GLY B O 1
ATOM 2929 N N . LEU B 1 198 ? 5.088 26.400 -28.939 1.00 43.47 194 LEU B N 1
ATOM 2930 C CA . LEU B 1 198 ? 5.205 27.842 -28.989 1.00 44.42 194 LEU B CA 1
ATOM 2931 C C . LEU B 1 198 ? 4.592 28.498 -27.739 1.00 44.43 194 LEU B C 1
ATOM 2932 O O . LEU B 1 198 ? 5.229 29.364 -27.114 1.00 43.26 194 LEU B O 1
ATOM 2937 N N . ASP B 1 199 ? 3.394 28.041 -27.359 1.00 44.30 195 ASP B N 1
ATOM 2938 C CA . ASP B 1 199 ? 2.701 28.533 -26.161 1.00 45.26 195 ASP B CA 1
ATOM 2939 C C . ASP B 1 199 ? 3.477 28.190 -24.891 1.00 43.41 195 ASP B C 1
ATOM 2940 O O . ASP B 1 199 ? 3.613 29.017 -23.985 1.00 41.92 195 ASP B O 1
ATOM 2945 N N . ASP B 1 200 ? 3.978 26.964 -24.822 1.00 41.99 196 ASP B N 1
ATOM 2946 C CA . ASP B 1 200 ? 4.878 26.596 -23.734 1.00 42.70 196 ASP B CA 1
ATOM 2947 C C . ASP B 1 200 ? 6.124 27.498 -23.689 1.00 42.09 196 ASP B C 1
ATOM 2948 O O . ASP B 1 200 ? 6.552 27.939 -22.606 1.00 41.73 196 ASP B O 1
ATOM 2953 N N . ALA B 1 201 ? 6.700 27.773 -24.860 1.00 42.29 197 ALA B N 1
ATOM 2954 C CA . ALA B 1 201 ? 7.922 28.559 -24.917 1.00 41.68 197 ALA B CA 1
ATOM 2955 C C . ALA B 1 201 ? 7.615 29.977 -24.441 1.00 41.28 197 ALA B C 1
ATOM 2956 O O . ALA B 1 201 ? 8.374 30.555 -23.654 1.00 40.36 197 ALA B O 1
ATOM 2958 N N . HIS B 1 202 ? 6.479 30.517 -24.875 1.00 41.47 198 HIS B N 1
ATOM 2959 C CA . HIS B 1 202 ? 6.041 31.825 -24.397 1.00 41.89 198 HIS B CA 1
ATOM 2960 C C . HIS B 1 202 ? 5.822 31.865 -22.906 1.00 41.20 198 HIS B C 1
ATOM 2961 O O . HIS B 1 202 ? 6.235 32.815 -22.239 1.00 40.95 198 HIS B O 1
ATOM 2968 N N . ALA B 1 203 ? 5.160 30.841 -22.367 1.00 40.50 199 ALA B N 1
ATOM 2969 C CA . ALA B 1 203 ? 4.885 30.789 -20.934 1.00 40.11 199 ALA B CA 1
ATOM 2970 C C . ALA B 1 203 ? 6.190 30.780 -20.133 1.00 38.88 199 ALA B C 1
ATOM 2971 O O . ALA B 1 203 ? 6.325 31.497 -19.133 1.00 38.21 199 ALA B O 1
ATOM 2973 N N . LEU B 1 204 ? 7.159 29.979 -20.565 1.00 37.52 200 LEU B N 1
ATOM 2974 C CA . LEU B 1 204 ? 8.421 29.950 -19.838 1.00 36.33 200 LEU B CA 1
ATOM 2975 C C . LEU B 1 204 ? 9.076 31.317 -19.858 1.00 36.41 200 LEU B C 1
ATOM 2976 O O . LEU B 1 204 ? 9.537 31.788 -18.821 1.00 37.56 200 LEU B O 1
ATOM 2981 N N . ILE B 1 205 ? 9.105 31.959 -21.027 1.00 36.26 201 ILE B N 1
ATOM 2982 C CA . ILE B 1 205 ? 9.715 33.282 -21.146 1.00 35.96 201 ILE B CA 1
ATOM 2983 C C . ILE B 1 205 ? 9.011 34.278 -20.224 1.00 36.73 201 ILE B C 1
ATOM 2984 O O . ILE B 1 205 ? 9.673 35.007 -19.477 1.00 36.23 201 ILE B O 1
ATOM 2989 N N . GLU B 1 206 ? 7.679 34.290 -20.258 1.00 38.39 202 GLU B N 1
ATOM 2990 C CA . GLU B 1 206 ? 6.884 35.118 -19.351 1.00 40.49 202 GLU B CA 1
ATOM 2991 C C . GLU B 1 206 ? 7.251 34.875 -17.880 1.00 40.17 202 GLU B C 1
ATOM 2992 O O . GLU B 1 206 ? 7.406 35.833 -17.108 1.00 39.75 202 GLU B O 1
ATOM 2998 N N . SER B 1 207 ? 7.399 33.604 -17.501 1.00 38.82 203 SER B N 1
ATOM 2999 C CA . SER B 1 207 ? 7.728 33.251 -16.121 1.00 38.96 203 SER B CA 1
ATOM 3000 C C . SER B 1 207 ? 9.067 33.866 -15.703 1.00 38.32 203 SER B C 1
ATOM 3001 O O . SER B 1 207 ? 9.199 34.356 -14.584 1.00 39.06 203 SER B O 1
ATOM 3004 N N . TRP B 1 208 ? 10.044 33.869 -16.607 1.00 37.51 204 TRP B N 1
ATOM 3005 C CA . TRP B 1 208 ? 11.355 34.486 -16.315 1.00 36.79 204 TRP B CA 1
ATOM 3006 C C . TRP B 1 208 ? 11.333 35.977 -16.291 1.00 38.37 204 TRP B C 1
ATOM 3007 O O . TRP B 1 208 ? 12.006 36.581 -15.460 1.00 39.05 204 TRP B O 1
ATOM 3018 N N . LEU B 1 209 ? 10.613 36.599 -17.219 1.00 40.11 205 LEU B N 1
ATOM 3019 C CA . LEU B 1 209 ? 10.718 38.052 -17.398 1.00 41.81 205 LEU B CA 1
ATOM 3020 C C . LEU B 1 209 ? 9.735 38.870 -16.545 1.00 44.26 205 L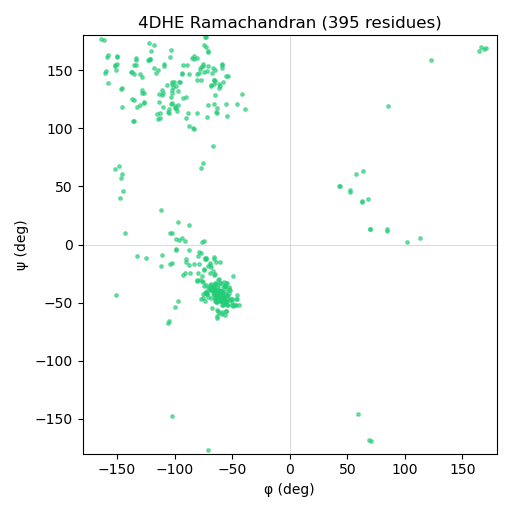EU B C 1
ATOM 3021 O O . LEU B 1 209 ? 9.896 40.091 -16.404 1.00 45.60 205 LEU B O 1
ATOM 3026 N N . ARG B 1 210 ? 8.748 38.197 -15.956 1.00 45.73 206 ARG B N 1
ATOM 3027 C CA . ARG B 1 210 ? 7.738 38.849 -15.125 1.00 46.27 206 ARG B CA 1
ATOM 3028 C C . ARG B 1 210 ? 7.291 37.863 -14.049 1.00 45.97 206 ARG B C 1
ATOM 3029 O O . ARG B 1 210 ? 8.122 37.431 -13.236 1.00 46.35 206 ARG B O 1
#

Nearest PDB structures (foldseek):
  4dhe-assembly2_B  TM=1.005E+00  e=4.017E-43  Burkholderia thailandensis E264
  4dhe-assembly1_A  TM=9.933E-01  e=5.495E-37  Burkholderia thailandensis E264
  5ucv-assembly1_B  TM=8.796E-01  e=9.635E-22  Neisseria gonorrhoeae NCCP11945
  1pui-assembly2_B  TM=9.221E-01  e=1.698E-15  Escherichia coli
  1svi-assembly1_A  TM=8.573E-01  e=3.131E-14  Bacillus subtilis

CATH classification: 3.40.50.300

Solvent-accessible surface area: 18679 Å² total; per-residue (Å²): 87,63,4,45,118,18,1,87,51,0,133,85,102,44,64,8,50,92,70,210,96,22,12,132,22,146,35,45,0,0,0,1,1,0,16,37,67,73,14,0,10,56,0,0,12,40,4,0,116,43,99,100,10,2,78,65,114,132,119,110,65,242,96,71,71,0,18,0,0,4,0,0,58,61,106,124,28,61,0,3,1,0,10,1,11,12,29,25,103,78,88,118,117,51,103,62,84,63,64,26,46,62,5,8,20,36,1,0,67,61,20,74,34,0,16,0,0,2,0,11,0,17,3,134,133,45,16,26,138,20,0,76,57,0,0,101,45,0,26,22,4,4,8,22,0,11,1,1,0,7,69,14,60,122,28,83,82,104,86,13,68,78,12,49,165,60,2,70,161,31,4,66,59,28,58,125,94,45,27,31,6,141,29,35,30,17,38,3,0,28,142,124,59,59,17,40,116,93,1,28,60,32,0,74,72,44,20,141,96,65,13,44,116,30,0,82,52,0,133,108,105,43,67,3,84,72,81,191,85,26,11,135,25,142,38,45,0,0,0,1,1,1,57,55,64,58,27,1,9,62,1,0,20,33,4,0,114,43,84,189,14,8,155,87,77,2,38,0,8,4,1,0,57,63,102,126,26,72,0,3,2,0,18,2,42,19,81,107,77,119,70,49,61,22,1,20,36,0,0,78,90,17,115,36,1,34,0,0,2,0,9,5,52,3,144,56,45,14,60,87,37,4,93,121,2,0,94,30,0,29,99,37,38,54,28,1,10,1,0,0,20,38,12,72,62,24,84,83,118,86,12,32,87,14,2,89,61,4,27,162,35,3,42,52,33,58,128,90,62,22,84,5,141,25,24,17,3,18,2,0,26,158,59,63,44,17,45,113,44,3,21,62,27,1,70,72,47,21,103

Sequence (399 aa):
GSMAFLLHQARFFTTVNHLRDLPPTVQPEIAFAGRSNAGKSTAINVLCNQKRLAFASKTPGRTQHINYFSVGPAAEPVAHLVDLPGYGYAEVPGAAKAHWEQLLSSYLQTRPQLCGMILMMDARRPLTELDRRMIEWFAPTGKPIHSLLTKCDKLTRQESINALRATQKSLDAYRDAGYAGKLTVQLFSALKRTGLDDAHALIESWLRGSMAFLLHQARFFTTVNHLRDLPPTVQPEIAFAGRSNAGKSTAINVLCNQKRLAFAHINYFSVGPAAEPVAHLVDLPGYKAHWEQLLSSYLQTRPQLCGMILMMDARRPLTELDRRMIEWFAPTGKPIHSLLTKCDKLTRQESINALRATQKSLDAYRDAGYAGKLTVQLFSALKRTGLDDAHALIESWLR

Foldseek 3Di:
DAQQQQLLLKAWDDKAQAQVPPDPDDAAEEEEAEQDLLQLLLLSCLLNVHDCHRCNPPDDDPDDIKTWMFGHHPVDGRYIYIYDDRCHQDHDDDPVRVRSVVRLLCCLDDVVRYQEYEYEAALVDPDHPVNVVSLVSNQVRLHEYEYEHEPLVPDDPVSSVVSQVVVVVVVVVCVVVPRRHHYHYDYYYSVVRPCSVVVSVVVVVRRD/DAQQQQLLQKAWDDADDAPVPDDPDDAAEEEEAEQWLQQRQLVSCLLNVHDDHGDSRWTWMFGHHPVDGRYIYTYQHHHVVSSLVGLLCCLDPPPRYQEYEYEAALVDPDDPVNVVNLVSNQVVLHEYEYEREPLVVDDPVSSVVSQVVVVVVVVVVVVVPRRHHYHYDYDYSVVGPCNVVVSVVVVVRSD

Organism: Burkholderia thailandensis (strain ATCC 700388 / DSM 13276 / CCUG 48851 / CIP 106301 / E264) (NCBI:txid271848)

InterPro domains:
  IPR006073 GTP binding domain [PF01926] (27-149)
  IPR019987 GTP-binding protein, ribosome biogenesis, YsxC [MF_00321] (13-205)
  IPR019987 GTP-binding protein, ribosome biogenesis, YsxC [TIGR03598] (8-201)
  IPR027417 P-loop containing nucleoside triphosphate hydrolase [G3DSA:3.40.50.300] (1-219)
  IPR027417 P-loop containing nucleoside triphosphate hydrolase [SSF52540] (17-205)
  IPR030393 EngB-type guanine nucleotide-binding (G) domain [PS51706] (24-207)
  IPR030393 EngB-type guanine nucleotide-binding (G) domain [cd01876] (27-205)

Secondary structure (DSSP, 8-state):
--HHHHHHT-EEEEEE-SGGGS----S-EEEEEES-HHHHHHHHHHHTT-SSSS-TT----S---EEEEEES-TTS-SEEEEEPPP--SS---STHHHHHHHHHHHHHHH-TTEEEEEEEEETTS---HHHHHHHHHHGGG---EEEEEE-GGGS-HHHHHHHHHHHHHHHHHHHHHT--S-EEEEEEBTTTTBSHHHHHHHHHHHH-/--HHHHHHT-EEEEEE-SGGGS----S-EEEEEES-HHHHHHHHHHHTT-SSS----EEEEEES-TTS-SEEEEE-----HHHHHHHHHHHHH-TTEEEEEEEEETTS-S-HHHHHHHHHHGGG---EEEEEE-GGGS-HHHHHHHHHHHHHHHHHHHHTT--S-EEEEE-BTTTTBSHHHHHHHHHHHH-

Radius of gyration: 23.23 Å; Cα contacts (8 Å, |Δi|>4): 725; chains: 2; bounding box: 67×64×48 Å

B-factor: mean 37.85, std 10.87, range [14.96, 82.16]